Protein AF-V5BPA4-F1 (afdb_monomer)

Organism: NCBI:txid1416333

Secondary structure (DSSP, 8-state):
---TTTTTS----PPPPPPP--------------S-----S---TTS-PPPHHHHHHHHTTSSS--HHHHHHHHHHHHHHTT-HHHHHHHHHHHHHHHHHHHTTT--GGGG-GGGS-GGGGGGS-HHHHHHHHHHH-HHHHHHHHHHHHHHHHHHHH---PPPPS---HHHHHHHHHHHHHHHHTT-HHHHHHHHHHTT-HHHHHHHHHTSBPEE--GGGGTSPPPPPPGGGGGGGS--SEESBTTHHHHHHHHHHHHHHHHTSTTTTSHHHHHHHHHHHHHHT-HHHHHHHHHTT--HHHHHHHHHHHHHHHHHHHHHHHTT----HHHHHHHHHHH-SSTTHHHHHHHHHHHHHHHHIIIIITTTS-HHHHHHHHHHHHHHS-SS--TT---HHHHHSSTTHHHHHHHHHHHHHHHHHTT--TTT-----TTHHHHHHHHHHHHHHS--------------

pLDDT: mean 79.29, std 21.14, range [23.59, 98.0]

Foldseek 3Di:
DDDPVCVPDDDPDDPDDPDDDDDDDDPDPDPDDPPDPPDDPDDPPDDDDPDPLVVLVVQVVDPDHALLVSLVVQLVVCVVVVVLLSNLLSVLSNLLLVCLLQLVQADLVLLVLVVDDLLCLLVPFLQNLLQSLCNVDVLLLLLQSLLQSLLCSLVVVDDDDDQDLDDDPVSLLVLLVVLVSCQSNLNLVVNLVSCVVNVVVVSNVLSQLLAGKEAPGPSCVVGPGRQGGRSSNVNVDPDRIGGHSCNQVSLLVLVVLLVVLCPDPNCVDSNSVSSSCVSCLSNLPLVSQVVVQCVVVDLSSNSNSLSSSLSSLVSVVSSVSSVDDHDPVSVVVSCVQQPDDPPSSVVSLQVSLVVSLVCCVPRPLVPDQLSVLSSSLVSNQQNHQDDDNSLADDPVSCPSDLCSLSSNLSVLVSLVSSVVVCSPVRSRPDPHPCNVVSVVVSVVSVVPDPDDPPPPPPPPPDD

Radius of gyration: 26.51 Å; Cα contacts (8 Å, |Δi|>4): 517; chains: 1; bounding box: 82×72×73 Å

InterPro domains:
  IPR007252 Nuclear pore protein 84/107 [PF04121] (85-156)
  IPR007252 Nuclear pore protein 84/107 [PF04121] (179-363)
  IPR007252 Nuclear pore protein 84/107 [PTHR13003] (170-454)

Sequence (463 aa):
MGNKYEEEYGKVQLPPRRSEAGGLREGMLIIRADEDCVGAAGDRENGFAPHPAQAFAEIYLQPVVRSVLTAEQFMRWSKRELRLEEANLWSLVLELLLDAEQGSKYNPDAIGIADVQPHRRWYVSHLSHIQELLQRHTLLRRMNIVVRWLEQTYREGNTLLKLSASRSHEEAVLLRQIILSHLRGGELYRAIDLAVTAGDCTYSCLLNAAQMQTVYEPWFHLTPLVPLFGEYGNGEVDQVWAGNTHRLDNLSQLYEDSVALSNSDEGRSAIGGLDAIVAAVLCGNLEVMEPAFLAAGNWKDALWCHLRAALVLCFTKTLMNAHHTVQPLYAGFIEKFTGSHDSWQEETARDVVQRLSERIQKNYLPFASLEEQLQMRVILQFLSPGGVDWMCITDDLYTKRIDGARIISHLLLCLDTAYKETLHSYSVQVYSNTLAIALAQYGQQLAQMPLYPHRMRCKRSLL

Mean predicted aligned error: 11.37 Å

Nearest PDB structures (foldseek):
  3iko-assembly3_I  TM=6.221E-01  e=1.030E-05  Saccharomyces cerevisiae
  7r5j-assembly1_L0  TM=5.882E-01  e=7.457E-06  Homo sapiens
  3iko-assembly2_F  TM=5.911E-01  e=1.739E-05  Saccharomyces cerevisiae

Solvent-accessible surface area (backbone atoms only — not comparable to full-atom values): 26478 Å² total; per-residue (Å²): 137,80,66,78,71,64,78,77,56,71,80,80,77,71,80,79,79,80,74,92,85,80,90,78,81,92,80,84,81,77,75,80,76,76,91,79,77,91,70,75,99,68,85,78,90,84,62,83,78,68,56,74,74,54,57,62,55,55,56,70,71,42,98,72,76,50,37,52,61,50,26,48,52,51,19,55,49,26,52,75,69,70,34,60,59,56,17,51,34,25,48,50,52,26,56,55,42,50,49,25,62,42,56,82,57,47,44,43,74,55,66,43,66,84,80,42,59,68,96,54,36,52,77,52,48,58,50,57,5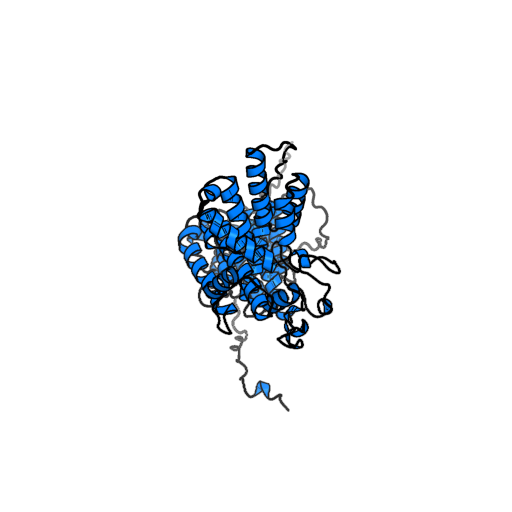8,47,46,32,50,36,52,70,36,61,63,58,32,48,48,39,47,51,40,33,49,51,12,49,58,42,45,78,67,58,75,91,78,83,82,69,96,69,91,47,73,68,54,53,40,50,49,51,53,52,34,49,51,25,51,54,21,32,32,45,70,58,32,28,54,49,24,53,74,71,65,38,63,66,58,23,51,54,53,52,36,58,23,45,29,26,59,68,59,90,37,63,88,69,24,72,79,76,77,53,38,36,48,58,32,70,57,80,52,102,47,72,63,47,62,26,93,58,23,47,57,46,34,28,50,26,41,53,47,19,57,53,25,69,76,37,78,56,19,74,36,76,54,36,34,46,51,17,37,50,26,10,68,72,39,24,38,46,87,60,36,47,67,66,41,46,71,76,72,41,63,67,44,46,50,41,49,53,48,46,15,52,48,45,38,52,48,50,50,53,40,45,76,29,63,40,76,58,46,68,72,46,46,52,53,40,38,73,68,44,51,90,60,96,64,28,70,61,53,41,46,50,55,53,47,51,58,49,48,56,47,42,61,74,74,37,48,86,77,47,55,68,44,54,36,49,40,54,27,50,52,48,40,69,61,52,86,80,88,71,71,51,69,66,72,58,76,70,59,40,69,73,36,97,64,25,29,49,57,53,26,52,51,46,50,37,45,41,44,32,34,72,69,56,32,41,84,92,53,45,82,50,88,53,88,42,45,68,57,29,46,51,52,28,49,52,52,59,71,68,47,80,71,76,84,83,73,73,75,76,76,81,82,80,130

Structure (mmCIF, N/CA/C/O backbone):
data_AF-V5BPA4-F1
#
_entry.id   AF-V5BPA4-F1
#
loop_
_atom_site.group_PDB
_atom_site.id
_atom_site.type_symbol
_atom_site.label_atom_id
_atom_site.label_alt_id
_atom_site.label_comp_id
_atom_site.label_asym_id
_atom_site.label_entity_id
_atom_site.label_seq_id
_atom_site.pdbx_PDB_ins_code
_atom_site.Cartn_x
_atom_site.Cartn_y
_atom_site.Cartn_z
_atom_site.occupancy
_atom_site.B_iso_or_equiv
_atom_site.auth_seq_id
_atom_site.auth_comp_id
_atom_site.auth_asym_id
_atom_site.auth_atom_id
_atom_site.pdbx_PDB_model_num
ATOM 1 N N . MET A 1 1 ? -5.344 -46.939 19.439 1.00 30.33 1 MET A N 1
ATOM 2 C CA . MET A 1 1 ? -4.291 -46.534 18.489 1.00 30.33 1 MET A CA 1
ATOM 3 C C . MET A 1 1 ? -4.367 -45.024 18.373 1.00 30.33 1 MET A C 1
ATOM 5 O O . MET A 1 1 ? -5.276 -44.532 17.720 1.00 30.33 1 MET A O 1
ATOM 9 N N . GLY A 1 2 ? -3.527 -44.313 19.126 1.00 32.91 2 GLY A N 1
ATOM 10 C CA . GLY A 1 2 ? -3.399 -42.858 19.028 1.00 32.91 2 GLY A C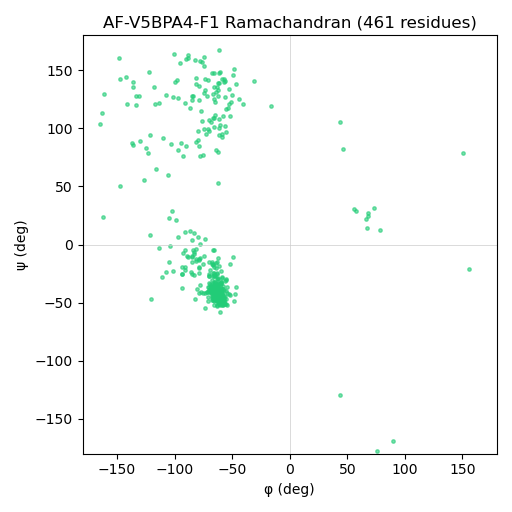A 1
ATOM 11 C C . GLY A 1 2 ? -2.486 -42.502 17.858 1.00 32.91 2 GLY A C 1
ATOM 12 O O . GLY A 1 2 ? -1.544 -43.240 17.566 1.00 32.91 2 GLY A O 1
ATOM 13 N N . ASN A 1 3 ? -2.792 -41.412 17.157 1.00 33.16 3 ASN A N 1
ATOM 14 C CA . ASN A 1 3 ? -1.911 -40.879 16.125 1.00 33.16 3 ASN A CA 1
ATOM 15 C C . ASN A 1 3 ? -0.631 -40.359 16.790 1.00 33.16 3 ASN A C 1
ATOM 17 O O . ASN A 1 3 ? -0.702 -39.548 17.710 1.00 33.16 3 ASN A O 1
ATOM 21 N N . LYS A 1 4 ? 0.525 -40.787 16.271 1.00 31.58 4 LYS A N 1
ATOM 22 C CA . LYS A 1 4 ? 1.896 -40.439 16.702 1.00 31.58 4 LYS A CA 1
ATOM 23 C C . LYS A 1 4 ? 2.190 -38.936 16.893 1.00 31.58 4 LYS A C 1
ATOM 25 O O . LYS A 1 4 ? 3.220 -38.603 17.454 1.00 31.58 4 LYS A O 1
ATOM 30 N N . TYR A 1 5 ? 1.299 -38.041 16.467 1.00 33.62 5 TYR A N 1
ATOM 31 C CA . TYR A 1 5 ? 1.404 -36.594 16.678 1.00 33.62 5 TYR A CA 1
ATOM 32 C C . TYR A 1 5 ? 0.997 -36.136 18.094 1.00 33.62 5 TYR A C 1
ATOM 34 O O . TYR A 1 5 ? 1.463 -35.098 18.550 1.00 33.62 5 TYR A O 1
ATOM 42 N N . GLU A 1 6 ? 0.152 -36.894 18.810 1.00 39.50 6 GLU A N 1
ATOM 43 C CA . GLU A 1 6 ? -0.254 -36.561 20.192 1.00 39.50 6 GLU A CA 1
ATOM 44 C C . GLU A 1 6 ? 0.781 -36.990 21.252 1.00 39.50 6 GLU A C 1
ATOM 46 O O . GLU A 1 6 ? 0.694 -36.549 22.398 1.00 39.50 6 GLU A O 1
ATOM 51 N N . GLU A 1 7 ? 1.753 -37.836 20.891 1.00 38.12 7 GLU A N 1
ATOM 52 C CA . GLU A 1 7 ? 2.769 -38.361 21.818 1.00 38.12 7 GLU A CA 1
ATOM 53 C C . GLU A 1 7 ? 4.042 -37.496 21.889 1.00 38.12 7 GLU A C 1
ATOM 55 O O . GLU A 1 7 ? 4.766 -37.580 22.878 1.00 38.12 7 GLU A O 1
ATOM 60 N N . GLU A 1 8 ? 4.302 -36.631 20.899 1.00 37.59 8 GLU A N 1
ATOM 61 C CA . GLU A 1 8 ? 5.561 -35.862 20.798 1.00 37.59 8 GLU A CA 1
ATOM 62 C C . GLU A 1 8 ? 5.445 -34.393 21.254 1.00 37.59 8 GLU A C 1
ATOM 64 O O . GLU A 1 8 ? 6.427 -33.798 21.695 1.00 37.59 8 GLU A O 1
ATOM 69 N N . TYR A 1 9 ? 4.237 -33.817 21.247 1.00 38.50 9 TYR A N 1
ATOM 70 C CA . TYR A 1 9 ? 3.982 -32.435 21.674 1.00 38.50 9 TYR A CA 1
ATOM 71 C C . TYR A 1 9 ? 2.816 -32.411 22.660 1.00 38.50 9 TYR A C 1
ATOM 73 O O . TYR A 1 9 ? 1.649 -32.319 22.281 1.00 38.50 9 TYR A O 1
ATOM 81 N N . GLY A 1 10 ? 3.149 -32.564 23.944 1.00 31.72 10 GLY A N 1
ATOM 82 C CA . GLY A 1 10 ? 2.190 -32.713 25.034 1.00 31.72 10 GLY A CA 1
ATOM 83 C C . GLY A 1 10 ? 1.044 -31.699 24.989 1.00 31.72 10 GLY A C 1
ATOM 84 O O . GLY A 1 10 ? 1.246 -30.509 24.748 1.00 31.72 10 GLY A O 1
ATOM 85 N N . LYS A 1 11 ? -0.174 -32.183 25.262 1.00 32.06 11 LYS A N 1
ATOM 86 C CA . LYS A 1 11 ? -1.369 -31.351 25.449 1.00 32.06 11 LYS A CA 1
ATOM 87 C C . LYS A 1 11 ? -1.051 -30.267 26.475 1.00 32.06 11 LYS A C 1
ATOM 89 O O . LYS A 1 11 ? -0.890 -30.570 27.657 1.00 32.06 11 LYS A O 1
ATOM 94 N N . VAL A 1 12 ? -0.979 -29.012 26.031 1.00 32.16 12 VAL A N 1
ATOM 95 C CA . VAL A 1 12 ? -0.954 -27.859 26.933 1.00 32.16 12 VAL A CA 1
ATOM 96 C C . VAL A 1 12 ? -2.259 -27.905 27.723 1.00 32.16 12 VAL A C 1
ATOM 98 O O . VAL A 1 12 ? -3.335 -27.617 27.200 1.00 32.16 12 VAL A O 1
ATOM 101 N N . GLN A 1 13 ? -2.177 -28.359 28.974 1.00 25.73 13 GLN A N 1
ATOM 102 C CA . GLN A 1 13 ? -3.300 -28.340 29.898 1.00 25.73 13 GLN A CA 1
ATOM 103 C C . GLN A 1 13 ? -3.632 -26.878 30.193 1.00 25.73 13 GLN A C 1
ATOM 105 O O . GLN A 1 13 ? -2.881 -26.181 30.875 1.00 25.73 13 GLN A O 1
ATOM 110 N N . LEU A 1 14 ? -4.762 -26.411 29.665 1.00 31.23 14 LEU A N 1
ATOM 111 C CA . LEU A 1 14 ? -5.389 -25.178 30.129 1.00 31.23 14 LEU A CA 1
ATOM 112 C C . LEU A 1 14 ? -5.657 -25.309 31.641 1.00 31.23 14 LEU A C 1
ATOM 114 O O . LEU A 1 14 ? -6.076 -26.384 32.085 1.00 31.23 14 LEU A O 1
ATOM 118 N N . PRO A 1 15 ? -5.438 -24.254 32.447 1.00 29.92 15 PRO A N 1
ATOM 119 C CA . PRO A 1 15 ? -5.708 -24.312 33.877 1.00 29.92 15 PRO A CA 1
ATOM 120 C C . PRO A 1 15 ? -7.189 -24.654 34.125 1.00 29.92 15 PRO A C 1
ATOM 122 O O . PRO A 1 15 ? -8.063 -24.188 33.385 1.00 29.92 15 PRO A O 1
ATOM 125 N N . PRO A 1 16 ? -7.501 -25.465 35.153 1.00 28.41 16 PRO A N 1
ATOM 126 C CA . PRO A 1 16 ? -8.865 -25.897 35.410 1.00 28.41 16 PRO A CA 1
ATOM 127 C C . PRO A 1 16 ? -9.750 -24.684 35.712 1.00 28.41 16 PRO A C 1
ATOM 129 O O . PRO A 1 16 ? -9.440 -23.872 36.588 1.00 28.41 16 PRO A O 1
ATOM 132 N N . ARG A 1 17 ? -10.878 -24.576 34.995 1.00 33.66 17 ARG A N 1
ATOM 133 C CA . ARG A 1 17 ? -11.972 -23.666 35.354 1.00 33.66 17 ARG A CA 1
ATOM 134 C C . ARG A 1 17 ? -12.350 -23.957 36.804 1.00 33.66 17 ARG A C 1
ATOM 136 O O . ARG A 1 17 ? -12.765 -25.072 37.115 1.00 33.66 17 ARG A O 1
ATOM 143 N N . ARG A 1 18 ? -12.189 -22.968 37.690 1.00 30.08 18 ARG A N 1
ATOM 144 C CA . ARG A 1 18 ? -12.718 -23.047 39.055 1.00 30.08 18 ARG A CA 1
ATOM 145 C C . ARG A 1 18 ? -14.217 -23.319 38.960 1.00 30.08 18 ARG A C 1
ATOM 147 O O . ARG A 1 18 ? -14.957 -22.513 38.403 1.00 30.08 18 ARG A O 1
ATOM 154 N N . SER A 1 19 ? -14.615 -24.477 39.472 1.00 31.11 19 SER A N 1
ATOM 155 C CA . SER A 1 19 ? -16.001 -24.857 39.686 1.00 31.11 19 SER A CA 1
ATOM 156 C C . SER A 1 19 ? -16.654 -23.901 40.677 1.00 31.11 19 SER A C 1
ATOM 158 O O . SER A 1 19 ? -16.053 -23.523 41.685 1.00 31.11 19 SER A O 1
ATOM 160 N N . GLU A 1 20 ? -17.893 -23.548 40.376 1.00 37.03 20 GLU A N 1
ATOM 161 C CA . GLU A 1 20 ? -18.801 -22.767 41.202 1.00 37.03 20 GLU A CA 1
ATOM 162 C C . GLU A 1 20 ? -18.912 -23.326 42.628 1.00 37.03 20 GLU A C 1
ATOM 164 O O . GLU A 1 20 ? -19.305 -24.473 42.829 1.00 37.03 20 GLU A O 1
ATOM 169 N N . ALA A 1 21 ? -18.600 -22.494 43.620 1.00 32.41 21 ALA A N 1
ATOM 170 C CA . ALA A 1 21 ? -19.160 -22.566 44.967 1.00 32.41 21 ALA A CA 1
ATOM 171 C C . ALA A 1 21 ? -18.863 -21.241 45.683 1.00 32.41 21 ALA A C 1
ATOM 173 O O . ALA A 1 21 ? -17.737 -20.988 46.105 1.00 32.41 21 ALA A O 1
ATOM 174 N N . GLY A 1 22 ? -19.875 -20.381 45.802 1.00 27.64 22 GLY A N 1
ATOM 175 C CA . GLY A 1 22 ? -19.787 -19.138 46.570 1.00 27.64 22 GLY A CA 1
ATOM 176 C C . GLY A 1 22 ? -20.695 -18.058 46.005 1.00 27.64 22 GLY A C 1
ATOM 177 O O . GLY A 1 22 ? -20.239 -17.190 45.270 1.00 27.64 22 GLY A O 1
ATOM 178 N N . GLY A 1 23 ? -21.989 -18.147 46.314 1.00 37.06 23 GLY A N 1
ATOM 179 C CA . GLY A 1 23 ? -22.991 -17.196 45.852 1.00 37.06 23 GLY A CA 1
ATOM 18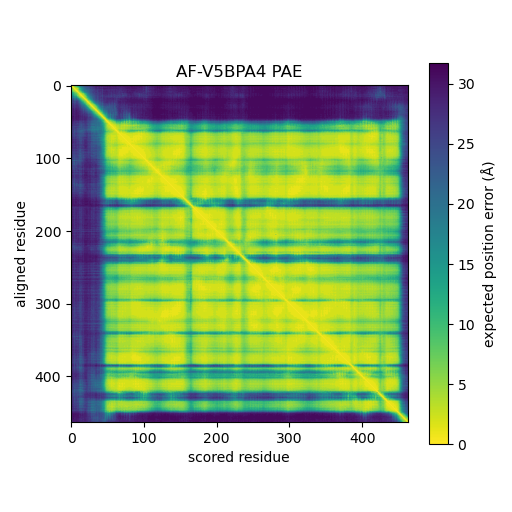0 C C . GLY A 1 23 ? -22.735 -15.771 46.339 1.00 37.06 23 GLY A C 1
ATOM 181 O O . GLY A 1 23 ? -22.431 -15.542 47.509 1.00 37.06 23 GLY A O 1
ATOM 182 N N . LEU A 1 24 ? -22.946 -14.811 45.442 1.00 28.53 24 LEU A N 1
ATOM 183 C CA . LEU A 1 24 ? -23.218 -13.421 45.776 1.00 28.53 24 LEU A CA 1
ATOM 184 C C . LEU A 1 24 ? -24.448 -12.968 44.983 1.00 28.53 24 LEU A C 1
ATOM 186 O O . LEU A 1 24 ? -24.569 -13.196 43.784 1.00 28.53 24 LEU A O 1
ATOM 190 N N . ARG A 1 25 ? -25.381 -12.424 45.762 1.00 28.50 25 ARG A N 1
ATOM 191 C CA . ARG A 1 25 ? -26.788 -12.110 45.503 1.00 28.50 25 ARG A CA 1
ATOM 192 C C . ARG A 1 25 ? -27.084 -11.341 44.214 1.00 28.50 25 ARG A C 1
ATOM 194 O O . ARG A 1 25 ? -26.376 -10.412 43.843 1.00 28.50 25 ARG A O 1
ATOM 201 N N . GLU A 1 26 ? -28.244 -11.690 43.663 1.00 33.91 26 GLU A N 1
ATOM 202 C CA . GLU A 1 26 ? -29.031 -10.978 42.660 1.00 33.91 26 GLU A CA 1
ATOM 203 C C . GLU A 1 26 ? -29.081 -9.458 42.885 1.00 33.91 26 GLU A C 1
ATOM 205 O O . GLU A 1 26 ? -29.599 -8.964 43.888 1.00 33.91 26 GLU A O 1
ATOM 210 N N . GLY A 1 27 ? -28.606 -8.721 41.884 1.00 26.55 27 GLY A N 1
ATOM 211 C CA . GLY A 1 27 ? -28.995 -7.347 41.586 1.00 26.55 27 GLY A CA 1
ATOM 212 C C . GLY A 1 27 ? -29.497 -7.319 40.147 1.00 26.55 27 GLY A C 1
ATOM 213 O O . GLY A 1 27 ? -28.751 -7.006 39.226 1.00 26.55 27 GLY A O 1
ATOM 214 N N . MET A 1 28 ? -30.736 -7.763 39.953 1.00 24.59 28 MET A N 1
ATOM 215 C CA . MET A 1 28 ? -31.372 -7.951 38.652 1.00 24.59 28 MET A CA 1
ATOM 216 C C . MET A 1 28 ? -31.670 -6.587 38.005 1.00 24.59 28 MET A C 1
ATOM 218 O O . MET A 1 28 ? -32.664 -5.940 38.329 1.00 24.59 28 MET A O 1
ATOM 222 N N . LEU A 1 29 ? -30.817 -6.135 37.082 1.00 25.08 29 LEU A N 1
ATOM 223 C CA . LEU A 1 29 ? -31.165 -5.084 36.121 1.00 25.08 29 LEU A CA 1
ATOM 224 C C . LEU A 1 29 ? -32.007 -5.731 35.015 1.00 25.08 29 LEU A C 1
ATOM 226 O O . LEU A 1 29 ? -31.497 -6.174 33.990 1.00 25.08 29 LEU A O 1
ATOM 230 N N . ILE A 1 30 ? -33.314 -5.832 35.263 1.00 23.59 30 ILE A N 1
ATOM 231 C CA . ILE A 1 30 ? -34.295 -6.190 34.236 1.00 23.59 30 ILE A CA 1
ATOM 232 C C . ILE A 1 30 ? -34.397 -5.001 33.277 1.00 23.59 30 ILE A C 1
ATOM 234 O O . ILE A 1 30 ? -35.119 -4.039 33.540 1.00 23.59 30 ILE A O 1
ATOM 238 N N . ILE A 1 31 ? -33.691 -5.062 32.152 1.00 29.12 31 ILE A N 1
ATOM 239 C CA . ILE A 1 31 ? -34.087 -4.295 30.972 1.00 29.12 31 ILE A CA 1
ATOM 240 C C . ILE A 1 31 ? -35.272 -5.065 30.394 1.00 29.12 31 ILE A C 1
ATOM 242 O O . ILE A 1 31 ? -35.105 -6.169 29.882 1.00 29.12 31 ILE A O 1
ATOM 246 N N . ARG A 1 32 ? -36.488 -4.534 30.567 1.00 24.55 32 ARG A N 1
ATOM 247 C CA . ARG A 1 32 ? -37.677 -5.080 29.907 1.00 24.55 32 ARG A CA 1
ATOM 248 C C . ARG A 1 32 ? -37.432 -5.043 28.401 1.00 24.55 32 ARG A C 1
ATOM 250 O O . ARG A 1 32 ? -37.364 -3.964 27.819 1.00 24.55 32 ARG A O 1
ATOM 257 N N . ALA A 1 33 ? -37.274 -6.217 27.804 1.00 27.45 33 ALA A N 1
ATOM 258 C CA . ALA A 1 33 ? -37.476 -6.398 26.383 1.00 27.45 33 ALA A CA 1
ATOM 259 C C . ALA A 1 33 ? -38.982 -6.262 26.141 1.00 27.45 33 ALA A C 1
ATOM 261 O O . ALA A 1 33 ? -39.751 -7.132 26.545 1.00 27.45 33 ALA A O 1
ATOM 262 N N . ASP A 1 34 ? -39.403 -5.148 25.547 1.00 25.20 34 ASP A N 1
ATOM 263 C CA . ASP A 1 34 ? -40.675 -5.141 24.834 1.00 25.20 34 ASP A CA 1
ATOM 264 C C . ASP A 1 34 ? -40.478 -6.040 23.606 1.00 25.20 34 ASP A C 1
ATOM 266 O O . ASP A 1 34 ? -39.755 -5.709 22.660 1.00 25.20 34 ASP A O 1
ATOM 270 N N . GLU A 1 35 ? -41.061 -7.234 23.684 1.00 28.88 35 GLU A N 1
ATOM 271 C CA . GLU A 1 35 ? -41.225 -8.172 22.580 1.00 28.88 35 GLU A CA 1
ATOM 272 C C . GLU A 1 35 ? -42.137 -7.539 21.520 1.00 28.88 35 GLU A C 1
ATOM 274 O O . GLU A 1 35 ? -43.331 -7.792 21.517 1.00 28.88 35 GLU A O 1
ATOM 279 N N . ASP A 1 36 ? -41.595 -6.669 20.662 1.00 27.41 36 ASP A N 1
ATOM 280 C CA . ASP A 1 36 ? -42.272 -6.226 19.426 1.00 27.41 36 ASP A CA 1
ATOM 281 C C . ASP A 1 36 ? -41.325 -5.581 18.386 1.00 27.41 36 ASP A C 1
ATOM 283 O O . ASP A 1 36 ? -41.734 -4.812 17.518 1.00 27.41 36 ASP A O 1
ATOM 287 N N . CYS A 1 37 ? -40.021 -5.882 18.418 1.00 28.83 37 CYS A N 1
ATOM 288 C CA . CYS A 1 37 ? -39.062 -5.361 17.430 1.00 28.83 37 CYS A CA 1
ATOM 289 C C . CYS A 1 37 ? -38.243 -6.470 16.761 1.00 28.83 37 CYS A C 1
ATOM 291 O O . CYS A 1 37 ? -37.016 -6.430 16.729 1.00 28.83 37 CYS A O 1
ATOM 293 N N . VAL A 1 38 ? -38.934 -7.441 16.164 1.00 34.94 38 VAL A N 1
ATOM 294 C CA . VAL A 1 38 ? -38.379 -8.220 15.049 1.00 34.94 38 VAL A CA 1
ATOM 295 C C . VAL A 1 38 ? -38.861 -7.549 13.765 1.00 34.94 38 VAL A C 1
ATOM 297 O O . VAL A 1 38 ? -39.925 -7.860 13.242 1.00 34.94 38 VAL A O 1
ATOM 300 N N . GLY A 1 39 ? -38.105 -6.559 13.293 1.00 26.39 39 GLY A N 1
ATOM 301 C CA . GLY A 1 39 ? -38.409 -5.818 12.072 1.00 26.39 39 GLY A CA 1
ATOM 302 C C . GLY A 1 39 ? -37.129 -5.529 11.306 1.00 26.39 39 GLY A C 1
ATOM 303 O O . GLY A 1 39 ? -36.208 -4.923 11.846 1.00 26.39 39 GLY A O 1
ATOM 304 N N . ALA A 1 40 ? -37.077 -6.017 10.069 1.00 29.58 40 ALA A N 1
ATOM 305 C CA . ALA A 1 40 ? -35.979 -5.861 9.129 1.00 29.58 40 ALA A CA 1
ATOM 306 C C . ALA A 1 40 ? -35.490 -4.408 9.016 1.00 29.58 40 ALA A C 1
ATOM 308 O O . ALA A 1 40 ? -36.259 -3.460 9.165 1.00 29.58 40 ALA A O 1
ATOM 309 N N . ALA A 1 41 ? -34.202 -4.258 8.702 1.00 38.78 41 ALA A N 1
ATOM 310 C CA . ALA A 1 41 ? -33.599 -2.997 8.301 1.00 38.78 41 ALA A CA 1
ATOM 311 C C . ALA A 1 41 ? -34.353 -2.415 7.091 1.00 38.78 41 ALA A C 1
ATOM 313 O O . ALA A 1 41 ? -34.129 -2.815 5.952 1.00 38.78 41 ALA A O 1
ATOM 314 N N . GLY A 1 42 ? -35.273 -1.498 7.366 1.00 32.53 42 GLY A N 1
ATOM 315 C CA . GLY A 1 42 ? -36.055 -0.761 6.386 1.00 32.53 42 GLY A CA 1
ATOM 316 C C . GLY A 1 42 ? -36.677 0.452 7.067 1.00 32.53 42 GLY A C 1
ATOM 317 O O . GLY A 1 42 ? -37.483 0.306 7.980 1.00 32.53 42 GLY A O 1
ATOM 318 N N . ASP A 1 43 ? -36.221 1.632 6.657 1.00 34.75 43 ASP A N 1
ATOM 319 C CA . ASP A 1 43 ? -36.852 2.945 6.815 1.00 34.75 43 ASP A CA 1
ATOM 320 C C . ASP A 1 43 ? -37.417 3.309 8.200 1.00 34.75 43 ASP A C 1
ATOM 322 O O . ASP A 1 43 ? -38.622 3.309 8.450 1.00 34.75 43 ASP A O 1
ATOM 326 N N . ARG A 1 44 ? -36.537 3.775 9.097 1.00 31.91 44 ARG A N 1
ATOM 327 C CA . ARG A 1 44 ? -36.935 4.709 10.167 1.00 31.91 44 ARG A CA 1
ATOM 328 C C . ARG A 1 44 ? -36.610 6.141 9.743 1.00 31.91 44 ARG A C 1
ATOM 330 O O . ARG A 1 44 ? -35.609 6.705 10.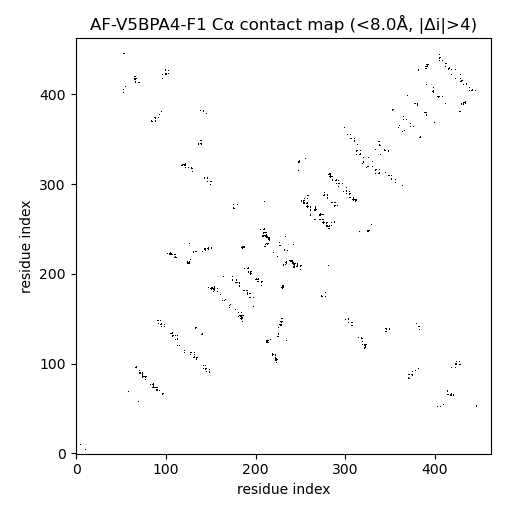167 1.00 31.91 44 ARG A O 1
ATOM 337 N N . GLU A 1 45 ? -37.486 6.741 8.942 1.00 35.38 45 GLU A N 1
ATOM 338 C CA . GLU A 1 45 ? -37.378 8.146 8.507 1.00 35.38 45 GLU A CA 1
ATOM 339 C C . GLU A 1 45 ? -37.856 9.187 9.545 1.00 35.38 45 GLU A C 1
ATOM 341 O O . GLU A 1 45 ? -37.881 10.370 9.239 1.00 35.38 45 GLU A O 1
ATOM 346 N N . ASN A 1 46 ? -38.200 8.824 10.790 1.00 36.25 46 ASN A N 1
ATOM 347 C CA . ASN A 1 46 ? -38.643 9.812 11.797 1.00 36.25 46 ASN A CA 1
ATOM 348 C C . ASN A 1 46 ? -38.266 9.465 13.253 1.00 36.25 46 ASN A C 1
ATOM 350 O O . ASN A 1 46 ? -39.099 9.503 14.159 1.00 36.25 46 ASN A O 1
ATOM 354 N N . GLY A 1 47 ? -36.995 9.148 13.510 1.00 36.62 47 GLY A N 1
ATOM 355 C CA . GLY A 1 47 ? -36.465 8.977 14.866 1.00 36.62 47 GLY A CA 1
ATOM 356 C C . GLY A 1 47 ? -35.113 9.661 15.011 1.00 36.62 47 GLY A C 1
ATOM 357 O O . GLY A 1 47 ? -34.276 9.545 14.122 1.00 36.62 47 GLY A O 1
ATOM 358 N N . PHE A 1 48 ? -34.903 10.383 16.115 1.00 46.84 48 PHE A N 1
ATOM 359 C CA . PHE A 1 48 ? -33.594 10.924 16.489 1.00 46.84 48 PHE A CA 1
ATOM 360 C C . PHE A 1 48 ? -32.508 9.861 16.280 1.00 46.84 48 PHE A C 1
ATOM 362 O O . PHE A 1 48 ? -32.624 8.758 16.818 1.00 46.84 48 PHE A O 1
ATOM 369 N N . ALA A 1 49 ? -31.472 10.185 15.501 1.00 55.19 49 ALA A N 1
ATOM 370 C CA . ALA A 1 49 ? -30.344 9.285 15.315 1.00 55.19 49 ALA A CA 1
ATOM 371 C C . ALA A 1 49 ? -29.752 8.944 16.698 1.00 55.19 49 ALA A C 1
ATOM 373 O O . ALA A 1 49 ? -29.496 9.867 17.482 1.00 55.19 49 ALA A O 1
ATOM 374 N N . PRO A 1 50 ? -29.584 7.651 17.040 1.00 61.69 50 PRO A N 1
ATOM 375 C CA . PRO A 1 50 ? -29.011 7.265 18.321 1.00 61.69 50 PRO A CA 1
ATOM 376 C C . PRO A 1 50 ? -27.629 7.898 18.468 1.00 61.69 50 PRO A C 1
ATOM 378 O O . PRO A 1 50 ? -26.882 8.020 17.492 1.00 61.69 50 PRO A O 1
ATOM 381 N N . HIS A 1 51 ? -27.292 8.328 19.688 1.00 68.50 51 HIS A N 1
ATOM 382 C CA . HIS A 1 51 ? -25.997 8.954 19.930 1.00 68.50 51 HIS A CA 1
ATOM 383 C C . HIS A 1 51 ? -24.874 7.999 19.477 1.00 68.50 51 HIS A C 1
ATOM 385 O O . HIS A 1 51 ? -24.978 6.800 19.743 1.00 68.50 51 HIS A O 1
ATOM 391 N N . PRO A 1 52 ? -23.784 8.491 18.856 1.00 66.31 52 PRO A N 1
ATOM 392 C CA . PRO A 1 52 ? -22.672 7.669 18.360 1.00 66.31 52 PRO A CA 1
ATOM 393 C C . PRO A 1 52 ? -22.161 6.619 19.349 1.00 66.31 52 PRO A C 1
ATOM 395 O O . PRO A 1 52 ? -21.797 5.510 18.973 1.00 66.31 52 PRO A O 1
ATOM 398 N N . ALA A 1 53 ? -22.157 6.978 20.633 1.00 68.69 53 ALA A N 1
ATOM 399 C CA . ALA A 1 53 ? -21.786 6.072 21.706 1.00 68.69 53 ALA A CA 1
ATOM 400 C C . ALA A 1 53 ? -22.762 4.888 21.841 1.00 68.69 53 ALA A C 1
ATOM 402 O O . ALA A 1 53 ? -22.306 3.778 22.030 1.00 68.69 53 ALA A O 1
ATOM 403 N N . GLN A 1 54 ? -24.074 5.064 21.697 1.00 73.25 54 GLN A N 1
ATOM 404 C CA . GLN A 1 54 ? -25.039 3.960 21.806 1.00 73.25 54 GLN A CA 1
ATOM 405 C C . GLN A 1 54 ? -25.068 3.087 20.546 1.00 73.25 54 GLN A C 1
ATOM 407 O O . GLN A 1 54 ? -25.057 1.865 20.655 1.00 73.25 54 GLN A O 1
ATOM 412 N N . ALA A 1 55 ? -25.004 3.703 19.361 1.00 74.62 55 ALA A N 1
ATOM 413 C CA . ALA A 1 55 ? -25.079 2.989 18.085 1.00 74.62 55 ALA A CA 1
ATOM 414 C C . ALA A 1 55 ? -23.980 1.920 17.923 1.00 74.62 55 ALA A C 1
ATOM 416 O O . ALA A 1 55 ? -24.222 0.862 17.350 1.00 74.62 55 ALA A O 1
ATOM 417 N N . PHE A 1 56 ? -22.771 2.178 18.438 1.00 81.38 56 PHE A N 1
ATOM 418 C CA . PHE A 1 56 ? -21.669 1.216 18.347 1.00 81.38 56 PHE A CA 1
ATOM 419 C C . PHE A 1 56 ? -21.801 0.080 19.367 1.00 81.38 56 PHE A C 1
ATOM 421 O O . PHE A 1 56 ? -21.437 -1.056 19.074 1.00 81.38 56 PHE A O 1
ATOM 428 N N . ALA A 1 57 ? -22.329 0.369 20.559 1.00 80.56 57 ALA A N 1
ATOM 429 C CA . ALA A 1 57 ? -22.553 -0.638 21.591 1.00 80.56 57 ALA A CA 1
ATOM 430 C C . ALA A 1 57 ? -23.639 -1.647 21.183 1.00 80.56 57 ALA A C 1
ATOM 432 O O . ALA A 1 57 ? -23.494 -2.838 21.451 1.00 80.56 57 ALA A O 1
ATOM 433 N N . GLU A 1 58 ? -24.686 -1.192 20.486 1.00 81.25 58 GLU A N 1
ATOM 434 C CA . GLU A 1 58 ? -25.789 -2.039 20.008 1.00 81.25 58 GLU A CA 1
ATOM 435 C C . GLU A 1 58 ? -25.329 -3.175 19.080 1.00 81.25 58 GLU A C 1
ATOM 437 O O . GLU A 1 58 ? -25.936 -4.246 19.079 1.00 81.25 58 GLU A O 1
ATOM 442 N N . ILE A 1 59 ? -24.225 -2.998 18.347 1.00 81.81 59 ILE A N 1
ATOM 443 C CA . ILE A 1 59 ? -23.664 -4.040 17.469 1.00 81.81 59 ILE A CA 1
ATOM 444 C C . ILE A 1 59 ? -23.240 -5.276 18.272 1.00 81.81 59 ILE A C 1
ATOM 446 O O . ILE A 1 59 ? -23.432 -6.405 17.825 1.00 81.81 59 ILE A O 1
ATOM 450 N N . TYR A 1 60 ? -22.754 -5.086 19.498 1.00 81.12 60 TYR A N 1
ATOM 451 C CA . TYR A 1 60 ? -22.335 -6.185 20.369 1.00 81.12 60 TYR A CA 1
ATOM 452 C C . TYR A 1 60 ? -23.495 -6.866 21.105 1.00 81.12 60 TYR A C 1
ATOM 454 O O . TYR A 1 60 ? -23.273 -7.858 21.794 1.00 81.12 60 TYR A O 1
ATOM 462 N N . LEU A 1 61 ? -24.728 -6.365 20.961 1.00 80.62 61 LEU A N 1
ATOM 463 C CA . LEU A 1 61 ? -25.935 -7.033 21.464 1.00 80.62 61 LEU A CA 1
ATOM 464 C C . LEU A 1 61 ? -26.449 -8.110 20.497 1.00 80.62 61 LEU A C 1
ATOM 466 O O . LEU A 1 61 ? -27.388 -8.837 20.823 1.00 80.62 61 LEU A O 1
ATOM 470 N N . GLN A 1 62 ? -25.856 -8.214 19.305 1.00 79.75 62 GLN A N 1
ATOM 471 C CA . GLN A 1 62 ? -26.207 -9.239 18.331 1.00 79.75 62 GLN A CA 1
ATOM 472 C C . GLN A 1 62 ? -25.804 -10.637 18.829 1.00 79.75 62 GLN A C 1
ATOM 474 O O . GLN A 1 62 ? -24.785 -10.789 19.503 1.00 79.75 62 GLN A O 1
ATOM 479 N N . PRO A 1 63 ? -26.566 -11.689 18.468 1.00 73.19 63 PRO A N 1
ATOM 480 C CA . PRO A 1 63 ? -26.305 -13.055 18.930 1.00 73.19 63 PRO A CA 1
ATOM 481 C C . PRO A 1 63 ? -24.950 -13.604 18.464 1.00 73.19 63 PRO A C 1
ATOM 483 O O . PRO A 1 63 ? -24.394 -14.496 19.100 1.00 73.19 63 PRO A O 1
ATOM 486 N N . VAL A 1 64 ? -24.422 -13.080 17.355 1.00 79.75 64 VAL A N 1
ATOM 487 C CA . VAL A 1 64 ? -23.094 -13.402 16.833 1.00 79.75 64 VAL A CA 1
ATOM 488 C C . VAL A 1 64 ? -22.408 -12.096 16.462 1.00 79.75 64 VAL A C 1
ATOM 490 O O . VAL A 1 64 ? -22.891 -11.366 15.602 1.00 79.75 64 VAL A O 1
ATOM 493 N N . VAL A 1 65 ? -21.267 -11.825 17.091 1.00 82.50 65 VAL A N 1
ATOM 494 C CA . VAL A 1 65 ? -20.415 -10.679 16.765 1.00 82.50 65 VAL A CA 1
ATOM 495 C C . VAL A 1 65 ? -19.256 -11.186 15.922 1.00 82.50 65 VAL A C 1
ATOM 497 O O . VAL A 1 65 ? -18.580 -12.133 16.323 1.00 82.50 65 VAL A O 1
ATOM 500 N N . ARG A 1 66 ? -19.051 -10.569 14.751 1.00 88.81 66 ARG A N 1
ATOM 501 C CA . ARG A 1 66 ? -17.912 -10.856 13.873 1.00 88.81 66 ARG A CA 1
ATOM 502 C C . ARG A 1 66 ? -17.027 -9.633 13.699 1.00 88.81 66 ARG A C 1
ATOM 504 O O . ARG A 1 66 ? -17.552 -8.549 13.449 1.00 88.81 66 ARG A O 1
ATOM 511 N N . SER A 1 67 ? -15.711 -9.797 13.780 1.00 89.81 67 SER A N 1
ATOM 512 C CA . SER A 1 67 ? -14.744 -8.695 13.700 1.00 89.81 67 SER A CA 1
ATOM 513 C C . SER A 1 67 ? -14.804 -7.945 12.359 1.00 89.81 67 SER A C 1
ATOM 515 O O . SER A 1 67 ? -14.994 -6.730 12.343 1.00 89.81 67 SER A O 1
ATOM 517 N N . VAL A 1 68 ? -14.763 -8.670 11.235 1.00 90.12 68 VAL A N 1
ATOM 518 C CA . VAL A 1 68 ? -14.887 -8.123 9.868 1.00 90.12 68 VAL A CA 1
ATOM 519 C C . VAL A 1 68 ? -16.197 -7.344 9.693 1.00 90.12 68 VAL A C 1
ATOM 521 O O . VAL A 1 68 ? -16.180 -6.187 9.277 1.00 90.12 68 VAL A O 1
ATOM 524 N N . LEU A 1 69 ? -17.335 -7.938 10.076 1.00 90.56 69 LEU A N 1
ATOM 525 C CA . LEU A 1 69 ? -18.646 -7.284 9.963 1.00 90.56 69 LEU A CA 1
ATOM 526 C C . LEU A 1 69 ? -18.743 -6.041 10.856 1.00 90.56 69 LEU A C 1
ATOM 528 O O . LEU A 1 69 ? -19.302 -5.027 10.446 1.00 90.56 69 LEU A O 1
ATOM 532 N N . THR A 1 70 ? -18.176 -6.102 12.062 1.00 91.25 70 THR A N 1
ATOM 533 C CA . THR A 1 70 ? -18.119 -4.966 12.990 1.00 91.25 70 THR A CA 1
ATOM 534 C C . THR A 1 70 ? -17.333 -3.800 12.384 1.00 91.25 70 THR A C 1
ATOM 536 O O . THR A 1 70 ? -17.830 -2.674 12.356 1.00 91.25 70 THR A O 1
ATOM 539 N N . ALA A 1 71 ? -16.135 -4.061 11.845 1.00 93.75 71 ALA A N 1
ATOM 540 C CA . ALA A 1 71 ? -15.312 -3.039 11.196 1.00 93.75 71 ALA A CA 1
ATOM 541 C C . ALA A 1 71 ? -16.025 -2.412 9.984 1.00 93.75 71 ALA A C 1
ATOM 543 O O . ALA A 1 71 ? -16.034 -1.190 9.833 1.00 93.75 71 ALA A O 1
ATOM 544 N N . GLU A 1 72 ? -16.694 -3.227 9.163 1.00 93.69 72 GLU A N 1
ATOM 545 C CA . GLU A 1 72 ? -17.478 -2.747 8.024 1.00 93.69 72 GLU A CA 1
ATOM 546 C C . GLU A 1 72 ? -18.652 -1.851 8.453 1.00 93.69 72 GLU A C 1
ATOM 548 O O . GLU A 1 72 ? -18.867 -0.778 7.879 1.00 93.69 72 GLU A O 1
ATOM 553 N N . GLN A 1 73 ? -19.414 -2.261 9.470 1.00 91.56 73 GLN A N 1
ATOM 554 C CA . GLN A 1 73 ? -20.542 -1.480 9.979 1.00 91.56 73 GLN A CA 1
ATOM 555 C C . GLN A 1 73 ? -20.084 -0.134 10.547 1.00 91.56 73 GLN A C 1
ATOM 557 O O . GLN A 1 73 ? -20.688 0.897 10.236 1.00 91.56 73 GLN A O 1
ATOM 562 N N . PHE A 1 74 ? -18.994 -0.121 11.317 1.00 93.38 74 PHE A N 1
ATOM 563 C CA . PHE A 1 74 ? -18.420 1.116 11.840 1.00 93.38 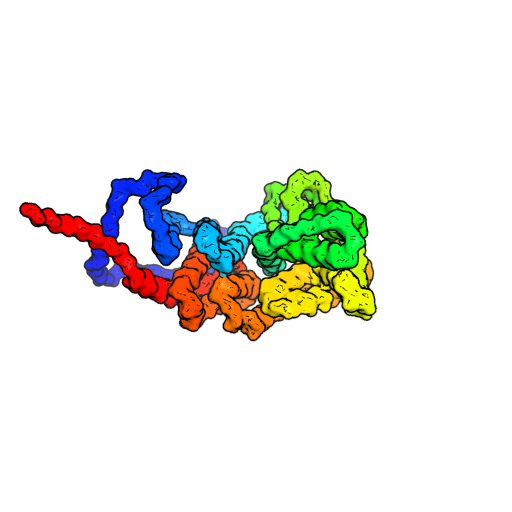74 PHE A CA 1
ATOM 564 C C . PHE A 1 74 ? -17.896 2.022 10.730 1.00 93.38 74 PHE A C 1
ATOM 566 O O . PHE A 1 74 ? -18.201 3.211 10.744 1.00 93.38 74 PHE A O 1
ATOM 573 N N . MET A 1 75 ? -17.213 1.478 9.719 1.00 94.12 75 MET A N 1
ATOM 574 C CA . MET A 1 75 ? -16.795 2.246 8.544 1.00 94.12 75 MET A CA 1
ATOM 575 C C . MET A 1 75 ? -17.995 2.913 7.856 1.00 94.12 75 MET A C 1
ATOM 577 O O . MET A 1 75 ? -17.976 4.122 7.616 1.00 94.12 75 MET A O 1
ATOM 581 N N . ARG A 1 76 ? -19.055 2.149 7.550 1.00 91.00 76 ARG A N 1
ATOM 582 C CA . ARG A 1 76 ? -20.264 2.667 6.882 1.00 91.00 76 ARG A CA 1
ATOM 583 C C . ARG A 1 76 ? -20.945 3.754 7.709 1.00 91.00 76 ARG A C 1
ATOM 585 O O . ARG A 1 76 ? -21.350 4.780 7.162 1.00 91.00 76 ARG A O 1
ATOM 592 N N . TRP A 1 77 ? -21.041 3.551 9.020 1.00 91.00 77 TRP A N 1
ATOM 593 C CA . TRP A 1 77 ? -21.598 4.544 9.929 1.00 91.00 77 TRP A CA 1
ATOM 594 C C . TRP A 1 77 ? -20.739 5.815 9.959 1.00 91.00 77 TRP A C 1
ATOM 596 O O . TRP A 1 77 ? -21.265 6.910 9.781 1.00 91.00 77 TRP A O 1
ATOM 606 N N . SER A 1 78 ? -19.415 5.694 10.094 1.00 91.62 78 SER A N 1
ATOM 607 C CA . SER A 1 78 ? -18.507 6.848 10.128 1.00 91.62 78 SER A CA 1
ATOM 608 C C . SER A 1 78 ? -18.543 7.644 8.824 1.00 91.62 78 SER A C 1
ATOM 610 O O . SER A 1 78 ? -18.526 8.873 8.876 1.00 91.62 78 SER A O 1
ATOM 612 N N . LYS A 1 79 ? -18.674 6.974 7.668 1.00 90.38 79 LYS A N 1
ATOM 613 C CA . LYS A 1 79 ? -18.898 7.637 6.371 1.00 90.38 79 LYS A CA 1
ATOM 614 C C . LYS A 1 79 ? -20.219 8.412 6.355 1.00 90.38 79 LYS A C 1
ATOM 616 O O . LYS A 1 79 ? -20.230 9.568 5.939 1.00 90.38 79 LYS A O 1
ATOM 621 N N . ARG A 1 80 ? -21.312 7.817 6.849 1.00 89.69 80 ARG A N 1
ATOM 622 C CA . ARG A 1 80 ? -22.630 8.476 6.929 1.00 89.69 80 ARG A CA 1
ATOM 623 C C . ARG A 1 80 ? -22.597 9.742 7.786 1.00 89.69 80 ARG A C 1
ATOM 625 O O . ARG A 1 80 ? -23.210 10.737 7.422 1.00 89.69 80 ARG A O 1
ATOM 632 N N . GLU A 1 81 ? -21.855 9.716 8.887 1.00 87.75 81 GLU A N 1
ATOM 633 C CA . GLU A 1 81 ? -21.700 10.859 9.796 1.00 87.75 81 GLU A CA 1
ATOM 634 C C . GLU A 1 81 ? -20.563 11.817 9.392 1.00 87.75 81 GLU A C 1
ATOM 636 O O . GLU A 1 81 ? -20.164 12.668 10.186 1.00 87.75 81 GLU A O 1
ATOM 641 N N . LEU A 1 82 ? -20.014 11.674 8.177 1.00 89.19 82 LEU A N 1
ATOM 642 C CA . LEU A 1 82 ? -18.952 12.524 7.623 1.00 89.19 82 LEU A CA 1
ATOM 643 C C . LEU A 1 82 ? -17.670 12.569 8.480 1.00 89.19 82 LEU A C 1
ATOM 645 O O . LEU A 1 82 ? -16.921 13.546 8.467 1.00 89.19 82 LEU A O 1
ATOM 649 N N . ARG A 1 83 ? -17.381 11.490 9.216 1.00 89.56 83 ARG A N 1
ATOM 650 C CA . ARG A 1 83 ? -16.167 11.334 10.030 1.00 89.56 83 ARG A CA 1
ATOM 651 C C . ARG A 1 83 ? -15.080 10.629 9.224 1.00 89.56 83 ARG A C 1
ATOM 653 O O . ARG A 1 83 ? -14.832 9.441 9.419 1.00 89.56 83 ARG A O 1
ATOM 660 N N . LEU A 1 84 ? -14.448 11.366 8.312 1.00 91.38 84 LEU A N 1
ATOM 661 C CA . LEU A 1 84 ? -13.527 10.806 7.312 1.00 91.38 84 LEU A CA 1
ATOM 662 C C . LEU A 1 84 ? -12.348 10.031 7.923 1.00 91.38 84 LEU A C 1
ATOM 664 O O . LEU A 1 84 ? -12.149 8.876 7.573 1.00 91.38 84 LEU A O 1
ATOM 668 N N . GLU A 1 85 ? -11.606 10.598 8.881 1.00 92.81 85 GLU A N 1
ATOM 669 C CA . GLU A 1 85 ? -10.445 9.893 9.461 1.00 92.81 85 GLU A CA 1
ATOM 670 C C . GLU A 1 85 ? -10.833 8.690 10.338 1.00 92.81 85 GLU A C 1
ATOM 672 O O . GLU A 1 85 ? -10.093 7.710 10.428 1.00 92.81 85 GLU A O 1
ATOM 677 N N . GLU A 1 86 ? -12.027 8.713 10.933 1.00 94.81 86 GLU A N 1
ATOM 678 C CA . GLU A 1 86 ? -12.573 7.553 11.638 1.00 94.81 86 GLU A CA 1
ATOM 679 C C . GLU A 1 86 ? -12.998 6.459 10.644 1.00 94.81 86 GLU A C 1
ATOM 681 O O . GLU A 1 86 ? -12.710 5.284 10.858 1.00 94.81 86 GLU A O 1
ATOM 686 N N . ALA A 1 87 ? -13.618 6.833 9.521 1.00 94.81 87 ALA A N 1
ATOM 687 C CA . ALA A 1 87 ? -13.929 5.901 8.442 1.00 94.81 87 ALA A CA 1
ATOM 688 C C . ALA A 1 87 ? -12.659 5.287 7.832 1.00 94.81 87 ALA A C 1
ATOM 690 O O . ALA A 1 87 ? -12.641 4.085 7.574 1.00 94.81 87 ALA A O 1
ATOM 691 N N . ASN A 1 88 ? -11.594 6.077 7.664 1.00 95.81 88 ASN A N 1
ATOM 692 C CA . ASN A 1 88 ? -10.290 5.607 7.192 1.00 95.81 88 ASN A CA 1
ATOM 693 C C . ASN A 1 88 ? -9.689 4.567 8.147 1.00 95.81 88 ASN A C 1
ATOM 695 O O . ASN A 1 88 ? -9.205 3.535 7.688 1.00 95.81 88 ASN A O 1
ATOM 699 N N . LEU A 1 89 ? -9.776 4.795 9.466 1.00 96.81 89 LEU A N 1
ATOM 700 C CA . LEU A 1 89 ? -9.359 3.819 10.478 1.00 96.81 89 LEU A CA 1
ATOM 701 C C . LEU A 1 89 ? -10.135 2.505 10.349 1.00 96.81 89 LEU A C 1
ATOM 703 O O . LEU A 1 89 ? -9.530 1.438 10.307 1.00 96.81 89 LEU A O 1
ATOM 707 N N . TRP A 1 90 ? -11.465 2.564 10.278 1.00 96.81 90 TRP A N 1
ATOM 708 C CA . TRP A 1 90 ? -12.276 1.350 10.174 1.00 96.81 90 TRP A CA 1
ATOM 709 C C . TRP A 1 90 ? -12.088 0.627 8.840 1.00 96.81 90 TRP A C 1
ATOM 711 O O . TRP A 1 90 ? -12.074 -0.600 8.822 1.00 96.81 90 TRP A O 1
ATOM 721 N N . SER A 1 91 ? -11.868 1.363 7.748 1.00 97.12 91 SER A N 1
ATOM 722 C CA . SER A 1 91 ? -11.512 0.789 6.449 1.00 97.12 91 SER A CA 1
ATOM 723 C C . SER A 1 91 ? -10.158 0.077 6.496 1.00 97.12 91 SER A C 1
ATOM 725 O O . SER A 1 91 ? -10.043 -1.017 5.960 1.00 97.12 91 SER A O 1
ATOM 727 N N . LEU A 1 92 ? -9.149 0.650 7.163 1.00 97.25 92 LEU A N 1
ATOM 728 C CA . LEU A 1 92 ? -7.846 0.004 7.361 1.00 97.25 92 LEU A CA 1
ATOM 729 C C . LEU A 1 92 ? -7.991 -1.305 8.143 1.00 97.25 92 LEU A C 1
ATOM 731 O O . LEU A 1 92 ? -7.453 -2.337 7.747 1.00 97.25 92 LEU A O 1
ATOM 735 N N . VAL A 1 93 ? -8.716 -1.254 9.264 1.00 95.25 93 VAL A N 1
ATOM 736 C CA . VAL A 1 93 ? -8.968 -2.428 10.107 1.00 95.25 93 VAL A CA 1
ATOM 737 C C . VAL A 1 93 ? -9.705 -3.499 9.307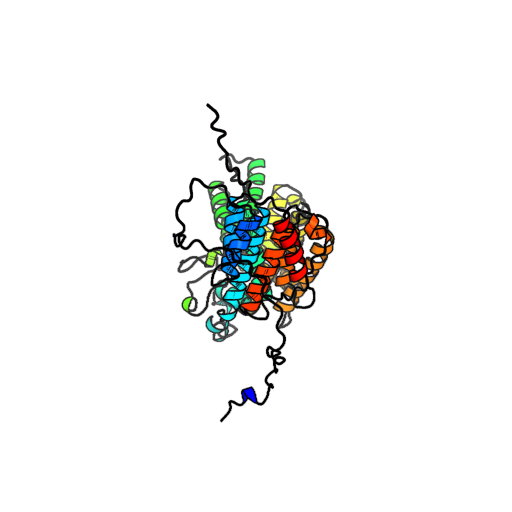 1.00 95.25 93 VAL A C 1
ATOM 739 O O . VAL A 1 93 ? -9.324 -4.661 9.371 1.00 95.25 93 VAL A O 1
ATOM 742 N N . LEU A 1 94 ? -10.710 -3.117 8.517 1.00 95.62 94 LEU A N 1
ATOM 743 C CA . LEU A 1 94 ? -11.449 -4.035 7.658 1.00 95.62 94 LEU A CA 1
ATOM 744 C C . LEU A 1 94 ? -10.528 -4.758 6.662 1.00 95.62 94 LEU A C 1
ATOM 746 O O . LEU A 1 94 ? -10.543 -5.985 6.630 1.00 95.62 94 LEU A O 1
ATOM 750 N N . GLU A 1 95 ? -9.701 -4.032 5.906 1.00 94.44 95 GLU A N 1
ATOM 751 C CA . GLU A 1 95 ? -8.774 -4.620 4.923 1.00 94.44 95 GLU A CA 1
ATOM 752 C C . GLU A 1 95 ? -7.786 -5.607 5.573 1.00 94.44 95 GLU A C 1
ATOM 754 O O . GLU A 1 95 ? -7.554 -6.706 5.066 1.00 94.44 95 GLU A O 1
ATOM 759 N N . LEU A 1 96 ? -7.244 -5.257 6.743 1.00 93.44 96 LEU A N 1
ATOM 760 C CA . LEU A 1 96 ? -6.320 -6.122 7.483 1.00 93.44 96 LEU A CA 1
ATOM 761 C C . LEU A 1 96 ? -7.009 -7.362 8.074 1.00 93.44 96 LEU A C 1
ATOM 763 O O . LEU A 1 96 ? -6.417 -8.443 8.097 1.00 93.44 96 LEU A O 1
ATOM 767 N N . LEU A 1 97 ? -8.252 -7.230 8.544 1.00 92.06 97 LEU A N 1
ATOM 768 C CA . LEU A 1 97 ? -9.035 -8.361 9.045 1.00 92.06 97 LEU A CA 1
ATOM 769 C C . LEU A 1 97 ? -9.477 -9.297 7.914 1.00 92.06 97 LEU A C 1
ATOM 771 O O . LEU A 1 97 ? -9.465 -10.512 8.107 1.00 92.06 97 LEU A O 1
ATOM 775 N N . LEU A 1 98 ? -9.805 -8.760 6.735 1.00 91.69 98 LEU A N 1
ATOM 776 C CA . LEU A 1 98 ? -10.086 -9.556 5.538 1.00 91.69 98 LEU A CA 1
ATOM 777 C C . LEU A 1 98 ? -8.851 -10.359 5.103 1.00 91.69 98 LEU A C 1
ATOM 779 O O . LEU A 1 98 ? -8.973 -11.557 4.851 1.00 91.69 98 LEU A O 1
ATOM 783 N N . ASP A 1 99 ? -7.653 -9.757 5.096 1.00 91.50 99 ASP A N 1
ATOM 784 C CA . ASP A 1 99 ? -6.404 -10.505 4.863 1.00 91.50 99 ASP A CA 1
ATOM 785 C C . ASP A 1 99 ? -6.186 -11.597 5.921 1.00 91.50 99 ASP A C 1
ATOM 787 O O . ASP A 1 99 ? -5.843 -12.733 5.586 1.00 91.50 99 ASP A O 1
ATOM 791 N N . ALA A 1 100 ? -6.423 -11.290 7.200 1.00 88.31 100 ALA A N 1
ATOM 792 C CA . ALA A 1 100 ? -6.269 -12.256 8.284 1.00 88.31 100 ALA A CA 1
ATOM 793 C C . ALA A 1 100 ? -7.247 -13.442 8.168 1.00 88.31 100 ALA A C 1
ATOM 795 O O . ALA A 1 100 ? -6.848 -14.582 8.419 1.00 88.31 100 ALA A O 1
ATOM 796 N N . GLU A 1 101 ? -8.496 -13.194 7.760 1.00 87.44 101 GLU A N 1
ATOM 797 C CA . GLU A 1 101 ? -9.505 -14.228 7.495 1.00 87.44 101 GLU A CA 1
ATOM 798 C C . GLU A 1 101 ? -9.156 -15.071 6.263 1.00 87.44 101 GLU A C 1
ATOM 800 O O . GLU A 1 101 ? -9.387 -16.284 6.242 1.00 87.44 101 GLU A O 1
ATOM 805 N N . GLN A 1 102 ? -8.556 -14.449 5.249 1.00 87.44 102 GLN A N 1
ATOM 806 C CA . GLN A 1 102 ? -8.122 -15.133 4.037 1.00 87.44 102 GLN A CA 1
ATOM 807 C C . GLN A 1 102 ? -6.802 -15.891 4.206 1.00 87.44 102 GLN A C 1
ATOM 809 O O . GLN A 1 102 ? -6.533 -16.825 3.452 1.00 87.44 102 GLN A O 1
ATOM 814 N N . GLY A 1 103 ? -6.010 -15.542 5.223 1.00 84.94 103 GLY A N 1
ATOM 815 C CA . GLY A 1 103 ? -4.667 -16.060 5.476 1.00 84.94 103 GLY A CA 1
ATOM 816 C C . GLY A 1 103 ? -4.538 -17.583 5.402 1.00 84.94 103 GLY A C 1
ATOM 817 O O . GLY A 1 103 ? -3.585 -18.081 4.813 1.00 84.94 103 GLY A O 1
ATOM 818 N N . SER A 1 104 ? -5.503 -18.322 5.958 1.00 83.19 104 SER A N 1
ATOM 819 C CA . SER A 1 104 ? -5.509 -19.794 5.969 1.00 83.19 104 SER A CA 1
ATOM 820 C C . SER A 1 104 ? -5.965 -20.437 4.655 1.00 83.19 104 SER A C 1
ATOM 822 O O . SER A 1 104 ? -5.799 -21.641 4.480 1.00 83.19 104 SER A O 1
ATOM 824 N N . LYS A 1 105 ? -6.564 -19.658 3.749 1.00 87.94 105 LYS A N 1
ATOM 825 C CA . LYS A 1 105 ? -7.062 -20.125 2.448 1.00 87.94 105 LYS A CA 1
ATOM 826 C C . LYS A 1 105 ? -6.041 -19.939 1.327 1.00 87.94 105 LYS A C 1
ATOM 828 O O . LYS A 1 105 ? -6.187 -20.566 0.279 1.00 87.94 105 LYS A O 1
ATOM 833 N N . TYR A 1 106 ? -5.043 -19.074 1.515 1.00 90.56 106 TYR A N 1
ATOM 834 C CA . TYR A 1 106 ? -3.946 -18.939 0.560 1.00 90.56 106 TYR A CA 1
ATOM 835 C C . TYR A 1 106 ? -3.174 -20.255 0.464 1.00 90.56 106 TYR A C 1
ATOM 837 O O . TYR A 1 106 ? -2.839 -20.874 1.472 1.00 90.56 106 TYR A O 1
ATOM 845 N N . ASN A 1 107 ? -2.905 -20.678 -0.766 1.00 91.25 107 ASN A N 1
ATOM 846 C CA . ASN A 1 107 ? -2.196 -21.908 -1.069 1.00 91.25 107 ASN A CA 1
ATOM 847 C C . ASN A 1 107 ? -1.186 -21.609 -2.185 1.00 91.25 107 ASN A C 1
ATOM 849 O O . ASN A 1 107 ? -1.501 -21.813 -3.359 1.00 91.25 107 ASN A O 1
ATOM 853 N N . PRO A 1 108 ? 0.019 -21.124 -1.834 1.00 91.94 108 PRO A N 1
ATOM 854 C CA . PRO A 1 108 ? 1.012 -20.736 -2.829 1.00 91.94 108 PRO A CA 1
ATOM 855 C C . PRO A 1 108 ? 1.459 -21.913 -3.702 1.00 91.94 108 PRO A C 1
ATOM 857 O O . PRO A 1 108 ? 1.794 -21.720 -4.867 1.00 91.94 108 PRO A O 1
ATOM 860 N N . ASP A 1 109 ? 1.425 -23.140 -3.175 1.00 92.06 109 ASP A N 1
ATOM 861 C CA . ASP A 1 109 ? 1.804 -24.337 -3.930 1.00 92.06 109 ASP A CA 1
ATOM 862 C C . ASP A 1 109 ? 0.779 -24.673 -5.027 1.00 92.06 109 ASP A C 1
ATOM 864 O O . ASP A 1 109 ? 1.147 -25.241 -6.053 1.00 92.06 109 ASP A O 1
ATOM 868 N N . ALA A 1 110 ? -0.487 -24.258 -4.876 1.00 89.94 110 ALA A N 1
ATOM 869 C CA . ALA A 1 110 ? -1.516 -24.455 -5.902 1.00 89.94 110 ALA A CA 1
ATOM 870 C C . ALA A 1 110 ? -1.266 -23.654 -7.191 1.00 89.94 110 ALA A C 1
ATOM 872 O O . ALA A 1 110 ? -1.846 -23.980 -8.224 1.00 89.94 110 ALA A O 1
ATOM 873 N N . ILE A 1 111 ? -0.409 -22.628 -7.144 1.00 89.06 111 ILE A N 1
ATOM 874 C CA . ILE A 1 111 ? -0.018 -21.828 -8.314 1.00 89.06 111 ILE A CA 1
ATOM 875 C C . ILE A 1 111 ? 0.859 -22.662 -9.271 1.00 89.06 111 ILE A C 1
ATOM 877 O O . ILE A 1 111 ? 0.854 -22.432 -10.479 1.00 89.06 111 ILE A O 1
ATOM 881 N N . GLY A 1 112 ? 1.583 -23.668 -8.760 1.00 85.00 112 GLY A N 1
ATOM 882 C CA . GLY A 1 112 ? 2.312 -24.641 -9.586 1.00 85.00 112 GLY A CA 1
ATOM 883 C C . GLY A 1 112 ? 3.642 -24.148 -10.174 1.00 85.00 112 GLY A C 1
ATOM 884 O O . GLY A 1 112 ? 4.222 -24.814 -11.030 1.00 85.00 112 GLY A O 1
ATOM 885 N N . ILE A 1 113 ? 4.185 -23.010 -9.719 1.00 89.56 113 ILE A N 1
ATOM 886 C CA . ILE A 1 113 ? 5.492 -22.495 -10.191 1.00 89.56 113 ILE A CA 1
ATOM 887 C C . ILE A 1 113 ? 6.631 -23.468 -9.855 1.00 89.56 113 ILE A C 1
ATOM 889 O O . ILE A 1 113 ? 7.589 -23.614 -10.623 1.00 89.56 113 ILE A O 1
ATOM 893 N N . ALA A 1 114 ? 6.512 -24.178 -8.730 1.00 87.38 114 ALA A N 1
ATOM 894 C CA . ALA A 1 114 ? 7.461 -25.202 -8.311 1.00 87.38 114 ALA A CA 1
ATOM 895 C C . ALA A 1 114 ? 7.586 -26.355 -9.327 1.00 87.38 114 ALA A C 1
ATOM 897 O O . ALA A 1 114 ? 8.693 -26.866 -9.509 1.00 87.38 114 ALA A O 1
ATOM 898 N 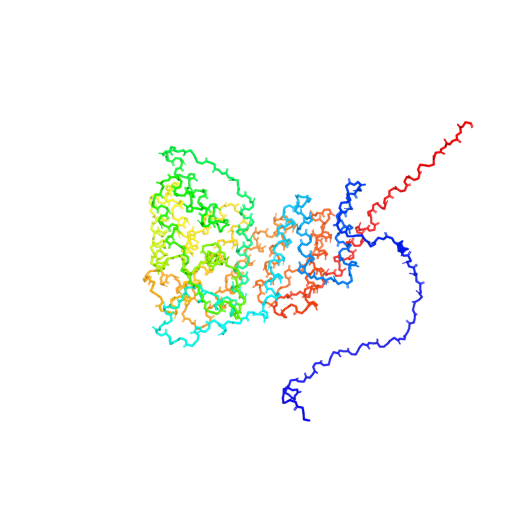N . ASP A 1 115 ? 6.501 -26.693 -10.034 1.00 87.69 115 ASP A N 1
ATOM 899 C CA . ASP A 1 115 ? 6.459 -27.768 -11.036 1.00 87.69 115 ASP A CA 1
ATOM 900 C C . ASP A 1 115 ? 7.142 -27.372 -12.357 1.00 87.69 115 ASP A C 1
ATOM 902 O O . ASP A 1 115 ? 7.508 -28.222 -13.176 1.00 87.69 115 ASP A O 1
ATOM 906 N N . VAL A 1 116 ? 7.367 -26.072 -12.569 1.00 87.81 116 VAL A N 1
ATOM 907 C CA . VAL A 1 116 ? 8.088 -25.549 -13.729 1.00 87.81 116 VAL A CA 1
ATOM 908 C C . VAL A 1 116 ? 9.591 -25.592 -13.466 1.00 87.81 116 VAL A C 1
ATOM 910 O O . VAL A 1 116 ? 10.100 -25.057 -12.474 1.00 87.81 116 VAL A O 1
ATOM 913 N N . GLN A 1 117 ? 10.330 -26.193 -14.405 1.00 87.31 117 GLN A N 1
ATOM 914 C CA . GLN A 1 117 ? 11.793 -26.248 -14.359 1.00 87.31 117 GLN A CA 1
ATOM 915 C C . GLN A 1 117 ? 12.385 -24.836 -14.190 1.00 87.31 117 GLN A C 1
ATOM 917 O O . GLN A 1 117 ? 11.991 -23.947 -14.947 1.00 87.31 117 GLN A O 1
ATOM 922 N N . PRO A 1 118 ? 13.364 -24.619 -13.283 1.00 86.75 118 PRO A N 1
ATOM 923 C CA . PRO A 1 118 ? 13.866 -23.283 -12.951 1.00 86.75 118 PRO A CA 1
ATOM 924 C C . PRO A 1 118 ? 14.213 -22.416 -14.168 1.00 86.75 118 PRO A C 1
ATOM 926 O O . PRO A 1 118 ? 13.682 -21.323 -14.310 1.00 86.75 118 PRO A O 1
ATOM 929 N N . HIS A 1 119 ? 14.971 -22.953 -15.130 1.00 86.31 119 HIS A N 1
ATOM 930 C CA . HIS A 1 119 ? 15.385 -22.249 -16.354 1.00 86.31 119 HIS A CA 1
ATOM 931 C C . HIS A 1 119 ? 14.240 -21.897 -17.331 1.00 86.31 119 HIS A C 1
ATOM 933 O O . HIS A 1 119 ? 14.484 -21.267 -18.358 1.00 86.31 119 HIS A O 1
ATOM 939 N N . ARG A 1 120 ? 13.001 -22.325 -17.054 1.00 86.38 120 ARG A N 1
ATOM 940 C CA . ARG A 1 120 ? 11.793 -22.042 -17.853 1.00 86.38 120 ARG A CA 1
ATOM 941 C C . ARG A 1 120 ? 10.778 -21.167 -17.123 1.00 86.38 120 ARG A C 1
ATOM 943 O O . ARG A 1 120 ? 9.758 -20.816 -17.708 1.00 86.38 120 ARG A O 1
ATOM 950 N N . ARG A 1 121 ? 11.040 -20.810 -15.862 1.00 88.50 121 ARG A N 1
ATOM 951 C CA . ARG A 1 121 ? 10.112 -20.022 -15.037 1.00 88.50 121 ARG A CA 1
ATOM 952 C C . ARG A 1 121 ? 9.860 -18.615 -15.580 1.00 88.50 121 ARG A C 1
ATOM 954 O O . ARG A 1 121 ? 8.807 -18.060 -15.293 1.00 88.50 121 ARG A O 1
ATOM 961 N N . TRP A 1 122 ? 10.744 -18.098 -16.434 1.00 85.00 122 TRP A N 1
ATOM 962 C CA . TRP A 1 122 ? 10.560 -16.830 -17.148 1.00 85.00 122 TRP A CA 1
ATOM 963 C C . TRP A 1 122 ? 9.343 -16.816 -18.093 1.00 85.00 122 TRP A C 1
ATOM 965 O O . TRP A 1 122 ? 8.903 -15.744 -18.495 1.00 85.00 122 TRP A O 1
ATOM 975 N N . TYR A 1 123 ? 8.804 -17.982 -18.480 1.00 83.88 123 TYR A N 1
ATOM 976 C CA . TYR A 1 123 ? 7.595 -18.071 -19.311 1.00 83.88 123 TYR A CA 1
ATOM 977 C C . TYR A 1 123 ? 6.298 -17.989 -18.487 1.00 83.88 123 TYR A C 1
ATOM 979 O O . TYR A 1 123 ? 5.222 -17.776 -19.040 1.00 83.88 123 TYR A O 1
ATOM 987 N N . VAL A 1 124 ? 6.388 -18.163 -17.167 1.00 87.56 124 VAL A N 1
ATOM 988 C CA . VAL A 1 124 ? 5.251 -18.000 -16.254 1.00 87.56 124 VAL A CA 1
ATOM 989 C C . VAL A 1 124 ? 4.951 -16.506 -16.099 1.00 87.56 124 VAL A C 1
ATOM 991 O O . VAL A 1 124 ? 5.868 -15.683 -16.076 1.00 87.56 124 VAL A O 1
ATOM 994 N N . SER A 1 125 ? 3.670 -16.138 -16.011 1.00 87.25 125 SER A N 1
ATOM 995 C CA . SER A 1 125 ? 3.268 -14.732 -15.912 1.00 87.25 125 SER A CA 1
ATOM 996 C C . SER A 1 125 ? 3.842 -14.035 -14.674 1.00 87.25 125 SER A C 1
ATOM 998 O O . SER A 1 125 ? 3.997 -14.635 -13.606 1.00 87.25 125 SER A O 1
ATOM 1000 N N . HIS A 1 126 ? 4.100 -12.726 -14.794 1.00 90.31 126 HIS A N 1
ATOM 1001 C CA . HIS A 1 126 ? 4.559 -11.905 -13.663 1.00 90.31 126 HIS A CA 1
ATOM 1002 C C . HIS A 1 126 ? 3.576 -11.956 -12.491 1.00 90.31 126 HIS A C 1
ATOM 1004 O O . HIS A 1 126 ? 3.999 -12.049 -11.340 1.00 90.31 126 HIS A O 1
ATOM 1010 N N . LEU A 1 127 ? 2.273 -11.950 -12.796 1.00 89.00 127 LEU A N 1
ATOM 1011 C CA . LEU A 1 127 ? 1.205 -12.073 -11.806 1.00 89.00 127 LEU A CA 1
ATOM 1012 C C . LEU A 1 127 ? 1.363 -13.334 -10.949 1.00 89.00 127 LEU A C 1
ATOM 1014 O O . LEU A 1 127 ? 1.274 -13.236 -9.730 1.00 89.00 127 LEU A O 1
ATOM 1018 N N . SER A 1 128 ? 1.631 -14.496 -11.554 1.00 89.88 128 SER A N 1
ATOM 1019 C CA . SER A 1 128 ? 1.762 -15.755 -10.808 1.00 89.88 128 SER A CA 1
ATOM 1020 C C . SER A 1 128 ? 2.922 -15.713 -9.815 1.00 89.88 128 SER A C 1
ATOM 1022 O O . SER A 1 128 ? 2.746 -16.080 -8.656 1.00 89.88 128 SER A O 1
ATOM 1024 N N . HIS A 1 129 ? 4.089 -15.211 -10.238 1.00 93.06 129 HIS A N 1
ATOM 1025 C CA . HIS A 1 129 ? 5.264 -15.073 -9.364 1.00 93.06 129 HIS A CA 1
ATOM 1026 C C . HIS A 1 129 ? 4.996 -14.142 -8.179 1.00 93.06 129 HIS A C 1
ATOM 1028 O O . HIS A 1 129 ? 5.366 -14.441 -7.044 1.00 93.06 129 HIS A O 1
ATOM 1034 N N . ILE A 1 130 ? 4.326 -13.014 -8.427 1.00 94.25 130 ILE A N 1
ATOM 1035 C CA . ILE A 1 130 ? 3.986 -12.042 -7.382 1.00 94.25 130 ILE A CA 1
ATOM 1036 C C . ILE A 1 130 ? 2.928 -12.612 -6.427 1.00 94.25 130 ILE A C 1
ATOM 1038 O O . ILE A 1 130 ? 3.044 -12.447 -5.213 1.00 94.25 130 ILE A O 1
ATOM 1042 N N . GLN A 1 131 ? 1.924 -13.321 -6.945 1.00 93.06 131 GLN A N 1
ATOM 1043 C CA . GLN A 1 131 ? 0.906 -13.983 -6.128 1.00 93.06 131 GLN A CA 1
ATOM 1044 C C . GLN A 1 131 ? 1.527 -15.068 -5.245 1.00 93.06 131 GLN A C 1
ATOM 1046 O O . GLN A 1 131 ? 1.262 -15.092 -4.045 1.00 93.06 131 GLN A O 1
ATOM 1051 N N . GLU A 1 132 ? 2.426 -15.895 -5.784 1.00 94.00 132 GLU A N 1
ATOM 1052 C CA . GLU A 1 132 ? 3.163 -16.884 -4.993 1.00 94.00 132 GLU A CA 1
ATOM 1053 C C . GLU A 1 132 ? 3.974 -16.217 -3.874 1.00 94.00 132 GLU A C 1
ATOM 1055 O O . GLU A 1 132 ? 3.857 -16.614 -2.711 1.00 94.00 132 GLU A O 1
ATOM 1060 N N . LEU A 1 133 ? 4.735 -15.164 -4.193 1.00 95.62 133 LEU A N 1
ATOM 1061 C CA . LEU A 1 133 ? 5.520 -14.406 -3.217 1.00 95.62 133 LEU A CA 1
ATOM 1062 C C . LEU A 1 133 ? 4.649 -13.900 -2.060 1.00 95.62 133 LEU A C 1
ATOM 1064 O O . LEU A 1 133 ? 4.973 -14.123 -0.893 1.00 95.62 133 LEU A O 1
ATOM 1068 N N . LEU A 1 134 ? 3.546 -13.214 -2.366 1.00 95.31 134 LEU A N 1
ATOM 1069 C CA . LEU A 1 134 ? 2.681 -12.616 -1.347 1.00 95.31 134 LEU A CA 1
ATOM 1070 C C . LEU A 1 134 ? 1.913 -13.675 -0.545 1.00 95.31 134 LEU A C 1
ATOM 1072 O O . LEU A 1 134 ? 1.674 -13.503 0.651 1.00 95.31 134 LEU A O 1
ATOM 1076 N N . GLN A 1 135 ? 1.540 -14.797 -1.154 1.00 93.38 135 GLN A N 1
ATOM 1077 C CA . GLN A 1 135 ? 0.905 -15.891 -0.423 1.00 93.38 135 GLN A CA 1
ATOM 1078 C C . GLN A 1 135 ? 1.882 -16.577 0.544 1.00 93.38 135 GLN A C 1
ATOM 1080 O O . GLN A 1 135 ? 1.493 -16.870 1.677 1.00 93.38 135 GLN A O 1
ATOM 1085 N N . ARG A 1 136 ? 3.154 -16.753 0.152 1.00 92.62 136 ARG A N 1
ATOM 1086 C CA . ARG A 1 136 ? 4.210 -17.318 1.015 1.00 92.62 136 ARG A CA 1
ATOM 1087 C C . ARG A 1 136 ? 4.652 -16.359 2.124 1.00 92.62 136 ARG A C 1
ATOM 1089 O O . ARG A 1 136 ? 4.838 -16.787 3.261 1.00 92.62 136 ARG A O 1
ATOM 1096 N N . HIS A 1 137 ? 4.797 -15.066 1.828 1.00 93.31 137 HIS A N 1
ATOM 1097 C CA . HIS A 1 137 ? 5.377 -14.088 2.753 1.00 93.31 137 HIS A CA 1
ATOM 1098 C C . HIS A 1 137 ? 4.333 -13.101 3.287 1.00 93.31 137 HIS A C 1
ATOM 1100 O O . HIS A 1 137 ? 4.108 -12.019 2.741 1.00 93.31 137 HIS A O 1
ATOM 1106 N N . THR A 1 138 ? 3.745 -13.452 4.433 1.00 90.88 138 THR A N 1
ATOM 1107 C CA . THR A 1 138 ? 2.672 -12.680 5.085 1.00 90.88 138 THR A CA 1
ATOM 1108 C C . THR A 1 138 ? 3.031 -11.211 5.344 1.00 90.88 138 THR A C 1
ATOM 1110 O O . THR A 1 138 ? 2.170 -10.347 5.200 1.00 90.88 138 THR A O 1
ATOM 1113 N N . LEU A 1 139 ? 4.282 -10.892 5.700 1.00 92.25 139 LEU A N 1
ATOM 1114 C CA . LEU A 1 139 ? 4.669 -9.503 5.971 1.00 92.25 139 LEU A CA 1
ATOM 1115 C C . LEU A 1 139 ? 4.632 -8.635 4.702 1.00 92.25 139 LEU A C 1
ATOM 1117 O O . LEU A 1 139 ? 4.032 -7.563 4.719 1.00 92.25 139 LEU A O 1
ATOM 1121 N N . LEU A 1 140 ? 5.189 -9.128 3.589 1.00 95.69 140 LEU A N 1
ATOM 1122 C CA . LEU A 1 140 ? 5.105 -8.454 2.288 1.00 95.69 140 LEU A CA 1
ATOM 1123 C C . LEU A 1 140 ? 3.650 -8.310 1.831 1.00 95.69 140 LEU A C 1
ATOM 1125 O O . LEU A 1 140 ? 3.260 -7.254 1.336 1.00 95.69 140 LEU A O 1
ATOM 1129 N N . ARG A 1 141 ? 2.818 -9.335 2.064 1.00 95.19 141 ARG A N 1
ATOM 1130 C CA . ARG A 1 141 ? 1.378 -9.261 1.788 1.00 95.19 141 ARG A CA 1
ATOM 1131 C C . ARG A 1 141 ? 0.705 -8.135 2.554 1.00 95.19 141 ARG A C 1
ATOM 1133 O O . ARG A 1 141 ? 0.027 -7.323 1.936 1.00 95.19 141 ARG A O 1
ATOM 1140 N N . ARG A 1 142 ? 0.942 -8.015 3.861 1.00 93.81 142 ARG A N 1
ATOM 1141 C CA . ARG A 1 142 ? 0.371 -6.923 4.665 1.00 93.81 142 ARG A CA 1
ATOM 1142 C C . ARG A 1 142 ? 0.893 -5.553 4.257 1.00 93.81 142 ARG A C 1
ATOM 1144 O O . ARG A 1 142 ? 0.105 -4.616 4.211 1.00 93.81 142 ARG A O 1
ATOM 1151 N N . MET A 1 143 ? 2.178 -5.427 3.913 1.00 96.88 143 MET A N 1
ATOM 1152 C CA . MET A 1 143 ? 2.710 -4.185 3.335 1.00 96.88 143 MET A CA 1
ATOM 1153 C C . MET A 1 143 ? 1.926 -3.802 2.073 1.00 96.88 143 MET A C 1
ATOM 1155 O O . MET A 1 143 ? 1.518 -2.652 1.935 1.00 96.88 143 MET A O 1
ATOM 1159 N N . ASN A 1 144 ? 1.653 -4.770 1.192 1.00 96.88 144 ASN A N 1
ATOM 1160 C CA . ASN A 1 144 ? 0.843 -4.575 -0.011 1.00 96.88 144 ASN A CA 1
ATOM 1161 C C . ASN A 1 144 ? -0.605 -4.152 0.311 1.00 96.88 144 ASN A C 1
ATOM 1163 O O . ASN A 1 144 ? -1.091 -3.194 -0.287 1.00 96.88 144 ASN A O 1
ATOM 1167 N N . ILE A 1 145 ? -1.263 -4.780 1.294 1.00 95.88 145 ILE A N 1
ATOM 1168 C CA . ILE A 1 145 ? -2.609 -4.378 1.748 1.00 95.88 145 ILE A CA 1
ATOM 1169 C C . ILE A 1 145 ? -2.614 -2.934 2.269 1.00 95.88 145 ILE A C 1
ATOM 1171 O O . ILE A 1 145 ? -3.483 -2.144 1.905 1.00 95.88 145 ILE A O 1
ATOM 1175 N N . VAL A 1 146 ? -1.614 -2.553 3.071 1.00 97.44 146 VAL A N 1
ATOM 1176 C CA . VAL A 1 146 ? -1.486 -1.184 3.598 1.00 97.44 146 VAL A CA 1
ATOM 1177 C C . VAL A 1 146 ? -1.269 -0.169 2.472 1.00 97.44 146 VAL A C 1
ATOM 1179 O O . VAL A 1 146 ? -1.891 0.891 2.491 1.00 97.44 146 VAL A O 1
ATOM 1182 N N . VAL A 1 147 ? -0.436 -0.478 1.470 1.00 97.56 147 VAL A N 1
ATOM 1183 C CA . VAL A 1 147 ? -0.251 0.400 0.300 1.00 97.56 147 VAL A CA 1
ATOM 1184 C C . VAL A 1 147 ? -1.553 0.556 -0.478 1.00 97.56 147 VAL A C 1
ATOM 1186 O O . VAL A 1 147 ? -1.927 1.684 -0.790 1.00 97.56 147 VAL A O 1
ATOM 1189 N N . ARG A 1 148 ? -2.284 -0.534 -0.730 1.00 95.25 148 ARG A N 1
ATOM 1190 C CA . ARG A 1 148 ? -3.589 -0.486 -1.409 1.00 95.25 148 ARG A CA 1
ATOM 1191 C C . ARG A 1 148 ? -4.596 0.384 -0.649 1.00 95.25 148 ARG A C 1
ATOM 1193 O O . ARG A 1 148 ? -5.288 1.196 -1.261 1.00 95.25 148 ARG A O 1
ATOM 1200 N N . TRP A 1 149 ? -4.648 0.268 0.678 1.00 96.50 149 TRP A N 1
ATOM 1201 C CA . TRP A 1 149 ? -5.493 1.120 1.519 1.00 96.50 149 TRP A CA 1
ATOM 1202 C C . TRP A 1 149 ? -5.081 2.606 1.462 1.00 96.50 149 TRP A C 1
ATOM 1204 O O . TRP A 1 149 ? -5.940 3.488 1.353 1.00 96.50 149 TRP A O 1
ATOM 1214 N N . LEU A 1 150 ? -3.776 2.905 1.478 1.00 96.56 150 LEU A N 1
ATOM 1215 C CA . LEU A 1 150 ? -3.271 4.275 1.307 1.00 96.56 150 LEU A CA 1
ATOM 1216 C C . LEU A 1 150 ? -3.698 4.847 -0.052 1.00 96.56 150 LEU A C 1
ATOM 1218 O O . LEU A 1 150 ? -4.228 5.955 -0.114 1.00 96.56 150 LEU A O 1
ATOM 1222 N N . GLU A 1 151 ? -3.543 4.074 -1.127 1.00 94.69 151 GLU A N 1
ATOM 1223 C CA . GLU A 1 151 ? -3.966 4.458 -2.478 1.00 94.69 151 GLU A CA 1
ATOM 1224 C C . GLU A 1 151 ? -5.474 4.738 -2.558 1.00 94.69 151 GLU A C 1
ATOM 1226 O O . GLU A 1 151 ? -5.888 5.745 -3.136 1.00 94.69 151 GLU A O 1
ATOM 1231 N N . GLN A 1 152 ? -6.307 3.918 -1.913 1.00 92.25 152 GLN A N 1
ATOM 1232 C CA . GLN A 1 152 ? -7.743 4.184 -1.812 1.00 92.25 152 GLN A CA 1
ATOM 1233 C C . GLN A 1 152 ? -8.037 5.498 -1.074 1.00 92.25 152 GLN A C 1
ATOM 1235 O O . GLN A 1 152 ? -8.868 6.286 -1.529 1.00 92.25 152 GLN A O 1
ATOM 1240 N N . THR A 1 153 ? -7.332 5.762 0.026 1.00 91.38 153 THR A N 1
ATOM 1241 C CA . THR A 1 153 ? -7.495 6.998 0.808 1.00 91.38 153 THR A CA 1
ATOM 1242 C C . THR A 1 153 ? -7.160 8.234 -0.033 1.00 91.38 153 THR A C 1
ATOM 1244 O O . THR A 1 153 ? -7.859 9.245 0.031 1.00 91.38 153 THR A O 1
ATOM 1247 N N . TYR A 1 154 ? -6.124 8.160 -0.874 1.00 89.69 154 TYR A N 1
ATOM 1248 C CA . TYR A 1 154 ? -5.786 9.246 -1.796 1.00 89.69 154 TYR A CA 1
ATOM 1249 C C . TYR A 1 154 ? -6.802 9.413 -2.920 1.00 89.69 154 TYR A C 1
ATOM 1251 O O . TYR A 1 154 ? -7.153 10.541 -3.261 1.00 89.69 154 TYR A O 1
ATOM 1259 N N . ARG A 1 155 ? -7.315 8.308 -3.463 1.00 85.88 155 ARG A N 1
ATOM 1260 C CA . ARG A 1 155 ? -8.340 8.322 -4.510 1.00 85.88 155 ARG A CA 1
ATOM 1261 C C . ARG A 1 155 ? -9.612 9.037 -4.066 1.00 85.88 155 ARG A C 1
ATOM 1263 O O . ARG A 1 155 ? -10.146 9.835 -4.830 1.00 85.88 155 ARG A O 1
ATOM 1270 N N . GLU A 1 156 ? -10.083 8.772 -2.848 1.00 76.62 156 GLU A N 1
ATOM 1271 C CA . GLU A 1 156 ? -11.272 9.433 -2.288 1.00 76.62 156 GLU A CA 1
ATOM 1272 C C . GLU A 1 156 ? -11.053 10.949 -2.081 1.00 76.62 156 GLU A C 1
ATOM 1274 O O . GLU A 1 156 ? -12.010 11.720 -2.135 1.00 76.62 156 GLU A O 1
ATOM 1279 N N . GLY A 1 157 ? -9.801 11.389 -1.898 1.00 64.56 157 GLY A N 1
ATOM 1280 C CA . GLY A 1 157 ? -9.430 12.799 -1.730 1.00 64.56 157 GLY A CA 1
ATOM 1281 C C . GLY A 1 157 ? -9.120 13.567 -3.022 1.00 64.56 157 GLY A C 1
ATOM 1282 O O . GLY A 1 157 ? -8.977 14.789 -2.974 1.00 64.56 157 GLY A O 1
ATOM 1283 N N . ASN A 1 158 ? -9.005 12.895 -4.171 1.00 65.50 158 ASN A N 1
ATOM 1284 C CA . ASN A 1 158 ? -8.635 13.539 -5.430 1.00 65.50 158 ASN A CA 1
ATOM 1285 C C . ASN A 1 158 ? -9.823 14.307 -6.037 1.00 65.50 158 ASN A C 1
ATOM 1287 O O . ASN A 1 158 ? -10.812 13.721 -6.482 1.00 65.50 158 ASN A O 1
ATOM 1291 N N . THR A 1 159 ? -9.711 15.632 -6.129 1.00 56.44 159 THR A N 1
ATOM 1292 C CA . THR A 1 159 ? -10.645 16.467 -6.895 1.00 56.44 159 THR A CA 1
ATOM 1293 C C . THR A 1 159 ? -10.386 16.309 -8.394 1.00 56.44 159 THR A C 1
ATOM 1295 O O . THR A 1 159 ? -9.256 16.457 -8.853 1.00 56.44 159 THR A O 1
ATOM 1298 N N . LEU A 1 160 ? -11.435 16.052 -9.182 1.00 56.91 160 LEU A N 1
ATOM 1299 C CA . LEU A 1 160 ? -11.340 15.974 -10.645 1.00 56.91 160 LEU A CA 1
ATOM 1300 C C . LEU A 1 160 ? -10.974 17.345 -11.234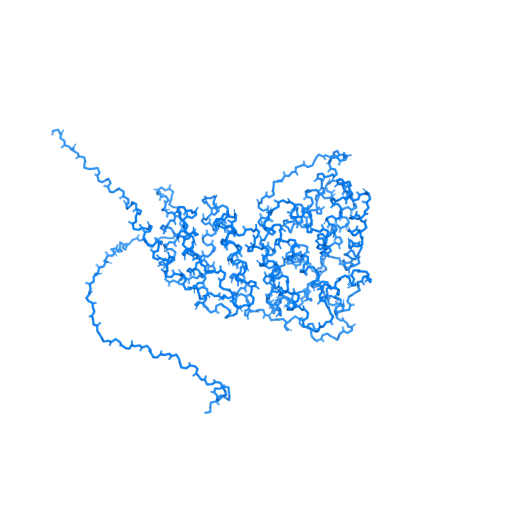 1.00 56.91 160 LEU A C 1
ATOM 1302 O O . LEU A 1 160 ? -11.829 18.222 -11.378 1.00 56.91 160 LEU A O 1
ATOM 1306 N N . LEU A 1 161 ? -9.705 17.525 -11.593 1.00 56.22 161 LEU A N 1
ATOM 1307 C CA . LEU A 1 161 ? -9.230 18.699 -12.320 1.00 56.22 161 LEU A CA 1
ATOM 1308 C C . LEU A 1 161 ? -9.436 18.482 -13.826 1.00 56.22 161 LEU A C 1
ATOM 1310 O O . LEU A 1 161 ? -9.033 17.461 -14.380 1.00 56.22 161 LEU A O 1
ATOM 1314 N N . LYS A 1 162 ? -10.091 19.438 -14.494 1.00 57.91 162 LYS A N 1
ATOM 1315 C CA . LYS A 1 162 ? -10.293 19.418 -15.950 1.00 57.91 162 LYS A CA 1
ATOM 1316 C C . LYS A 1 162 ? -9.145 20.155 -16.629 1.00 57.91 162 LYS A C 1
ATOM 1318 O O . LYS A 1 162 ? -8.957 21.341 -16.375 1.00 57.91 162 LYS A O 1
ATOM 1323 N N . LEU A 1 163 ? -8.425 19.467 -17.508 1.00 59.03 163 LEU A N 1
ATOM 1324 C CA . LEU A 1 163 ? -7.464 20.098 -18.410 1.00 59.03 163 LEU A CA 1
ATOM 1325 C C . LEU A 1 163 ? -8.208 20.747 -19.585 1.00 59.03 163 LEU A C 1
ATOM 1327 O O . LEU A 1 163 ? -9.137 20.159 -20.145 1.00 59.03 163 LEU A O 1
ATOM 1331 N N . SER A 1 164 ? -7.813 21.964 -19.953 1.00 54.00 164 SER A N 1
ATOM 1332 C CA . SER A 1 164 ? -8.192 22.591 -21.222 1.00 54.00 164 SER A CA 1
ATOM 1333 C C . SER A 1 164 ? -7.407 21.967 -22.380 1.00 54.00 164 SER A C 1
ATOM 1335 O O . SER A 1 164 ? -6.313 21.450 -22.196 1.00 54.00 164 SER A O 1
ATOM 1337 N N . ALA A 1 165 ? -7.963 22.006 -23.594 1.00 52.75 165 ALA A N 1
ATOM 1338 C CA . ALA A 1 165 ? -7.339 21.428 -24.792 1.00 52.75 165 ALA A CA 1
ATOM 1339 C C . ALA A 1 165 ? -6.136 22.237 -25.338 1.00 52.75 165 ALA A C 1
ATOM 1341 O O . ALA A 1 165 ? -5.622 21.930 -26.416 1.00 52.75 165 ALA A O 1
ATOM 1342 N N . SER A 1 166 ? -5.711 23.295 -24.643 1.00 53.50 166 SER A N 1
ATOM 1343 C CA . SER A 1 166 ? -4.506 24.056 -24.980 1.00 53.50 166 SER A CA 1
ATOM 1344 C C . SER A 1 166 ? -3.235 23.301 -24.560 1.00 53.50 166 SER A C 1
ATOM 1346 O O . SER A 1 166 ? -3.267 22.393 -23.736 1.00 53.50 166 SER A O 1
ATOM 1348 N N . ARG A 1 167 ? -2.103 23.630 -25.200 1.00 65.94 167 ARG A N 1
ATOM 1349 C CA . ARG A 1 167 ? -0.778 23.035 -24.944 1.00 65.94 167 ARG A CA 1
ATOM 1350 C C . ARG A 1 167 ? 0.192 24.093 -24.422 1.00 65.94 167 ARG A C 1
ATOM 1352 O O . ARG A 1 167 ? 1.139 24.470 -25.110 1.00 65.94 167 ARG A O 1
ATOM 1359 N N . SER A 1 168 ? -0.076 24.627 -23.238 1.00 80.00 168 SER A N 1
ATOM 1360 C CA . SER A 1 168 ? 0.844 25.518 -22.526 1.00 80.00 168 SER A CA 1
ATOM 1361 C C . SER A 1 168 ? 1.823 24.737 -21.640 1.00 80.00 168 SER A C 1
ATOM 1363 O O . SER A 1 168 ? 1.593 23.582 -21.280 1.00 80.00 168 SER A O 1
ATOM 1365 N N . HIS A 1 169 ? 2.931 25.381 -21.264 1.00 83.12 169 HIS A N 1
ATOM 1366 C CA . HIS A 1 169 ? 3.889 24.826 -20.301 1.00 83.12 169 HIS A CA 1
ATOM 1367 C C . HIS A 1 169 ? 3.233 24.545 -18.936 1.00 83.12 169 HIS A C 1
ATOM 1369 O O . HIS A 1 169 ? 3.501 23.519 -18.317 1.00 83.12 169 HIS A O 1
ATOM 1375 N N . GLU A 1 170 ? 2.332 25.423 -18.495 1.00 84.75 170 GLU A N 1
ATOM 1376 C CA . GLU A 1 170 ? 1.587 25.275 -17.240 1.00 84.75 170 GLU A CA 1
ATOM 1377 C C . GLU A 1 170 ? 0.646 24.064 -17.274 1.00 84.75 170 GLU A C 1
ATOM 1379 O O . GLU A 1 170 ? 0.582 23.305 -16.309 1.00 84.75 170 GLU A O 1
ATOM 1384 N N . GLU A 1 171 ? -0.022 23.819 -18.405 1.00 84.00 171 GLU A N 1
ATOM 1385 C CA . GLU A 1 171 ? -0.853 22.624 -18.597 1.00 84.00 171 GLU A CA 1
ATOM 1386 C C . GLU A 1 171 ? -0.026 21.337 -18.603 1.00 84.00 171 GLU A C 1
ATOM 1388 O O . GLU A 1 171 ? -0.488 20.322 -18.086 1.00 84.00 171 GLU A O 1
ATOM 1393 N N . ALA A 1 172 ? 1.206 21.366 -19.123 1.00 85.31 172 ALA A N 1
ATOM 1394 C CA . ALA A 1 172 ? 2.104 20.216 -19.055 1.00 85.31 172 ALA A CA 1
ATOM 1395 C C . ALA A 1 172 ? 2.494 19.900 -17.603 1.00 85.31 172 ALA A C 1
ATOM 1397 O O . ALA A 1 172 ? 2.396 18.746 -17.190 1.00 85.31 172 ALA A O 1
ATOM 1398 N N . VAL A 1 173 ? 2.857 20.911 -16.804 1.00 89.12 173 VAL A N 1
ATOM 1399 C CA . VAL A 1 173 ? 3.126 20.742 -15.363 1.00 89.12 173 VAL A CA 1
ATOM 1400 C C . VAL A 1 173 ? 1.892 20.190 -14.644 1.00 89.12 173 VAL A C 1
ATOM 1402 O O . VAL A 1 173 ? 1.994 19.199 -13.918 1.00 89.12 173 VAL A O 1
ATOM 1405 N N . LEU A 1 174 ? 0.720 20.782 -14.885 1.00 89.06 174 LEU A N 1
ATOM 1406 C CA . LEU A 1 174 ? -0.538 20.353 -14.276 1.00 89.06 174 LEU A CA 1
ATOM 1407 C C . LEU A 1 174 ? -0.892 18.908 -14.655 1.00 89.06 174 LEU A C 1
ATOM 1409 O O . LEU A 1 174 ? -1.285 18.128 -13.791 1.00 89.06 174 LEU A O 1
ATOM 1413 N N . LEU A 1 175 ? -0.694 18.516 -15.916 1.00 89.31 175 LEU A N 1
ATOM 1414 C CA . LEU A 1 175 ? -0.892 17.141 -16.371 1.00 89.31 175 LEU A CA 1
ATOM 1415 C C . LEU A 1 175 ? -0.020 16.160 -15.575 1.00 89.31 175 LEU A C 1
ATOM 1417 O O . LEU A 1 175 ? -0.549 15.171 -15.074 1.00 89.31 175 LEU A O 1
ATOM 1421 N N . ARG A 1 176 ? 1.281 16.439 -15.392 1.00 91.25 176 ARG A N 1
ATOM 1422 C CA . ARG A 1 176 ? 2.166 15.563 -14.596 1.00 91.25 176 ARG A CA 1
ATOM 1423 C C . ARG A 1 176 ? 1.735 15.489 -13.131 1.00 91.25 176 ARG A C 1
ATOM 1425 O O . ARG A 1 176 ? 1.764 14.411 -12.546 1.00 91.25 176 ARG A O 1
ATOM 1432 N N . GLN A 1 177 ? 1.295 16.602 -12.543 1.00 91.31 177 GLN A N 1
ATOM 1433 C CA . GLN A 1 177 ? 0.780 16.621 -11.169 1.00 91.31 177 GLN A CA 1
ATOM 1434 C C . GLN A 1 177 ? -0.477 15.755 -11.015 1.00 91.31 177 GLN A C 1
ATOM 1436 O O . GLN A 1 177 ? -0.578 14.985 -10.059 1.00 91.31 177 GLN A O 1
ATOM 1441 N N . ILE A 1 178 ? -1.417 15.837 -11.964 1.00 90.38 178 ILE A N 1
ATOM 1442 C CA . ILE A 1 178 ? -2.636 15.017 -11.947 1.00 90.38 178 ILE A CA 1
ATOM 1443 C C . ILE A 1 178 ? -2.294 13.541 -12.200 1.00 90.38 178 ILE A C 1
ATOM 1445 O O . ILE A 1 178 ? -2.814 12.670 -11.507 1.00 90.38 178 ILE A O 1
ATOM 1449 N N . ILE A 1 179 ? -1.378 13.241 -13.127 1.00 91.94 179 ILE A N 1
ATOM 1450 C CA . ILE A 1 179 ? -0.877 11.875 -13.351 1.00 91.94 179 ILE A CA 1
ATOM 1451 C C . ILE A 1 179 ? -0.280 11.311 -12.062 1.00 91.94 179 ILE A C 1
ATOM 1453 O O . ILE A 1 179 ? -0.655 10.218 -11.644 1.00 91.94 179 ILE A O 1
ATOM 1457 N N . LEU A 1 180 ? 0.590 12.065 -11.388 1.00 92.25 180 LEU A N 1
ATOM 1458 C CA . LEU A 1 180 ? 1.188 11.646 -10.125 1.00 92.25 180 LEU A CA 1
ATOM 1459 C C . LEU A 1 180 ? 0.127 11.426 -9.036 1.00 92.25 180 LEU A C 1
ATOM 1461 O O . LEU A 1 180 ? 0.216 10.462 -8.281 1.00 92.25 180 LEU A O 1
ATOM 1465 N N . SER A 1 181 ? -0.902 12.273 -8.982 1.00 91.44 181 SER A N 1
ATOM 1466 C CA . SER A 1 181 ? -2.051 12.119 -8.081 1.00 91.44 181 SER A CA 1
ATOM 1467 C C . SER A 1 181 ? -2.861 10.845 -8.373 1.00 91.44 181 SER A C 1
ATOM 1469 O O . SER A 1 181 ? -3.237 10.139 -7.433 1.00 91.44 181 SER A O 1
ATOM 1471 N N . HIS A 1 182 ? -3.071 10.488 -9.644 1.00 91.81 182 HIS A N 1
ATOM 1472 C CA . HIS A 1 182 ? -3.702 9.220 -10.025 1.00 91.81 182 HIS A CA 1
ATOM 1473 C C . HIS A 1 182 ? -2.827 8.012 -9.687 1.00 91.81 182 HIS A C 1
ATOM 1475 O O . HIS A 1 182 ? -3.340 7.040 -9.137 1.00 91.81 182 HIS A O 1
ATOM 1481 N N . LEU A 1 183 ? -1.515 8.075 -9.936 1.00 93.06 183 LEU A N 1
ATOM 1482 C CA . LEU A 1 183 ? -0.579 7.019 -9.534 1.00 93.06 183 LEU A CA 1
ATOM 1483 C C . LEU A 1 183 ? -0.570 6.835 -8.012 1.00 93.06 183 LEU A C 1
ATOM 1485 O O . LEU A 1 183 ? -0.628 5.706 -7.532 1.00 93.06 183 LEU A O 1
ATOM 1489 N N . ARG A 1 184 ? -0.596 7.935 -7.248 1.00 91.81 184 ARG A N 1
ATOM 1490 C CA . ARG A 1 184 ? -0.725 7.901 -5.784 1.00 91.81 184 ARG A CA 1
ATOM 1491 C C . ARG A 1 184 ? -2.066 7.329 -5.325 1.00 91.81 184 ARG A C 1
ATOM 1493 O O . ARG A 1 184 ? -2.137 6.761 -4.247 1.00 91.81 184 ARG A O 1
ATOM 1500 N N . GLY A 1 185 ? -3.116 7.453 -6.135 1.00 91.62 185 GLY A N 1
ATOM 1501 C CA . GLY A 1 185 ? -4.425 6.827 -5.920 1.00 91.62 185 GLY A CA 1
ATOM 1502 C C . GLY A 1 185 ? -4.542 5.382 -6.427 1.00 91.62 185 GLY A C 1
ATOM 1503 O O . GLY A 1 185 ? -5.640 4.812 -6.405 1.00 91.62 185 GLY A O 1
ATOM 1504 N N . GLY A 1 186 ? -3.455 4.796 -6.940 1.00 91.06 186 GLY A N 1
ATOM 1505 C CA . GLY A 1 186 ? -3.459 3.465 -7.549 1.00 91.06 186 GLY A CA 1
ATOM 1506 C C . GLY A 1 186 ? -4.275 3.372 -8.844 1.00 91.06 186 GLY A C 1
ATOM 1507 O O . GLY A 1 186 ? -4.738 2.298 -9.211 1.00 91.06 186 GLY A O 1
ATOM 1508 N N . GLU A 1 187 ? -4.517 4.492 -9.527 1.00 89.31 187 GLU A N 1
ATOM 1509 C CA . GLU A 1 187 ? -5.392 4.590 -10.701 1.00 89.31 187 GLU A CA 1
ATOM 1510 C C . GLU A 1 187 ? -4.591 4.730 -12.002 1.00 89.31 187 GLU A C 1
ATOM 1512 O O . GLU A 1 187 ? -4.750 5.706 -12.739 1.00 89.31 187 GLU A O 1
ATOM 1517 N N . LEU A 1 188 ? -3.733 3.749 -12.315 1.00 90.56 188 LEU A N 1
ATOM 1518 C CA . LEU A 1 188 ? -2.917 3.791 -13.539 1.00 90.56 188 LEU A CA 1
ATOM 1519 C C . LEU A 1 188 ? -3.782 3.958 -14.801 1.00 90.56 188 LEU A C 1
ATOM 1521 O O . LEU A 1 188 ? -3.429 4.735 -15.682 1.00 90.56 188 LEU A O 1
ATOM 1525 N N . TYR A 1 189 ? -4.932 3.283 -14.870 1.00 88.44 189 TYR A N 1
ATOM 1526 C CA . TYR A 1 189 ? -5.852 3.396 -16.007 1.00 88.44 189 TYR A CA 1
ATOM 1527 C C . TYR A 1 189 ? -6.327 4.842 -16.231 1.00 88.44 189 TYR A C 1
ATOM 1529 O O . TYR A 1 189 ? -6.293 5.325 -17.358 1.00 88.44 189 TYR A O 1
ATOM 1537 N N . ARG A 1 190 ? -6.658 5.584 -15.161 1.00 88.56 190 ARG A N 1
ATOM 1538 C CA . ARG A 1 190 ? -7.048 7.000 -15.278 1.00 88.56 190 ARG A CA 1
ATOM 1539 C C . ARG A 1 190 ? -5.885 7.882 -15.694 1.00 88.56 190 ARG A C 1
ATOM 1541 O O . ARG A 1 190 ? -6.084 8.812 -16.466 1.00 88.56 190 ARG A O 1
ATOM 1548 N N . ALA A 1 191 ? -4.679 7.595 -15.204 1.00 90.50 191 ALA A N 1
ATOM 1549 C CA . ALA A 1 191 ? -3.480 8.310 -15.629 1.00 90.50 191 ALA A CA 1
ATOM 1550 C C . ALA A 1 191 ? -3.212 8.112 -17.134 1.00 90.50 191 ALA A C 1
ATOM 1552 O O . ALA A 1 191 ? -2.886 9.074 -17.829 1.00 90.50 191 ALA A O 1
ATOM 1553 N N . ILE A 1 192 ? -3.405 6.889 -17.645 1.00 90.38 192 ILE A N 1
ATOM 1554 C CA . ILE A 1 192 ? -3.305 6.571 -19.076 1.00 90.38 192 ILE A CA 1
ATOM 1555 C C . ILE A 1 192 ? -4.375 7.328 -19.870 1.00 90.38 192 ILE A C 1
ATOM 1557 O O . ILE A 1 192 ? -4.031 8.043 -20.811 1.00 90.38 192 ILE A O 1
ATOM 1561 N N . ASP A 1 193 ? -5.648 7.217 -19.480 1.00 88.69 193 ASP A N 1
ATOM 1562 C CA . ASP A 1 193 ? -6.768 7.880 -20.163 1.00 88.69 193 ASP A CA 1
ATOM 1563 C C . ASP A 1 193 ? -6.584 9.400 -20.207 1.00 88.69 193 ASP A C 1
ATOM 1565 O O . ASP A 1 193 ? -6.865 10.049 -21.220 1.00 88.69 193 ASP A O 1
ATOM 1569 N N . LEU A 1 194 ? -6.060 9.977 -19.125 1.00 88.88 194 LEU A N 1
ATOM 1570 C CA . LEU A 1 194 ? -5.741 11.394 -19.047 1.00 88.88 194 LEU A CA 1
ATOM 1571 C C . LEU A 1 194 ? -4.625 11.779 -20.025 1.00 88.88 194 LEU A C 1
ATOM 1573 O O . LEU A 1 194 ? -4.776 12.761 -20.751 1.00 88.88 194 LEU A O 1
ATOM 1577 N N . ALA A 1 195 ? -3.537 11.006 -20.086 1.00 89.94 195 ALA A N 1
ATOM 1578 C CA . ALA A 1 195 ? -2.443 11.247 -21.027 1.00 89.94 195 ALA A CA 1
ATOM 1579 C C . ALA A 1 195 ? -2.911 11.138 -22.491 1.00 89.94 195 ALA A C 1
ATOM 1581 O O . ALA A 1 195 ? -2.551 11.977 -23.320 1.00 89.94 195 ALA A O 1
ATOM 1582 N N . VAL A 1 196 ? -3.774 10.160 -22.795 1.00 88.88 196 VAL A N 1
ATOM 1583 C CA . VAL A 1 196 ? -4.413 10.009 -24.115 1.00 88.88 196 VAL A CA 1
ATOM 1584 C C . VAL A 1 196 ? -5.283 11.222 -24.436 1.00 88.88 196 VAL A C 1
ATOM 1586 O O . VAL A 1 196 ? -5.148 11.810 -25.508 1.00 88.88 196 VAL A O 1
ATOM 1589 N N . THR A 1 197 ? -6.140 11.635 -23.501 1.00 87.38 197 THR A N 1
ATOM 1590 C CA . THR A 1 197 ? -7.055 12.774 -23.680 1.00 87.38 197 THR A CA 1
ATOM 1591 C C . THR A 1 197 ? -6.296 14.088 -23.874 1.00 87.38 197 THR A C 1
ATOM 1593 O O . THR A 1 197 ? -6.695 14.918 -24.688 1.00 87.38 197 THR A O 1
ATOM 1596 N N . ALA A 1 198 ? -5.174 14.266 -23.175 1.00 85.19 198 ALA A N 1
ATOM 1597 C CA . ALA A 1 198 ? -4.290 15.418 -23.338 1.00 85.19 198 ALA A CA 1
ATOM 1598 C C . ALA A 1 198 ? -3.441 15.364 -24.629 1.00 85.19 198 ALA A C 1
ATOM 1600 O O . ALA A 1 198 ? -2.795 16.348 -24.998 1.00 85.19 198 ALA A O 1
ATOM 1601 N N . GLY A 1 199 ? -3.432 14.230 -25.338 1.00 86.12 199 GLY A N 1
ATOM 1602 C CA . GLY A 1 199 ? -2.620 14.016 -26.534 1.00 86.12 199 GLY A CA 1
ATOM 1603 C C . GLY A 1 199 ? -1.116 13.960 -26.254 1.00 86.12 199 GLY A C 1
ATOM 1604 O O . GLY A 1 199 ? -0.329 14.311 -27.137 1.00 86.12 199 GLY A O 1
ATOM 1605 N N . ASP A 1 200 ? -0.719 13.556 -25.042 1.00 87.94 200 ASP A N 1
ATOM 1606 C CA . ASP A 1 200 ? 0.673 13.306 -24.661 1.00 87.94 200 ASP A CA 1
ATOM 1607 C C . ASP A 1 200 ? 1.015 11.836 -24.943 1.00 87.94 200 ASP A C 1
ATOM 1609 O O . ASP A 1 200 ? 0.903 10.954 -24.086 1.00 87.94 200 ASP A O 1
ATOM 1613 N N . CYS A 1 201 ? 1.391 11.562 -26.196 1.00 88.25 201 CYS A N 1
ATOM 1614 C CA . CYS A 1 201 ? 1.704 10.208 -26.651 1.00 88.25 201 CYS A CA 1
ATOM 1615 C C . CYS A 1 201 ? 2.863 9.585 -25.863 1.00 88.25 201 CYS A C 1
ATOM 1617 O O . CYS A 1 201 ? 2.850 8.382 -25.621 1.00 88.25 201 CYS A O 1
ATOM 1619 N N . THR A 1 202 ? 3.846 10.387 -25.447 1.00 88.06 202 THR A N 1
ATOM 1620 C CA . THR A 1 202 ? 5.013 9.901 -24.704 1.00 88.06 202 THR A CA 1
ATOM 1621 C C . THR A 1 202 ? 4.589 9.367 -23.343 1.00 88.06 202 THR A C 1
ATOM 1623 O O . THR A 1 202 ? 4.879 8.216 -23.021 1.00 88.06 202 THR A O 1
ATOM 1626 N N . TYR A 1 203 ? 3.836 10.160 -22.576 1.00 88.69 203 TYR A N 1
ATOM 1627 C CA . TYR A 1 203 ? 3.334 9.722 -21.274 1.00 88.69 203 TYR A CA 1
ATOM 1628 C C . TYR A 1 203 ? 2.329 8.580 -21.387 1.00 88.69 203 TYR A C 1
ATOM 1630 O O . TYR A 1 203 ? 2.350 7.663 -20.570 1.00 88.69 203 TYR A O 1
ATOM 1638 N N . SER A 1 204 ? 1.477 8.594 -22.414 1.00 89.94 204 SER A N 1
ATOM 1639 C CA . SER A 1 204 ? 0.561 7.482 -22.667 1.00 89.94 204 SER A CA 1
ATOM 1640 C C . SER A 1 204 ? 1.327 6.174 -22.890 1.00 89.94 204 SER A C 1
ATOM 1642 O O . SER A 1 204 ? 1.029 5.177 -22.233 1.00 89.94 204 SER A O 1
ATOM 1644 N N . CYS A 1 205 ? 2.353 6.171 -23.748 1.00 90.38 205 CYS A N 1
ATOM 1645 C CA . CYS A 1 205 ? 3.187 4.992 -23.986 1.00 90.38 205 CYS A CA 1
ATOM 1646 C C . CYS A 1 205 ? 3.933 4.550 -22.721 1.00 90.38 205 CYS A C 1
ATOM 1648 O O . CYS A 1 205 ? 3.918 3.364 -22.398 1.00 90.38 205 CYS A O 1
ATOM 1650 N N . LEU A 1 206 ? 4.533 5.492 -21.988 1.00 92.06 206 LEU A N 1
ATOM 1651 C CA . LEU A 1 206 ? 5.273 5.230 -20.751 1.00 92.06 206 LEU A CA 1
ATOM 1652 C C . LEU A 1 206 ? 4.393 4.546 -19.696 1.00 92.06 206 LEU A C 1
ATOM 1654 O O . LEU A 1 206 ? 4.773 3.520 -19.129 1.00 92.06 206 LEU A O 1
ATOM 1658 N N . LEU A 1 207 ? 3.197 5.091 -19.457 1.00 91.81 207 LEU A N 1
ATOM 1659 C CA . LEU A 1 207 ? 2.259 4.577 -18.459 1.00 91.81 207 LEU A CA 1
ATOM 1660 C C . LEU A 1 207 ? 1.660 3.225 -18.873 1.00 91.81 207 LEU A C 1
ATOM 1662 O O . LEU A 1 207 ? 1.573 2.321 -18.043 1.00 91.81 207 LEU A O 1
ATOM 1666 N N . ASN A 1 208 ? 1.304 3.048 -20.151 1.00 89.00 208 ASN A N 1
ATOM 1667 C CA . ASN A 1 208 ? 0.874 1.744 -20.670 1.00 89.00 208 ASN A CA 1
ATOM 1668 C C . ASN A 1 208 ? 1.981 0.692 -20.511 1.00 89.00 208 ASN A C 1
ATOM 1670 O O . ASN A 1 208 ? 1.724 -0.434 -20.089 1.00 89.00 208 ASN A O 1
ATOM 1674 N N . ALA A 1 209 ? 3.235 1.065 -20.778 1.00 90.12 209 ALA A N 1
ATOM 1675 C CA . ALA A 1 209 ? 4.363 0.150 -20.674 1.00 90.12 209 ALA A CA 1
ATOM 1676 C C . ALA A 1 209 ? 4.663 -0.302 -19.230 1.00 90.12 209 ALA A C 1
ATOM 1678 O O . ALA A 1 209 ? 5.341 -1.316 -19.050 1.00 90.12 209 ALA A O 1
ATOM 1679 N N . ALA A 1 210 ? 4.152 0.400 -18.211 1.00 89.06 210 ALA A N 1
ATOM 1680 C CA . ALA A 1 210 ? 4.295 0.034 -16.801 1.00 89.06 210 ALA A CA 1
ATOM 1681 C C . ALA A 1 210 ? 3.286 -1.032 -16.324 1.00 89.06 210 ALA A C 1
ATOM 1683 O O . ALA A 1 210 ? 3.462 -1.596 -15.237 1.00 89.06 210 ALA A O 1
ATOM 1684 N N . GLN A 1 211 ? 2.250 -1.334 -17.117 1.00 87.25 211 GLN A N 1
ATOM 1685 C CA . GLN A 1 211 ? 1.229 -2.324 -16.769 1.00 87.25 211 GLN A CA 1
ATOM 1686 C C . GLN A 1 211 ? 1.824 -3.732 -16.652 1.00 87.25 211 GLN A C 1
ATOM 1688 O O . GLN A 1 211 ? 2.533 -4.207 -17.543 1.00 87.25 211 GLN A O 1
ATOM 1693 N N . MET A 1 212 ? 1.504 -4.421 -15.555 1.00 86.50 212 MET A N 1
ATOM 1694 C CA . MET A 1 212 ? 1.933 -5.798 -15.315 1.00 86.50 212 MET A CA 1
ATOM 1695 C C . MET A 1 212 ? 1.353 -6.761 -16.352 1.00 86.50 212 MET A C 1
ATOM 1697 O O . MET A 1 212 ? 0.162 -6.715 -16.643 1.00 86.50 212 MET A O 1
ATOM 1701 N N . GLN A 1 213 ? 2.190 -7.665 -16.865 1.00 80.69 213 GLN A N 1
ATOM 1702 C CA . GLN A 1 213 ? 1.734 -8.768 -17.703 1.00 80.69 213 GLN A CA 1
ATOM 1703 C C . GLN A 1 213 ? 0.866 -9.735 -16.889 1.00 80.69 213 GLN A C 1
ATOM 1705 O O . GLN A 1 213 ? 1.295 -10.282 -15.871 1.00 80.69 213 GLN A O 1
ATOM 1710 N N . THR A 1 214 ? -0.340 -9.983 -17.380 1.00 74.00 214 THR A N 1
ATOM 1711 C CA . THR A 1 214 ? -1.360 -10.817 -16.741 1.00 74.00 214 THR A CA 1
ATOM 1712 C C . THR A 1 214 ? -1.927 -11.759 -17.786 1.00 74.00 214 THR A C 1
ATOM 1714 O O . THR A 1 214 ? -2.288 -11.327 -18.874 1.00 74.00 214 THR A O 1
ATOM 1717 N N . VAL A 1 215 ? -1.950 -13.054 -17.500 1.00 74.69 215 VAL A N 1
ATOM 1718 C CA . VAL A 1 215 ? -2.521 -14.082 -18.379 1.00 74.69 215 VAL A CA 1
ATOM 1719 C C . VAL A 1 215 ? -3.604 -14.788 -17.574 1.00 74.69 215 VAL A C 1
ATOM 1721 O O . VAL A 1 215 ? -3.489 -14.866 -16.352 1.00 74.69 215 VAL A O 1
ATOM 1724 N N . TYR A 1 216 ? -4.661 -15.276 -18.221 1.00 69.31 216 TYR A N 1
ATOM 1725 C CA . TYR A 1 216 ? -5.615 -16.142 -17.537 1.00 69.31 216 TYR A CA 1
ATOM 1726 C C . TYR A 1 216 ? -4.928 -17.448 -17.133 1.00 69.31 216 TYR A C 1
ATOM 1728 O O . TYR A 1 216 ? -4.557 -18.253 -17.991 1.00 69.31 216 TYR A O 1
ATOM 1736 N N . GLU A 1 217 ? -4.751 -17.648 -15.830 1.00 72.44 217 GLU A N 1
ATOM 1737 C CA . GLU A 1 217 ? -4.031 -18.801 -15.310 1.00 72.44 217 GLU A CA 1
ATOM 1738 C C . GLU A 1 217 ? -4.989 -19.897 -14.826 1.00 72.44 217 GLU A C 1
ATOM 1740 O O . GLU A 1 217 ? -5.990 -19.618 -14.156 1.00 72.44 217 GLU A O 1
ATOM 1745 N N . PRO A 1 218 ? -4.674 -21.179 -15.082 1.00 74.88 218 PRO A N 1
ATOM 1746 C CA . PRO A 1 218 ? -5.537 -22.288 -14.698 1.00 74.88 218 PRO A CA 1
ATOM 1747 C C . PRO A 1 218 ? -5.653 -22.448 -13.179 1.00 74.88 218 PRO A C 1
ATOM 1749 O O . PRO A 1 218 ? -6.609 -23.058 -12.722 1.00 74.88 218 PRO A O 1
ATOM 1752 N N . TRP A 1 219 ? -4.732 -21.904 -12.381 1.00 80.44 219 TRP A N 1
ATOM 1753 C CA . TRP A 1 219 ? -4.726 -22.056 -10.925 1.00 80.44 219 TRP A CA 1
ATOM 1754 C C . TRP A 1 219 ? -5.639 -21.067 -10.181 1.00 80.44 219 TRP A C 1
ATOM 1756 O O . TRP A 1 219 ? -5.861 -21.246 -8.985 1.00 80.44 219 TRP A O 1
ATOM 1766 N N . PHE A 1 220 ? -6.225 -20.066 -10.853 1.00 79.44 220 PHE A N 1
ATOM 1767 C CA . PHE A 1 220 ? -7.064 -19.037 -10.207 1.00 79.44 220 PHE A CA 1
ATOM 1768 C C . PHE A 1 220 ? -8.236 -19.603 -9.386 1.00 79.44 220 PHE A C 1
ATOM 1770 O O . PHE A 1 220 ? -8.659 -18.999 -8.407 1.00 79.44 220 PHE A O 1
ATOM 1777 N N . HIS A 1 221 ? -8.767 -20.770 -9.759 1.00 81.06 221 HIS A N 1
ATOM 1778 C CA . HIS A 1 221 ? -9.862 -21.422 -9.033 1.00 81.06 221 HIS A CA 1
ATOM 1779 C C . HIS A 1 221 ? -9.393 -22.284 -7.846 1.00 81.06 221 HIS A C 1
ATOM 1781 O O . HIS A 1 221 ? -10.221 -22.760 -7.070 1.00 81.06 221 HIS A O 1
ATOM 1787 N N . LEU A 1 222 ? -8.083 -22.514 -7.717 1.00 85.94 222 LEU A N 1
ATOM 1788 C CA . LEU A 1 222 ? -7.486 -23.380 -6.697 1.00 85.94 222 LEU A CA 1
ATOM 1789 C C . LEU A 1 222 ? -7.062 -22.609 -5.447 1.00 85.94 222 LEU A C 1
ATOM 1791 O O . LEU A 1 222 ? -6.985 -23.187 -4.363 1.00 85.94 222 LEU A O 1
ATOM 1795 N N . THR A 1 223 ? -6.779 -21.315 -5.586 1.00 88.56 223 THR A N 1
ATOM 1796 C CA . THR A 1 223 ? -6.402 -20.453 -4.470 1.00 88.56 223 THR A CA 1
ATOM 1797 C C . THR A 1 223 ? -6.903 -19.026 -4.691 1.00 88.56 223 THR A C 1
ATOM 1799 O O . THR A 1 223 ? -6.896 -18.544 -5.823 1.00 88.56 223 THR A O 1
ATOM 1802 N N . PRO A 1 224 ? -7.360 -18.331 -3.638 1.00 88.38 224 PRO A N 1
ATOM 1803 C CA . PRO A 1 224 ? -7.721 -16.922 -3.735 1.00 88.38 224 PRO A CA 1
ATOM 1804 C C . PRO A 1 224 ? -6.542 -16.029 -4.131 1.00 88.38 224 PRO A C 1
ATOM 1806 O O . PRO A 1 224 ? -5.406 -16.256 -3.717 1.00 88.38 224 PRO A O 1
ATOM 1809 N N . LEU A 1 225 ? -6.840 -14.954 -4.860 1.00 88.56 225 LEU A N 1
ATOM 1810 C CA . LEU A 1 225 ? -5.861 -13.930 -5.214 1.00 88.56 225 LEU A CA 1
ATOM 1811 C C . LEU A 1 225 ? -5.659 -12.943 -4.066 1.00 88.56 225 LEU A C 1
ATOM 1813 O O . LEU A 1 225 ? -6.615 -12.497 -3.431 1.00 88.56 225 LEU A O 1
ATOM 1817 N N . VAL A 1 226 ? -4.403 -12.576 -3.833 1.00 91.06 226 VAL A N 1
ATOM 1818 C CA . VAL A 1 226 ? -4.058 -11.428 -3.002 1.00 91.06 226 VAL A CA 1
ATOM 1819 C C . VAL A 1 226 ? -4.421 -10.160 -3.778 1.00 91.06 226 VAL A C 1
ATOM 1821 O O . VAL A 1 226 ? -3.954 -10.013 -4.911 1.00 91.06 226 VAL A O 1
ATOM 1824 N N . PRO A 1 227 ? -5.197 -9.235 -3.192 1.00 90.25 227 PRO A N 1
ATOM 1825 C CA . PRO A 1 227 ? -5.488 -7.953 -3.816 1.00 90.25 227 PRO A CA 1
ATOM 1826 C C . PRO A 1 227 ? -4.211 -7.111 -3.964 1.00 90.25 227 PRO A C 1
ATOM 1828 O O . PRO A 1 227 ? -3.554 -6.817 -2.968 1.00 90.25 227 PRO A O 1
ATOM 1831 N N . LEU A 1 228 ? -3.853 -6.700 -5.177 1.00 91.88 228 LEU A N 1
ATOM 1832 C CA . LEU A 1 228 ? -2.641 -5.940 -5.495 1.00 91.88 228 LEU A CA 1
ATOM 1833 C C . LEU A 1 228 ? -2.915 -4.429 -5.543 1.00 91.88 228 LEU A C 1
ATOM 1835 O O . LEU A 1 228 ? -4.051 -3.989 -5.738 1.00 91.88 228 LEU A O 1
ATOM 1839 N N . PHE A 1 229 ? -1.869 -3.626 -5.334 1.00 91.25 229 PHE A N 1
ATOM 1840 C CA . PHE A 1 229 ? -1.931 -2.163 -5.428 1.00 91.25 229 PHE A CA 1
ATOM 1841 C C . PHE A 1 229 ? -1.619 -1.660 -6.850 1.00 91.25 229 PHE A C 1
ATOM 1843 O O . PHE A 1 229 ? -0.977 -2.350 -7.648 1.00 91.25 229 PHE A O 1
ATOM 1850 N N . GLY A 1 230 ? -2.053 -0.436 -7.153 1.00 87.69 230 GLY A N 1
ATOM 1851 C CA . GLY A 1 230 ? -1.708 0.318 -8.356 1.00 87.69 230 GLY A CA 1
ATOM 1852 C C . GLY A 1 230 ? -1.720 -0.467 -9.668 1.00 87.69 230 GLY A C 1
ATOM 1853 O O . GLY A 1 230 ? -2.673 -1.161 -10.016 1.00 87.69 230 GLY A O 1
ATOM 1854 N N . GLU A 1 231 ? -0.627 -0.344 -10.416 1.00 86.75 231 GLU A N 1
ATOM 1855 C CA . GLU A 1 231 ? -0.399 -0.961 -11.722 1.00 86.75 231 GLU A CA 1
ATOM 1856 C C . GLU A 1 231 ? -0.361 -2.495 -11.711 1.00 86.75 231 GLU A C 1
ATOM 1858 O O . GLU A 1 231 ? -0.484 -3.117 -12.771 1.00 86.75 231 GLU A O 1
ATOM 1863 N N . TYR A 1 232 ? -0.210 -3.098 -10.529 1.00 87.12 232 TYR A N 1
ATOM 1864 C CA . TYR A 1 232 ? -0.231 -4.543 -10.323 1.00 87.12 232 TYR A CA 1
ATOM 1865 C C . TYR A 1 232 ? -1.666 -5.068 -10.142 1.00 87.12 232 TYR A C 1
ATOM 1867 O O . TYR A 1 232 ? -1.939 -6.222 -10.460 1.00 87.12 232 TYR A O 1
ATOM 1875 N N . GLY A 1 233 ? -2.609 -4.220 -9.713 1.00 75.50 233 GLY A N 1
ATOM 1876 C CA . GLY A 1 233 ? -4.032 -4.562 -9.571 1.00 75.50 233 GLY A CA 1
ATOM 1877 C C . GLY A 1 233 ? -4.778 -4.763 -10.896 1.00 75.50 233 GLY A C 1
ATOM 1878 O O . GLY A 1 233 ? -5.847 -5.364 -10.914 1.00 75.50 233 GLY A O 1
ATOM 1879 N N . ASN A 1 234 ? -4.206 -4.336 -12.029 1.00 62.56 234 ASN A N 1
ATOM 1880 C CA . ASN A 1 234 ? -4.822 -4.489 -13.358 1.00 62.56 234 ASN A CA 1
ATOM 1881 C C . ASN A 1 234 ? -5.026 -5.959 -13.784 1.00 62.56 234 ASN A C 1
ATOM 1883 O O . ASN A 1 234 ? -5.773 -6.219 -14.723 1.00 62.56 234 ASN A O 1
ATOM 1887 N N . GLY A 1 235 ? -4.373 -6.910 -13.108 1.00 52.03 235 GLY A N 1
ATOM 1888 C CA . GLY A 1 235 ? -4.538 -8.350 -13.329 1.00 52.03 235 GLY A CA 1
ATOM 1889 C C . GLY A 1 235 ? -5.712 -9.001 -12.611 1.00 52.03 235 GLY A C 1
ATOM 1890 O O . GLY A 1 235 ? -5.950 -10.183 -12.819 1.00 52.03 235 GLY A O 1
ATOM 1891 N N . GLU A 1 236 ? -6.438 -8.256 -11.774 1.00 55.72 236 GLU A N 1
ATOM 1892 C CA . GLU A 1 236 ? -7.643 -8.738 -11.079 1.00 55.72 236 GLU A CA 1
ATOM 1893 C C . GLU A 1 236 ? -8.884 -8.766 -11.991 1.00 55.72 236 GLU A C 1
ATOM 1895 O O . GLU A 1 236 ? -9.978 -9.103 -11.546 1.00 55.72 236 GLU A O 1
ATOM 1900 N N . VAL A 1 237 ? -8.735 -8.371 -13.258 1.00 50.88 237 VAL A N 1
ATOM 1901 C CA . VAL A 1 237 ? -9.829 -8.210 -14.220 1.00 50.88 237 VAL A CA 1
ATOM 1902 C C . VAL A 1 237 ? -9.925 -9.460 -15.097 1.00 50.88 237 VAL A C 1
ATOM 1904 O O . VAL A 1 237 ? -8.894 -9.992 -15.499 1.00 50.88 237 VAL A O 1
ATOM 1907 N N . ASP A 1 238 ? -11.150 -9.892 -15.424 1.00 50.66 238 ASP A N 1
ATOM 1908 C CA . ASP A 1 238 ? -11.508 -11.030 -16.301 1.00 50.66 238 ASP A CA 1
ATOM 1909 C C . ASP A 1 238 ? -11.016 -10.866 -17.762 1.00 50.66 238 ASP A C 1
ATOM 1911 O O . ASP A 1 238 ? -11.784 -10.931 -18.725 1.00 50.66 238 ASP A O 1
ATOM 1915 N N . GLN A 1 239 ? -9.729 -10.599 -17.966 1.00 55.53 239 GLN A N 1
ATOM 1916 C CA . GLN A 1 239 ? -9.106 -10.461 -19.273 1.00 55.53 239 GLN A CA 1
ATOM 1917 C C . GLN A 1 239 ? -8.225 -11.680 -19.538 1.00 55.53 239 GLN A C 1
ATOM 1919 O O . GLN A 1 239 ? -7.382 -12.059 -18.731 1.00 55.53 239 GLN A O 1
ATOM 1924 N N . VAL A 1 240 ? -8.428 -12.303 -20.703 1.00 58.53 240 VAL A N 1
ATOM 1925 C CA . VAL A 1 240 ? -7.713 -13.522 -21.125 1.00 58.53 240 VAL A CA 1
ATOM 1926 C C . VAL A 1 240 ? -6.195 -13.289 -21.186 1.00 58.53 240 VAL A C 1
ATOM 1928 O O . VAL A 1 240 ? -5.412 -14.195 -20.901 1.00 58.53 240 VAL A O 1
ATOM 1931 N N . TRP A 1 241 ? -5.787 -12.067 -21.537 1.00 65.44 241 TRP A N 1
ATOM 1932 C CA . TRP A 1 241 ? -4.405 -11.600 -21.543 1.00 65.44 241 TRP A CA 1
ATOM 1933 C C . TRP A 1 241 ? -4.385 -10.064 -21.542 1.00 65.44 241 TRP A C 1
ATOM 1935 O O . TRP A 1 241 ? -5.065 -9.452 -22.367 1.00 65.44 241 TRP A O 1
ATOM 1945 N N . ALA A 1 242 ? -3.618 -9.444 -20.643 1.00 67.06 242 ALA A N 1
ATOM 1946 C CA . ALA A 1 242 ? -3.444 -7.992 -20.582 1.00 67.06 242 ALA A CA 1
ATOM 1947 C C . ALA A 1 242 ? -2.048 -7.586 -20.071 1.00 67.06 242 ALA A C 1
ATOM 1949 O O . ALA A 1 242 ? -1.352 -8.371 -19.424 1.00 67.06 242 ALA A O 1
ATOM 1950 N N . GLY A 1 243 ? -1.643 -6.342 -20.341 1.00 72.12 243 GLY A N 1
ATOM 1951 C CA . GLY A 1 243 ? -0.382 -5.754 -19.869 1.00 72.12 243 GLY A CA 1
ATOM 1952 C C . GLY A 1 243 ? 0.823 -5.955 -20.793 1.00 72.12 243 GLY A C 1
ATOM 1953 O O . GLY A 1 243 ? 0.679 -6.364 -21.944 1.00 72.12 243 GLY A O 1
ATOM 1954 N N . ASN A 1 244 ? 2.026 -5.630 -20.301 1.00 78.25 244 ASN A N 1
ATOM 1955 C CA . ASN A 1 244 ? 3.235 -5.525 -21.124 1.00 78.25 244 ASN A CA 1
ATOM 1956 C C . ASN A 1 244 ? 4.287 -6.602 -20.796 1.00 78.25 244 ASN A C 1
ATOM 1958 O O . ASN A 1 244 ? 4.821 -6.648 -19.687 1.00 78.25 244 ASN A O 1
ATOM 1962 N N . THR A 1 245 ? 4.666 -7.412 -21.791 1.00 78.00 245 THR A N 1
ATOM 1963 C CA . THR A 1 245 ? 5.744 -8.417 -21.682 1.00 78.00 245 THR A CA 1
ATOM 1964 C C . THR A 1 245 ? 7.127 -7.793 -21.474 1.00 78.00 245 THR A C 1
ATOM 1966 O O . THR A 1 245 ? 8.002 -8.422 -20.886 1.00 78.00 245 THR A O 1
ATOM 1969 N N . HIS A 1 246 ? 7.315 -6.542 -21.904 1.00 84.75 246 HIS A N 1
ATOM 1970 C CA . HIS A 1 246 ? 8.549 -5.759 -21.768 1.00 84.75 246 HIS A CA 1
ATOM 1971 C C . HIS A 1 246 ? 8.507 -4.779 -20.591 1.00 84.75 246 HIS A C 1
ATOM 1973 O O . HIS A 1 246 ? 9.248 -3.797 -20.557 1.00 84.75 246 HIS A O 1
ATOM 1979 N N . ARG A 1 247 ? 7.638 -5.020 -19.602 1.00 90.62 247 ARG A N 1
ATOM 1980 C CA . ARG A 1 247 ? 7.530 -4.156 -18.420 1.00 90.62 247 ARG A CA 1
ATOM 1981 C C . ARG A 1 247 ? 8.877 -3.942 -17.731 1.00 90.62 247 ARG A C 1
ATOM 1983 O O . ARG A 1 247 ? 9.173 -2.825 -17.331 1.00 90.62 247 ARG A O 1
ATOM 1990 N N . LEU A 1 248 ? 9.683 -4.993 -17.586 1.00 93.06 248 LEU A N 1
ATOM 1991 C CA . LEU A 1 248 ? 10.971 -4.904 -16.893 1.00 93.06 248 LEU A CA 1
ATOM 1992 C C . LEU A 1 248 ? 11.986 -4.039 -17.643 1.00 93.06 248 LEU A C 1
ATOM 1994 O O . LEU A 1 248 ? 12.682 -3.260 -16.999 1.00 93.06 248 LEU A O 1
ATOM 1998 N N . ASP A 1 249 ? 12.002 -4.100 -18.978 1.00 93.00 249 ASP A N 1
ATOM 1999 C CA . ASP A 1 249 ? 12.822 -3.208 -19.806 1.00 93.00 249 ASP A CA 1
ATOM 2000 C C . ASP A 1 249 ? 12.413 -1.744 -19.583 1.00 93.00 249 ASP A C 1
ATOM 2002 O O . ASP A 1 249 ? 13.262 -0.873 -19.399 1.00 93.00 249 ASP A O 1
ATOM 2006 N N . ASN A 1 250 ? 11.102 -1.484 -19.519 1.00 94.50 250 ASN A N 1
ATOM 2007 C CA . ASN A 1 250 ? 10.566 -0.156 -19.229 1.00 94.50 250 ASN A CA 1
ATOM 2008 C C . ASN A 1 250 ? 10.936 0.321 -17.815 1.00 94.50 250 ASN A C 1
ATOM 2010 O O . ASN A 1 250 ? 11.395 1.444 -17.657 1.00 94.50 250 ASN A O 1
ATOM 2014 N N . LEU A 1 251 ? 10.789 -0.516 -16.780 1.00 96.00 251 LEU A N 1
ATOM 2015 C CA . LEU A 1 251 ? 11.178 -0.133 -15.415 1.00 96.00 251 LEU A CA 1
ATOM 2016 C C . LEU A 1 251 ? 12.679 0.134 -15.290 1.00 96.00 251 LEU A C 1
ATOM 2018 O O . LEU A 1 251 ? 13.067 1.054 -14.574 1.00 96.00 251 LEU A O 1
ATOM 2022 N N . SER A 1 252 ? 13.509 -0.648 -15.986 1.00 96.94 252 SER A N 1
ATOM 2023 C CA . SER A 1 252 ? 14.948 -0.406 -16.067 1.00 96.94 252 SER A CA 1
ATOM 2024 C C . SER A 1 252 ? 15.254 0.964 -16.664 1.00 96.94 252 SER A C 1
ATOM 2026 O O . SER A 1 252 ? 16.012 1.720 -16.059 1.00 96.94 252 SER A O 1
ATOM 2028 N N . GLN A 1 253 ? 14.617 1.313 -17.785 1.00 96.00 253 GLN A N 1
ATOM 2029 C CA . GLN A 1 253 ? 14.791 2.629 -18.396 1.00 96.00 253 GLN A CA 1
ATOM 2030 C C . GLN A 1 253 ? 14.310 3.750 -17.465 1.00 96.00 253 GLN A C 1
ATOM 2032 O O . GLN A 1 253 ? 15.028 4.718 -17.249 1.00 96.00 253 GLN A O 1
ATOM 2037 N N . LEU A 1 254 ? 13.141 3.590 -16.835 1.00 96.81 254 LEU A N 1
ATOM 2038 C CA . LEU A 1 254 ? 12.603 4.572 -15.888 1.00 96.81 254 LEU A CA 1
ATOM 2039 C C . LEU A 1 254 ? 13.501 4.763 -14.664 1.00 96.81 254 LEU A C 1
ATOM 2041 O O . LEU A 1 254 ? 13.588 5.865 -14.126 1.00 96.81 254 LEU A O 1
ATOM 2045 N N . TYR A 1 255 ? 14.180 3.713 -14.203 1.00 98.00 255 TYR A N 1
ATOM 2046 C CA . TYR A 1 255 ? 15.189 3.853 -13.161 1.00 98.00 255 TYR A CA 1
ATOM 2047 C C . TYR A 1 255 ? 16.346 4.742 -13.626 1.00 98.00 255 TYR A C 1
ATOM 2049 O O . TYR A 1 255 ? 16.666 5.713 -12.937 1.00 98.00 255 TYR A O 1
ATOM 2057 N N . GLU A 1 256 ? 16.923 4.472 -14.797 1.00 96.81 256 GLU A N 1
ATOM 2058 C CA . GLU A 1 256 ? 18.007 5.292 -15.351 1.00 96.81 256 GLU A CA 1
ATOM 2059 C C . GLU A 1 256 ? 17.571 6.745 -15.571 1.00 96.81 256 GLU A C 1
ATOM 2061 O O . GLU A 1 256 ? 18.269 7.662 -15.135 1.00 96.81 256 GLU A O 1
ATOM 2066 N N . ASP A 1 257 ? 16.382 6.958 -16.137 1.00 95.31 257 ASP A N 1
ATOM 2067 C CA . ASP A 1 257 ? 15.806 8.284 -16.359 1.00 95.31 257 ASP A CA 1
ATOM 2068 C C . ASP A 1 257 ? 15.594 9.026 -15.034 1.00 95.31 257 ASP A C 1
ATOM 2070 O O . ASP A 1 257 ? 15.945 10.200 -14.920 1.00 95.31 257 ASP A O 1
ATOM 2074 N N . SER A 1 258 ? 15.085 8.343 -14.000 1.00 96.69 258 SER A N 1
ATOM 2075 C CA . SER A 1 258 ? 14.870 8.952 -12.681 1.00 96.69 258 SER A CA 1
ATOM 2076 C C . SER A 1 258 ? 16.174 9.452 -12.058 1.00 96.69 258 SER A C 1
ATOM 2078 O O . SER A 1 258 ? 16.204 10.554 -11.512 1.00 96.69 258 SER A O 1
ATOM 2080 N N . VAL A 1 259 ? 17.261 8.681 -12.189 1.00 95.81 259 VAL A N 1
ATOM 2081 C CA . VAL A 1 259 ? 18.592 9.030 -11.670 1.00 95.81 259 VAL A CA 1
ATOM 2082 C C . VAL A 1 259 ? 19.243 10.125 -12.516 1.00 95.81 259 VAL A C 1
ATOM 2084 O O . VAL A 1 259 ? 19.874 11.038 -11.978 1.00 95.81 259 VAL A O 1
ATOM 2087 N N . ALA A 1 260 ? 19.118 10.047 -13.841 1.00 95.00 260 ALA A N 1
ATOM 2088 C CA . ALA A 1 260 ? 19.689 11.030 -14.750 1.00 95.00 260 ALA A CA 1
ATOM 2089 C C . ALA A 1 260 ? 19.020 12.397 -14.568 1.00 95.00 260 ALA A C 1
ATOM 2091 O O . ALA A 1 260 ? 19.711 13.402 -14.390 1.00 95.00 260 ALA A O 1
ATOM 2092 N N . LEU A 1 261 ? 17.685 12.430 -14.543 1.00 92.75 261 LEU A N 1
ATOM 2093 C CA . LEU A 1 261 ? 16.918 13.654 -14.348 1.00 92.75 261 LEU A CA 1
ATOM 2094 C C . LEU A 1 261 ? 17.150 14.236 -12.954 1.00 92.75 261 LEU A C 1
ATOM 2096 O O . LEU A 1 261 ? 17.429 15.426 -12.855 1.00 92.75 261 LEU A O 1
ATOM 2100 N N . SER A 1 262 ? 17.140 13.434 -11.881 1.00 90.81 262 SER A N 1
ATOM 2101 C CA . SER A 1 262 ? 17.334 13.962 -10.519 1.00 90.81 262 SER A CA 1
ATOM 2102 C C . SER A 1 262 ? 18.676 14.677 -10.315 1.00 90.81 262 SER A C 1
ATOM 2104 O O . SER A 1 262 ? 18.804 15.499 -9.410 1.00 90.81 262 SER A O 1
ATOM 2106 N N . ASN A 1 263 ? 19.676 14.369 -11.146 1.00 91.25 263 ASN A N 1
ATOM 2107 C CA . ASN A 1 263 ? 21.019 14.945 -11.083 1.00 91.25 263 ASN A CA 1
ATOM 2108 C C . ASN A 1 263 ? 21.299 15.998 -12.170 1.00 91.25 263 ASN A C 1
ATOM 2110 O O . ASN A 1 263 ? 22.399 16.557 -12.198 1.00 91.25 263 ASN A O 1
ATOM 2114 N N . SER A 1 264 ? 20.346 16.280 -13.062 1.00 92.56 264 SER A N 1
ATOM 2115 C CA . SER A 1 264 ? 20.525 17.212 -14.179 1.00 92.56 264 SER A CA 1
ATOM 2116 C C . SER A 1 264 ? 19.918 18.592 -13.905 1.00 92.56 264 SER A C 1
ATOM 2118 O O . SER A 1 264 ? 19.089 18.778 -13.012 1.00 92.56 264 SER A O 1
ATOM 2120 N N . ASP A 1 265 ? 20.307 19.587 -14.708 1.00 90.38 265 ASP A N 1
ATOM 2121 C CA . ASP A 1 265 ? 19.651 20.901 -14.690 1.00 90.38 265 ASP A CA 1
ATOM 2122 C C . ASP A 1 265 ? 18.194 20.826 -15.178 1.00 90.38 265 ASP A C 1
ATOM 2124 O O . ASP A 1 265 ? 17.357 21.619 -14.751 1.00 90.38 265 ASP A O 1
ATOM 2128 N N . GLU A 1 266 ? 17.863 19.841 -16.017 1.00 85.94 266 GLU A N 1
ATOM 2129 C CA . GLU A 1 266 ? 16.494 19.596 -16.474 1.00 85.94 266 GLU A CA 1
ATOM 2130 C C . GLU A 1 266 ? 15.595 19.107 -15.332 1.00 85.94 266 GLU A C 1
ATOM 2132 O O . GLU A 1 266 ? 14.471 19.593 -15.197 1.00 85.94 266 GLU A O 1
ATOM 2137 N N . GLY A 1 267 ? 16.092 18.245 -14.439 1.00 83.69 267 GLY A N 1
ATOM 2138 C CA . GLY A 1 267 ? 15.342 17.824 -13.248 1.00 83.69 267 GLY A CA 1
ATOM 2139 C C . GLY A 1 267 ? 15.115 18.927 -12.218 1.00 83.69 267 GLY A C 1
ATOM 2140 O O . GLY A 1 267 ? 14.244 18.797 -11.361 1.00 83.69 267 GLY A O 1
ATOM 2141 N N . ARG A 1 268 ? 15.847 20.046 -12.310 1.00 87.62 268 ARG A N 1
ATOM 2142 C CA . ARG A 1 268 ? 15.577 21.253 -11.508 1.00 87.62 268 ARG A CA 1
ATOM 2143 C C . ARG A 1 268 ? 14.409 22.075 -12.055 1.00 87.62 268 ARG A C 1
ATOM 2145 O O . ARG A 1 268 ? 13.936 22.982 -11.372 1.00 87.62 268 ARG A O 1
ATOM 2152 N N . SER A 1 269 ? 13.943 21.784 -13.271 1.00 90.94 269 SER A N 1
ATOM 2153 C CA . SER A 1 269 ? 12.718 22.369 -13.816 1.00 90.94 269 SER A CA 1
ATOM 2154 C C . SER A 1 269 ? 11.472 21.696 -13.229 1.00 90.94 269 SER A C 1
ATOM 2156 O O . SER A 1 269 ? 11.520 20.554 -12.777 1.00 90.94 269 SER A O 1
ATOM 2158 N N . ALA A 1 270 ? 10.325 22.383 -13.270 1.00 88.31 270 ALA A N 1
ATOM 2159 C CA . ALA A 1 270 ? 9.066 21.825 -12.770 1.00 88.31 270 ALA A CA 1
ATOM 2160 C C . ALA A 1 270 ? 8.637 20.555 -13.526 1.00 88.31 270 ALA A C 1
ATOM 2162 O O . ALA A 1 270 ? 8.162 19.609 -12.907 1.00 88.31 270 ALA A O 1
ATOM 2163 N N . ILE A 1 271 ? 8.817 20.523 -14.852 1.00 88.38 271 ILE A N 1
ATOM 2164 C CA . ILE A 1 271 ? 8.452 19.364 -15.679 1.00 88.38 271 ILE A CA 1
ATOM 2165 C C . ILE A 1 271 ? 9.446 18.224 -15.462 1.00 88.38 271 ILE A C 1
ATOM 2167 O O . ILE A 1 271 ? 9.028 17.141 -15.071 1.00 88.38 271 ILE A O 1
ATOM 2171 N N . GLY A 1 272 ? 10.748 18.477 -15.634 1.00 89.00 272 GLY A N 1
ATOM 2172 C CA . GLY A 1 272 ? 11.767 17.433 -15.498 1.00 89.00 272 GLY A CA 1
ATOM 2173 C C . GLY A 1 272 ? 11.818 16.834 -14.091 1.00 89.00 272 GLY A C 1
ATOM 2174 O O . GLY A 1 272 ? 11.995 15.628 -13.942 1.00 89.00 272 GLY A O 1
ATOM 2175 N N . GLY A 1 273 ? 11.585 17.645 -13.053 1.00 92.38 273 GLY A N 1
ATOM 2176 C CA . GLY A 1 273 ? 11.466 17.155 -11.681 1.00 92.38 273 GLY A CA 1
ATOM 2177 C C . GLY A 1 273 ? 10.256 16.238 -11.482 1.00 92.38 273 GLY A C 1
ATOM 2178 O O . GLY A 1 273 ? 10.373 15.196 -10.842 1.00 92.38 273 GLY A O 1
ATOM 2179 N N . LEU A 1 274 ? 9.099 16.577 -12.062 1.00 93.69 274 LEU A N 1
ATOM 2180 C CA . LEU A 1 274 ? 7.914 15.715 -12.009 1.00 93.69 274 LEU A CA 1
ATOM 2181 C C . LEU A 1 274 ? 8.093 14.433 -12.830 1.00 93.69 274 LEU A C 1
ATOM 2183 O O . LEU A 1 274 ? 7.678 13.373 -12.368 1.00 93.69 274 LEU A O 1
ATOM 2187 N N . ASP A 1 275 ? 8.739 14.508 -13.993 1.00 95.00 275 ASP A N 1
ATOM 2188 C CA . ASP A 1 275 ? 9.056 13.342 -14.820 1.00 95.00 275 ASP A CA 1
ATOM 2189 C C . ASP A 1 275 ? 9.988 12.374 -14.068 1.00 95.00 275 ASP A C 1
ATOM 2191 O O . ASP A 1 275 ? 9.716 11.172 -14.019 1.00 95.00 275 ASP A O 1
ATOM 2195 N N . ALA A 1 276 ? 11.008 12.895 -13.373 1.00 95.69 276 ALA A N 1
ATOM 2196 C CA . ALA A 1 276 ? 11.878 12.098 -12.507 1.00 95.69 276 ALA A CA 1
ATOM 2197 C C . ALA A 1 276 ? 11.094 11.398 -11.385 1.00 95.69 276 ALA A C 1
ATOM 2199 O O . ALA A 1 276 ? 11.321 10.219 -11.108 1.00 95.69 276 ALA A O 1
ATOM 2200 N N . ILE A 1 277 ? 10.149 12.106 -10.754 1.00 95.75 277 ILE A N 1
ATOM 2201 C CA . ILE A 1 277 ? 9.314 11.557 -9.679 1.00 95.75 277 ILE A CA 1
ATOM 2202 C C . ILE A 1 277 ? 8.365 10.480 -10.214 1.00 95.75 277 ILE A C 1
ATOM 2204 O O . ILE A 1 277 ? 8.237 9.429 -9.589 1.00 95.75 277 ILE A O 1
ATOM 2208 N N . VAL A 1 278 ? 7.706 10.699 -11.357 1.00 96.06 278 VAL A N 1
ATOM 2209 C CA . VAL A 1 278 ? 6.824 9.692 -11.969 1.00 96.06 278 VAL A CA 1
ATOM 2210 C C . VAL A 1 278 ? 7.616 8.434 -12.320 1.00 96.06 278 VAL A C 1
ATOM 2212 O O . VAL A 1 278 ? 7.190 7.332 -11.969 1.00 96.06 278 VAL A O 1
ATOM 2215 N N . ALA A 1 279 ? 8.786 8.589 -12.944 1.00 96.94 279 ALA A N 1
ATOM 2216 C CA . ALA A 1 279 ? 9.667 7.471 -13.258 1.00 96.94 279 ALA A CA 1
ATOM 2217 C C . ALA A 1 279 ? 10.072 6.707 -11.985 1.00 96.94 279 ALA A C 1
ATOM 2219 O O . ALA A 1 279 ? 9.911 5.487 -11.918 1.00 96.94 279 ALA A O 1
ATOM 2220 N N . ALA A 1 280 ? 10.474 7.433 -10.936 1.00 97.56 280 ALA A N 1
ATOM 2221 C CA . ALA A 1 280 ? 10.835 6.864 -9.642 1.00 97.56 280 ALA A CA 1
ATOM 2222 C C . ALA A 1 280 ? 9.680 6.104 -8.965 1.00 97.56 280 ALA A C 1
ATOM 2224 O O . ALA A 1 280 ? 9.896 5.029 -8.409 1.00 97.56 280 ALA A O 1
ATOM 2225 N N . VAL A 1 281 ? 8.447 6.616 -9.044 1.00 96.69 281 VAL A N 1
ATOM 2226 C CA . VAL A 1 281 ? 7.239 5.974 -8.489 1.00 96.69 281 VAL A CA 1
ATOM 2227 C C . VAL A 1 281 ? 6.921 4.639 -9.166 1.00 96.69 281 VAL A C 1
ATOM 2229 O O . VAL A 1 281 ? 6.418 3.725 -8.503 1.00 96.69 281 VAL A O 1
ATOM 2232 N N . LEU A 1 282 ? 7.186 4.525 -10.469 1.00 96.12 282 LEU A N 1
ATOM 2233 C CA . LEU A 1 282 ? 6.931 3.313 -11.250 1.00 96.12 282 LEU A CA 1
ATOM 2234 C C . LEU A 1 282 ? 8.040 2.266 -11.073 1.00 96.12 282 LEU A C 1
ATOM 2236 O O . LEU A 1 282 ? 7.740 1.078 -10.976 1.00 96.12 282 LEU A O 1
ATOM 2240 N N . CYS A 1 283 ? 9.309 2.683 -10.996 1.00 96.81 283 CYS A N 1
ATOM 2241 C CA . CYS A 1 283 ? 10.448 1.772 -10.813 1.00 96.81 283 CYS A CA 1
ATOM 2242 C C . CYS A 1 283 ? 10.825 1.526 -9.337 1.00 96.81 283 CYS A C 1
ATOM 2244 O O . CYS A 1 283 ? 11.696 0.706 -9.047 1.00 96.81 283 CYS A O 1
ATOM 2246 N N . GLY A 1 284 ? 10.174 2.201 -8.387 1.00 97.06 284 GLY A N 1
ATOM 2247 C CA . GLY A 1 284 ? 10.440 2.040 -6.956 1.00 97.06 284 GLY A CA 1
ATOM 2248 C C . GLY A 1 284 ? 11.758 2.671 -6.496 1.00 97.06 284 GLY A C 1
ATOM 2249 O O . GLY A 1 284 ? 12.388 2.165 -5.568 1.00 97.06 284 GLY A O 1
ATOM 2250 N N . ASN A 1 285 ? 12.197 3.761 -7.130 1.00 97.69 285 ASN A N 1
ATOM 2251 C CA . ASN A 1 285 ? 13.409 4.473 -6.732 1.00 97.69 285 ASN A CA 1
ATOM 2252 C C . ASN A 1 285 ? 13.147 5.384 -5.518 1.00 97.69 285 ASN A C 1
ATOM 2254 O O . ASN A 1 285 ? 12.804 6.563 -5.652 1.00 97.69 285 ASN A O 1
ATOM 2258 N N . LEU A 1 286 ? 13.341 4.831 -4.317 1.00 96.31 286 LEU A N 1
ATOM 2259 C CA . LEU A 1 286 ? 13.135 5.561 -3.064 1.00 96.31 286 LEU A CA 1
ATOM 2260 C C . LEU A 1 286 ? 14.036 6.800 -2.938 1.00 96.31 286 LEU A C 1
ATOM 2262 O O . LEU A 1 286 ? 13.593 7.791 -2.366 1.00 96.31 286 LEU A O 1
ATOM 2266 N N . GLU A 1 287 ? 15.254 6.777 -3.493 1.00 95.50 287 GLU A N 1
ATOM 2267 C CA . GLU A 1 287 ? 16.220 7.883 -3.374 1.00 95.50 287 GLU A CA 1
ATOM 2268 C C . GLU A 1 287 ? 15.688 9.181 -4.016 1.00 95.50 287 GLU A C 1
ATOM 2270 O O . GLU A 1 287 ? 15.977 10.276 -3.536 1.00 95.50 287 GLU A O 1
ATOM 2275 N N . VAL A 1 288 ? 14.847 9.063 -5.052 1.00 95.50 288 VAL A N 1
ATOM 2276 C CA . VAL A 1 288 ? 14.184 10.197 -5.723 1.00 95.50 288 VAL A CA 1
ATOM 2277 C C . VAL A 1 288 ? 12.796 10.477 -5.134 1.00 95.50 288 VAL A C 1
ATOM 2279 O O . VAL A 1 288 ? 12.401 11.635 -4.996 1.00 95.50 288 VAL A O 1
ATOM 2282 N N . MET A 1 289 ? 12.047 9.436 -4.753 1.00 94.81 289 MET A N 1
ATOM 2283 C CA . MET A 1 289 ? 10.708 9.595 -4.170 1.00 94.81 289 MET A CA 1
ATOM 2284 C C . MET A 1 289 ? 10.751 10.268 -2.795 1.00 94.81 289 MET A C 1
ATOM 2286 O O . MET A 1 289 ? 9.931 11.136 -2.497 1.00 94.81 289 MET A O 1
ATOM 2290 N N . GLU A 1 290 ? 11.676 9.853 -1.932 1.00 93.25 290 GLU A N 1
ATOM 2291 C CA . GLU A 1 290 ? 11.685 10.243 -0.526 1.00 93.25 290 GLU A CA 1
ATOM 2292 C C . GLU A 1 290 ? 11.746 11.773 -0.335 1.00 93.25 290 GLU A C 1
ATOM 2294 O O . GLU A 1 290 ? 10.856 12.304 0.336 1.00 93.25 290 GLU A O 1
ATOM 2299 N N . PRO A 1 291 ? 12.672 12.527 -0.961 1.00 91.94 291 PRO A N 1
ATOM 2300 C CA . PRO A 1 291 ? 12.70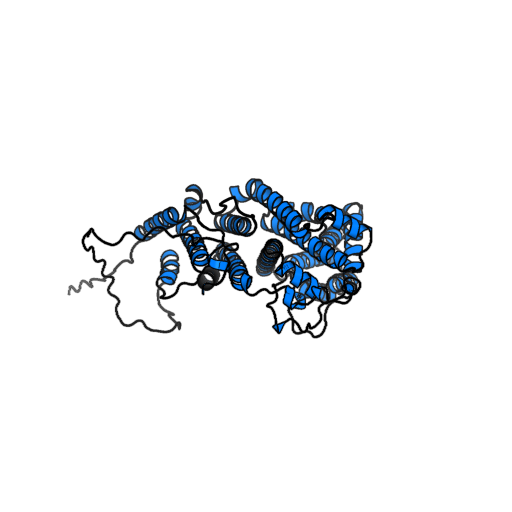7 13.984 -0.814 1.00 91.94 291 PRO A CA 1
ATOM 2301 C C . PRO A 1 291 ? 11.416 14.675 -1.272 1.00 91.94 291 PRO A C 1
ATOM 2303 O O . PRO A 1 291 ? 10.977 15.637 -0.641 1.00 91.94 291 PRO A O 1
ATOM 2306 N N . ALA A 1 292 ? 10.787 14.178 -2.342 1.00 89.56 292 ALA A N 1
ATOM 2307 C CA . ALA A 1 292 ? 9.578 14.768 -2.908 1.00 89.56 292 ALA A CA 1
ATOM 2308 C C . ALA A 1 292 ? 8.348 14.558 -2.011 1.00 89.56 292 ALA A C 1
ATOM 2310 O O . ALA A 1 292 ? 7.583 15.491 -1.767 1.00 89.56 292 ALA A O 1
ATOM 2311 N N . PHE A 1 293 ? 8.167 13.343 -1.492 1.00 89.69 293 PHE A N 1
ATOM 2312 C CA . PHE A 1 293 ? 6.984 12.983 -0.705 1.00 89.69 293 PHE A CA 1
ATOM 2313 C C . PHE A 1 293 ? 7.103 13.355 0.777 1.00 89.69 293 PHE A C 1
ATOM 2315 O O . PHE A 1 293 ? 6.089 13.607 1.427 1.00 89.69 293 PHE A O 1
ATOM 2322 N N . LEU A 1 294 ? 8.319 13.456 1.321 1.00 88.38 294 LEU A N 1
ATOM 2323 C CA . LEU A 1 294 ? 8.510 13.903 2.702 1.00 88.38 294 LEU A CA 1
ATOM 2324 C C . LEU A 1 294 ? 8.410 15.419 2.879 1.00 88.38 294 LEU A C 1
ATOM 2326 O O . LEU A 1 294 ? 8.166 15.868 4.000 1.00 88.38 294 LEU A O 1
ATOM 2330 N N . ALA A 1 295 ? 8.561 16.208 1.811 1.00 82.56 295 ALA A N 1
ATOM 2331 C CA . ALA A 1 295 ? 8.529 17.670 1.880 1.00 82.56 295 ALA A CA 1
ATOM 2332 C C . ALA A 1 295 ? 7.233 18.221 2.506 1.00 82.56 295 ALA A C 1
ATOM 2334 O O . ALA A 1 295 ? 7.261 19.243 3.189 1.00 82.56 295 ALA A O 1
ATOM 2335 N N . ALA A 1 296 ? 6.107 17.525 2.319 1.00 76.06 296 ALA A N 1
ATOM 2336 C CA . ALA A 1 296 ? 4.810 17.912 2.872 1.00 76.06 296 ALA A CA 1
ATOM 2337 C C . ALA A 1 296 ? 4.641 17.582 4.370 1.00 76.06 296 ALA A C 1
ATOM 2339 O O . ALA A 1 296 ? 3.666 18.013 4.980 1.00 76.06 296 ALA A O 1
ATOM 2340 N N . GLY A 1 297 ? 5.541 16.791 4.969 1.00 81.44 297 GLY A N 1
ATOM 2341 C CA . GLY A 1 297 ? 5.429 16.363 6.368 1.00 81.44 297 GLY A CA 1
ATOM 2342 C C . GLY A 1 297 ? 4.252 15.419 6.655 1.00 81.44 297 GLY A C 1
ATOM 2343 O O . GLY A 1 297 ? 3.909 15.207 7.815 1.00 81.44 297 GLY A O 1
ATOM 2344 N N . ASN A 1 298 ? 3.633 14.844 5.622 1.00 89.06 298 ASN A N 1
ATOM 2345 C CA . ASN A 1 298 ? 2.499 13.934 5.751 1.00 89.06 298 ASN A CA 1
ATOM 2346 C C . ASN A 1 298 ? 2.974 12.493 5.999 1.00 89.06 298 ASN A C 1
ATOM 2348 O O . ASN A 1 298 ? 3.715 11.919 5.199 1.00 89.06 298 ASN A O 1
ATOM 2352 N N . TRP A 1 299 ? 2.510 11.881 7.089 1.00 94.25 299 TRP A N 1
ATOM 2353 C CA . TRP A 1 299 ? 2.879 10.512 7.450 1.00 94.25 299 TRP A CA 1
ATOM 2354 C C . TRP A 1 299 ? 2.378 9.477 6.435 1.00 94.25 299 TRP A C 1
ATOM 2356 O O . TRP A 1 299 ? 3.074 8.489 6.198 1.00 94.25 299 TRP A O 1
ATOM 2366 N N . LYS A 1 300 ? 1.211 9.708 5.808 1.00 94.69 300 LYS A N 1
ATOM 2367 C CA . LYS A 1 300 ? 0.652 8.817 4.778 1.00 94.69 300 LYS A CA 1
ATOM 2368 C C . LYS A 1 300 ? 1.594 8.761 3.574 1.00 94.69 300 LYS A C 1
ATOM 2370 O O . LYS A 1 300 ? 1.891 7.674 3.090 1.00 94.69 300 LYS A O 1
ATOM 2375 N N . ASP A 1 301 ? 2.138 9.913 3.168 1.00 93.19 301 ASP A N 1
ATOM 2376 C CA . ASP A 1 301 ? 3.061 10.022 2.029 1.00 93.19 301 ASP A CA 1
ATOM 2377 C C . ASP A 1 301 ? 4.398 9.334 2.333 1.00 93.19 301 ASP A C 1
ATOM 2379 O O . ASP A 1 301 ? 4.926 8.612 1.487 1.00 93.19 301 ASP A O 1
ATOM 2383 N N . ALA A 1 302 ? 4.900 9.479 3.566 1.00 93.06 302 ALA A N 1
ATOM 2384 C CA . ALA A 1 302 ? 6.093 8.779 4.035 1.00 93.06 302 ALA A CA 1
ATOM 2385 C C . ALA A 1 302 ? 5.918 7.251 4.019 1.00 93.06 302 ALA A C 1
ATOM 2387 O O . ALA A 1 302 ? 6.789 6.533 3.527 1.00 93.06 302 ALA A O 1
ATOM 2388 N N . LEU A 1 303 ? 4.794 6.752 4.541 1.00 95.81 303 LEU A N 1
ATOM 2389 C CA . LEU A 1 303 ? 4.477 5.323 4.552 1.00 95.81 303 LEU A CA 1
ATOM 2390 C C . LEU A 1 303 ? 4.291 4.780 3.134 1.00 95.81 303 LEU A C 1
ATOM 2392 O O . LEU A 1 303 ? 4.893 3.765 2.786 1.00 95.81 303 LEU A O 1
ATOM 2396 N N . TRP A 1 304 ? 3.503 5.476 2.312 1.00 96.44 304 TRP A N 1
ATOM 2397 C CA . TRP A 1 304 ? 3.220 5.074 0.939 1.00 96.44 304 TRP A CA 1
ATOM 2398 C C . TRP A 1 304 ? 4.507 4.958 0.126 1.00 96.44 304 TRP A C 1
ATOM 2400 O O . TRP A 1 304 ? 4.738 3.909 -0.469 1.00 96.44 304 TRP A O 1
ATOM 2410 N N . CYS A 1 305 ? 5.383 5.972 0.140 1.00 95.06 305 CYS A N 1
ATOM 2411 C CA . CYS A 1 305 ? 6.567 5.950 -0.717 1.00 95.06 305 CYS A CA 1
ATOM 2412 C C . CYS A 1 305 ? 7.561 4.841 -0.335 1.00 95.06 305 CYS A C 1
ATOM 2414 O O . CYS A 1 305 ? 8.082 4.166 -1.220 1.00 95.06 305 CYS A O 1
ATOM 2416 N N . HIS A 1 306 ? 7.770 4.590 0.962 1.00 96.06 306 HIS A N 1
ATOM 2417 C CA . HIS A 1 306 ? 8.692 3.551 1.433 1.00 96.06 306 HIS A CA 1
ATOM 2418 C C . HIS A 1 306 ? 8.157 2.147 1.173 1.00 96.06 306 HIS A C 1
ATOM 2420 O O . HIS A 1 306 ? 8.881 1.302 0.648 1.00 96.06 306 HIS A O 1
ATOM 2426 N N . LEU A 1 307 ? 6.894 1.890 1.534 1.00 97.56 307 LEU A N 1
ATOM 2427 C CA . LEU A 1 307 ? 6.286 0.578 1.330 1.00 97.56 307 LEU A CA 1
ATOM 2428 C C . LEU A 1 307 ? 6.152 0.266 -0.161 1.00 97.56 307 LEU A C 1
ATOM 2430 O O . LEU A 1 307 ? 6.496 -0.836 -0.582 1.00 97.56 307 LEU A O 1
ATOM 2434 N N . ARG A 1 308 ? 5.714 1.241 -0.968 1.00 96.81 308 ARG A N 1
ATOM 2435 C CA . ARG A 1 308 ? 5.596 1.083 -2.419 1.00 96.81 308 ARG A CA 1
ATOM 2436 C C . ARG A 1 308 ? 6.949 0.806 -3.062 1.00 96.81 308 ARG A C 1
ATOM 2438 O O . ARG A 1 308 ? 7.059 -0.172 -3.793 1.00 96.81 308 ARG A O 1
ATOM 2445 N N . ALA A 1 309 ? 7.969 1.619 -2.776 1.00 97.38 309 ALA A N 1
ATOM 2446 C CA . ALA A 1 309 ? 9.306 1.405 -3.322 1.00 97.38 309 ALA A CA 1
ATOM 2447 C C . ALA A 1 309 ? 9.832 0.010 -2.957 1.00 97.38 309 ALA A C 1
ATOM 2449 O O . ALA A 1 309 ? 10.232 -0.746 -3.838 1.00 97.38 309 ALA A O 1
ATOM 2450 N N . ALA A 1 310 ? 9.726 -0.382 -1.683 1.00 97.62 310 ALA A N 1
ATOM 2451 C CA . ALA A 1 310 ? 10.142 -1.704 -1.232 1.00 97.62 310 ALA A CA 1
ATOM 2452 C C . ALA A 1 310 ? 9.414 -2.836 -1.975 1.00 97.62 310 ALA A C 1
ATOM 2454 O O . ALA A 1 310 ? 10.062 -3.768 -2.447 1.00 97.62 310 ALA A O 1
ATOM 2455 N N . LEU A 1 311 ? 8.087 -2.755 -2.117 1.00 98.00 311 LEU A N 1
ATOM 2456 C CA . LEU A 1 311 ? 7.296 -3.779 -2.802 1.00 98.00 311 LEU A CA 1
ATOM 2457 C C . LEU A 1 311 ? 7.630 -3.876 -4.290 1.00 98.00 311 LEU A C 1
ATOM 2459 O O . LEU A 1 311 ? 7.803 -4.985 -4.785 1.00 98.00 311 LEU A O 1
ATOM 2463 N N . VAL A 1 312 ? 7.783 -2.746 -4.990 1.00 97.44 312 VAL A N 1
ATOM 2464 C CA . VAL A 1 312 ? 8.193 -2.732 -6.405 1.00 97.44 312 VAL A CA 1
ATOM 2465 C C . VAL A 1 312 ? 9.537 -3.446 -6.578 1.00 97.44 312 VAL A C 1
ATOM 2467 O O . VAL A 1 312 ? 9.668 -4.298 -7.456 1.00 97.44 312 VAL A O 1
ATOM 2470 N N . LEU A 1 313 ? 10.515 -3.170 -5.708 1.00 97.56 313 LEU A N 1
ATOM 2471 C CA . LEU A 1 313 ? 11.821 -3.833 -5.758 1.00 97.56 313 LEU A CA 1
ATOM 2472 C C . LEU A 1 313 ? 11.734 -5.321 -5.392 1.00 97.56 313 LEU A C 1
ATOM 2474 O O . LEU A 1 313 ? 12.362 -6.139 -6.060 1.00 97.56 313 LEU A O 1
ATOM 2478 N N . CYS A 1 314 ? 10.915 -5.701 -4.406 1.00 97.75 314 CYS A N 1
ATOM 2479 C CA . CYS A 1 314 ? 10.688 -7.107 -4.052 1.00 97.75 314 CYS A CA 1
ATOM 2480 C C . CYS A 1 314 ? 10.026 -7.887 -5.201 1.00 97.75 314 CYS A C 1
ATOM 2482 O O . CYS A 1 314 ? 10.421 -9.014 -5.514 1.00 97.75 314 CYS A O 1
ATOM 2484 N N . PHE A 1 315 ? 9.036 -7.295 -5.869 1.00 96.81 315 PHE A N 1
ATOM 2485 C CA . PHE A 1 315 ? 8.385 -7.905 -7.026 1.00 96.81 315 PHE A CA 1
ATOM 2486 C C . PHE A 1 315 ? 9.378 -8.080 -8.171 1.00 96.81 315 PHE A C 1
ATOM 2488 O O . PHE A 1 315 ? 9.502 -9.180 -8.708 1.00 96.81 315 PHE A O 1
ATOM 2495 N N . THR A 1 316 ? 10.169 -7.052 -8.483 1.00 96.56 316 THR A N 1
ATOM 2496 C CA . THR A 1 316 ? 11.192 -7.156 -9.528 1.00 96.56 316 THR A CA 1
ATOM 2497 C C . THR A 1 316 ? 12.281 -8.172 -9.171 1.00 96.56 316 THR A C 1
ATOM 2499 O O . THR A 1 316 ? 12.639 -8.982 -10.023 1.00 96.56 316 THR A O 1
ATOM 2502 N N . LYS A 1 317 ? 12.747 -8.232 -7.913 1.00 96.81 317 LYS A N 1
ATOM 2503 C CA . LYS A 1 317 ? 13.714 -9.247 -7.452 1.00 96.81 317 LYS A CA 1
ATOM 2504 C C . LYS A 1 317 ? 13.177 -10.669 -7.612 1.00 96.81 317 LYS A C 1
ATOM 2506 O O . LYS A 1 317 ? 13.911 -11.564 -8.027 1.00 96.81 317 LYS A O 1
ATOM 2511 N N . THR A 1 318 ? 11.892 -10.875 -7.338 1.00 95.44 318 THR A N 1
ATOM 2512 C CA . THR A 1 318 ? 11.228 -12.173 -7.540 1.00 95.44 318 THR A CA 1
ATOM 2513 C C . THR A 1 318 ? 11.264 -12.582 -9.012 1.00 95.44 318 THR A C 1
ATOM 2515 O O . THR A 1 318 ? 11.629 -13.713 -9.328 1.00 95.44 318 THR A O 1
ATOM 2518 N N . LEU A 1 319 ? 10.988 -11.645 -9.924 1.00 94.44 319 LEU A N 1
ATOM 2519 C CA . LEU A 1 319 ? 11.056 -11.890 -11.366 1.00 94.44 319 LEU A CA 1
ATOM 2520 C C . LEU A 1 319 ? 12.498 -12.118 -11.855 1.00 94.44 319 LEU A C 1
ATOM 2522 O O . LEU A 1 319 ? 12.732 -13.006 -12.674 1.00 94.44 319 LEU A O 1
ATOM 2526 N N . MET A 1 320 ? 13.480 -11.391 -11.315 1.00 93.94 320 MET A N 1
ATOM 2527 C CA . MET A 1 320 ? 14.904 -11.633 -11.594 1.00 93.94 320 MET A CA 1
ATOM 2528 C C . MET A 1 320 ? 15.319 -13.055 -11.200 1.00 93.94 320 MET A C 1
ATOM 2530 O O . MET A 1 320 ? 15.959 -13.755 -11.983 1.00 93.94 320 MET A O 1
ATOM 2534 N N . ASN A 1 321 ? 14.907 -13.514 -10.014 1.00 92.88 321 ASN A N 1
ATOM 2535 C CA . ASN A 1 321 ? 15.188 -14.871 -9.540 1.00 92.88 321 ASN A CA 1
ATOM 2536 C C . ASN A 1 321 ? 14.470 -15.946 -10.382 1.00 92.88 321 ASN A C 1
ATOM 2538 O O . ASN A 1 321 ? 14.942 -17.077 -10.466 1.00 92.88 321 ASN A O 1
ATOM 2542 N N . ALA A 1 322 ? 13.365 -15.593 -11.045 1.00 91.50 322 ALA A N 1
ATOM 2543 C CA . ALA A 1 322 ? 12.683 -16.428 -12.036 1.00 91.50 322 ALA A CA 1
ATOM 2544 C C . ALA A 1 322 ? 13.296 -16.344 -13.454 1.00 91.50 322 ALA A C 1
ATOM 2546 O O . ALA A 1 322 ? 12.733 -16.896 -14.400 1.00 91.50 322 ALA A O 1
ATOM 2547 N N . HIS A 1 323 ? 14.463 -15.704 -13.598 1.00 91.06 323 HIS A N 1
ATOM 2548 C CA . HIS A 1 323 ? 15.205 -15.504 -14.847 1.00 91.06 323 HIS A CA 1
ATOM 2549 C C . HIS A 1 323 ? 14.536 -14.577 -15.870 1.00 91.06 323 HIS A C 1
ATOM 2551 O O . HIS A 1 323 ? 14.836 -14.661 -17.063 1.00 91.06 323 HIS A O 1
ATOM 2557 N N . HIS A 1 324 ? 13.668 -13.663 -15.432 1.00 91.44 324 HIS A N 1
ATOM 2558 C CA . HIS A 1 324 ? 13.278 -12.550 -16.292 1.00 91.44 324 HIS A CA 1
ATOM 2559 C C . HIS A 1 324 ? 14.439 -11.560 -16.453 1.00 91.44 324 HIS A C 1
ATOM 2561 O O . HIS A 1 324 ? 15.190 -11.290 -15.514 1.00 91.44 324 HIS A O 1
ATOM 2567 N N . THR A 1 325 ? 14.593 -11.018 -17.660 1.00 90.62 325 THR A N 1
ATOM 2568 C CA . THR A 1 325 ? 15.672 -10.081 -17.981 1.00 90.62 325 THR A CA 1
ATOM 2569 C C . THR A 1 325 ? 15.405 -8.712 -17.358 1.00 90.62 325 THR A C 1
ATOM 2571 O O . THR A 1 325 ? 14.303 -8.178 -17.459 1.00 90.62 325 THR A O 1
ATOM 2574 N N . VAL A 1 326 ? 16.428 -8.153 -16.713 1.00 94.62 326 VAL A N 1
ATOM 2575 C CA . VAL A 1 326 ? 16.448 -6.800 -16.147 1.00 94.62 326 VAL A CA 1
ATOM 2576 C C . VAL A 1 326 ? 17.791 -6.178 -16.510 1.00 94.62 326 VAL A C 1
ATOM 2578 O O . VAL A 1 326 ? 18.813 -6.869 -16.480 1.00 94.62 326 VAL A O 1
ATOM 2581 N N . GLN A 1 327 ? 17.812 -4.894 -16.872 1.00 96.31 327 GLN A N 1
ATOM 2582 C CA . GLN A 1 327 ? 19.065 -4.245 -17.256 1.00 96.31 327 GLN A CA 1
ATOM 2583 C C . GLN A 1 327 ? 20.040 -4.146 -16.064 1.00 96.31 327 GLN A C 1
ATOM 2585 O O . GLN A 1 327 ? 19.595 -3.973 -14.923 1.00 96.31 327 GLN A O 1
ATOM 2590 N N . PRO A 1 328 ? 21.368 -4.216 -16.296 1.00 96.56 328 PRO A N 1
ATOM 2591 C CA . PRO A 1 328 ? 22.356 -4.378 -15.226 1.00 96.56 328 PRO A CA 1
ATOM 2592 C C . PRO A 1 328 ? 22.348 -3.286 -14.150 1.00 96.56 328 PRO A C 1
ATOM 2594 O O . PRO A 1 328 ? 22.528 -3.602 -12.975 1.00 96.56 328 PRO A O 1
ATOM 2597 N N . LEU A 1 329 ? 22.133 -2.017 -14.519 1.00 96.69 329 LEU A N 1
ATOM 2598 C CA . LEU A 1 329 ? 22.138 -0.907 -13.558 1.00 96.69 329 LEU A CA 1
ATOM 2599 C C . LEU A 1 329 ? 20.971 -1.007 -12.572 1.00 96.69 329 LEU A C 1
ATOM 2601 O O . LEU A 1 329 ? 21.171 -0.892 -11.361 1.00 96.69 329 LEU A O 1
ATOM 2605 N N . TYR A 1 330 ? 19.770 -1.286 -13.078 1.00 97.69 330 TYR A N 1
ATOM 2606 C CA . TYR A 1 330 ? 18.591 -1.466 -12.236 1.00 97.69 330 TYR A CA 1
ATOM 2607 C C . TYR A 1 330 ? 18.662 -2.766 -11.423 1.00 97.69 330 TYR A C 1
ATOM 2609 O O . TYR A 1 330 ? 18.355 -2.764 -10.234 1.00 97.69 330 TYR A O 1
ATOM 2617 N N . ALA A 1 331 ? 19.158 -3.857 -12.017 1.00 97.06 331 ALA A N 1
ATOM 2618 C CA . ALA A 1 331 ? 19.404 -5.109 -11.302 1.00 97.06 331 ALA A CA 1
ATOM 2619 C C . ALA A 1 331 ? 20.373 -4.911 -10.121 1.00 97.06 331 ALA A C 1
ATOM 2621 O O . ALA A 1 331 ? 20.087 -5.358 -9.012 1.00 97.06 331 ALA A O 1
ATOM 2622 N N . GLY A 1 332 ? 21.476 -4.182 -10.328 1.00 96.94 332 GLY A N 1
ATOM 2623 C CA . GLY A 1 332 ? 22.432 -3.857 -9.267 1.00 96.94 332 GLY A CA 1
ATOM 2624 C C . GLY A 1 332 ? 21.827 -2.999 -8.151 1.00 96.94 332 GLY A C 1
ATOM 2625 O O . GLY A 1 332 ? 22.120 -3.223 -6.977 1.00 96.94 332 GLY A O 1
ATOM 2626 N N . PHE A 1 333 ? 20.942 -2.055 -8.488 1.00 97.12 333 PHE A N 1
ATOM 2627 C CA . PHE A 1 333 ? 20.186 -1.277 -7.500 1.00 97.12 333 PHE A CA 1
ATOM 2628 C C . PHE A 1 333 ? 19.259 -2.158 -6.654 1.00 97.12 333 PHE A C 1
ATOM 2630 O O . PHE A 1 333 ? 19.254 -2.044 -5.427 1.00 97.12 333 PHE A O 1
ATOM 2637 N N . ILE A 1 334 ? 18.531 -3.078 -7.291 1.00 97.19 334 ILE A N 1
ATOM 2638 C CA . ILE A 1 334 ? 17.649 -4.024 -6.598 1.00 97.19 334 ILE A CA 1
ATOM 2639 C C . ILE A 1 334 ? 18.461 -4.912 -5.655 1.00 97.19 334 ILE A C 1
ATOM 2641 O O . ILE A 1 334 ? 18.104 -5.036 -4.489 1.00 97.19 334 ILE A O 1
ATOM 2645 N N . GLU A 1 335 ? 19.582 -5.476 -6.108 1.00 95.88 335 GLU A N 1
ATOM 2646 C CA . GLU A 1 335 ? 20.426 -6.334 -5.267 1.00 95.88 335 GLU A CA 1
ATOM 2647 C C . GLU A 1 335 ? 21.087 -5.585 -4.111 1.00 95.88 335 GLU A C 1
ATOM 2649 O O . GLU A 1 335 ? 21.247 -6.153 -3.033 1.00 95.88 335 GLU A O 1
ATOM 2654 N N . LYS A 1 336 ? 21.420 -4.302 -4.287 1.00 95.56 336 LYS A N 1
ATOM 2655 C CA . LYS A 1 336 ? 21.875 -3.441 -3.187 1.00 95.56 336 LYS A CA 1
ATOM 2656 C C . LYS A 1 336 ? 20.787 -3.265 -2.120 1.00 95.56 336 LYS A C 1
ATOM 2658 O O . LYS A 1 336 ? 21.120 -3.150 -0.943 1.00 95.56 336 LYS A O 1
ATOM 2663 N N . PHE A 1 337 ? 19.515 -3.221 -2.521 1.00 94.81 337 PHE A N 1
ATOM 2664 C CA . PHE A 1 337 ? 18.382 -3.044 -1.612 1.00 94.81 337 PHE A CA 1
ATOM 2665 C C . PHE A 1 337 ? 17.943 -4.352 -0.941 1.00 94.81 337 PHE A C 1
ATOM 2667 O O . PHE A 1 337 ? 17.741 -4.367 0.268 1.00 94.81 337 PHE A O 1
ATOM 2674 N N . THR A 1 338 ? 17.796 -5.438 -1.705 1.00 94.38 338 THR A N 1
ATOM 2675 C CA . THR A 1 338 ? 17.275 -6.722 -1.204 1.00 94.38 338 THR A CA 1
ATOM 2676 C C . THR A 1 338 ? 18.362 -7.668 -0.704 1.00 94.38 338 THR A C 1
ATOM 2678 O O . THR A 1 338 ? 18.079 -8.602 0.034 1.00 94.38 338 THR A O 1
ATOM 2681 N N . GLY A 1 339 ? 19.606 -7.499 -1.151 1.00 91.12 339 GLY A N 1
ATOM 2682 C CA . GLY A 1 339 ? 20.646 -8.513 -1.008 1.00 91.12 339 GLY A CA 1
ATOM 2683 C C . GLY A 1 339 ? 20.497 -9.680 -1.996 1.00 91.12 339 GLY A C 1
ATOM 2684 O O . GLY A 1 339 ? 19.621 -9.698 -2.870 1.00 91.12 339 GLY A O 1
ATOM 2685 N N . SER A 1 340 ? 21.397 -10.658 -1.863 1.00 84.19 340 SER A N 1
ATOM 2686 C CA . SER A 1 340 ? 21.543 -11.823 -2.754 1.00 84.19 340 SER A CA 1
ATOM 2687 C C . SER A 1 340 ? 21.383 -13.183 -2.054 1.00 84.19 340 SER A C 1
ATOM 2689 O O . SER A 1 340 ? 21.637 -14.216 -2.666 1.00 84.19 340 SER A O 1
ATOM 2691 N N . HIS A 1 341 ? 20.979 -13.196 -0.783 1.00 85.00 341 HIS A N 1
ATOM 2692 C CA . HIS A 1 341 ? 20.813 -14.405 0.031 1.00 85.00 341 HIS A CA 1
ATOM 2693 C C . HIS A 1 341 ? 19.399 -15.007 -0.102 1.00 85.00 341 HIS A C 1
ATOM 2695 O O . HIS A 1 341 ? 18.468 -14.327 -0.523 1.00 85.00 341 HIS A O 1
ATOM 2701 N N . ASP A 1 342 ? 19.212 -16.273 0.288 1.00 79.75 342 ASP A N 1
ATOM 2702 C CA . ASP A 1 342 ? 17.968 -17.027 0.035 1.00 79.75 342 ASP A CA 1
ATOM 2703 C C . ASP A 1 342 ? 16.738 -16.545 0.836 1.00 79.75 342 ASP A C 1
ATOM 2705 O O . ASP A 1 342 ? 15.606 -16.791 0.426 1.00 79.75 342 ASP A O 1
ATOM 2709 N N . SER A 1 343 ? 16.939 -15.844 1.957 1.00 85.69 343 SER A N 1
ATOM 2710 C CA . SER A 1 343 ? 15.881 -15.352 2.862 1.00 85.69 343 SER A CA 1
ATOM 2711 C C . SER A 1 343 ? 15.598 -13.846 2.756 1.00 85.69 343 SER A C 1
ATOM 2713 O O . SER A 1 343 ? 15.087 -13.237 3.701 1.00 85.69 343 SER A O 1
ATOM 2715 N N . TRP A 1 344 ? 15.943 -13.234 1.623 1.00 94.12 344 TRP A N 1
ATOM 2716 C CA . TRP A 1 344 ? 15.914 -11.781 1.436 1.00 94.12 344 TRP A CA 1
ATOM 2717 C C . TRP A 1 344 ? 14.540 -11.142 1.639 1.00 94.12 344 TRP A C 1
ATOM 2719 O O . TRP A 1 344 ? 14.458 -9.993 2.065 1.00 94.12 344 TRP A O 1
ATOM 2729 N N . GLN A 1 345 ? 13.456 -11.872 1.373 1.00 94.31 345 GLN A N 1
ATOM 2730 C CA . GLN A 1 345 ? 12.082 -11.374 1.445 1.00 94.31 345 GLN A CA 1
ATOM 2731 C C . GLN A 1 345 ? 11.733 -10.899 2.855 1.00 94.31 345 GLN A C 1
ATOM 2733 O O . GLN A 1 345 ? 11.185 -9.813 3.039 1.00 94.31 345 GLN A O 1
ATOM 2738 N N . GLU A 1 346 ? 12.039 -11.727 3.855 1.00 89.31 346 GLU A N 1
ATOM 2739 C CA . GLU A 1 346 ? 11.719 -11.420 5.245 1.00 89.31 346 GLU A CA 1
ATOM 2740 C C . GLU A 1 346 ? 12.668 -10.376 5.818 1.00 89.31 346 GLU A C 1
ATOM 2742 O O . GLU A 1 346 ? 12.205 -9.470 6.502 1.00 89.31 346 GLU A O 1
ATOM 2747 N N . GLU A 1 347 ? 13.966 -10.477 5.531 1.00 91.88 347 GLU A N 1
ATOM 2748 C CA . GLU A 1 347 ? 14.967 -9.508 5.990 1.00 91.88 347 GLU A CA 1
ATOM 2749 C C . GLU A 1 347 ? 14.658 -8.106 5.456 1.00 91.88 347 GLU A C 1
ATOM 2751 O O . GLU A 1 347 ? 14.470 -7.177 6.238 1.00 91.88 347 GLU A O 1
ATOM 2756 N N . THR A 1 348 ? 14.453 -7.983 4.140 1.00 94.25 348 THR A N 1
ATOM 2757 C CA . THR A 1 348 ? 14.098 -6.714 3.487 1.00 94.25 348 THR A CA 1
ATOM 2758 C C . THR A 1 348 ? 12.816 -6.125 4.077 1.00 94.25 348 THR A C 1
ATOM 2760 O O . THR A 1 348 ? 12.760 -4.938 4.401 1.00 94.25 348 THR A O 1
ATOM 2763 N N . ALA A 1 349 ? 11.772 -6.943 4.245 1.00 93.88 349 ALA A N 1
ATOM 2764 C CA . ALA A 1 349 ? 10.500 -6.478 4.787 1.00 93.88 349 ALA A CA 1
ATOM 2765 C C . ALA A 1 349 ? 10.630 -5.999 6.243 1.00 93.88 349 ALA A C 1
ATOM 2767 O O . ALA A 1 349 ? 10.099 -4.944 6.594 1.00 93.88 349 ALA A O 1
ATOM 2768 N N . ARG A 1 350 ? 11.362 -6.738 7.088 1.00 92.19 350 ARG A N 1
ATOM 2769 C CA . ARG A 1 350 ? 11.608 -6.354 8.486 1.00 92.19 350 ARG A CA 1
ATOM 2770 C C . ARG A 1 350 ? 12.408 -5.059 8.579 1.00 92.19 350 ARG A C 1
ATOM 2772 O O . ARG A 1 350 ? 12.014 -4.180 9.340 1.00 92.19 350 ARG A O 1
ATOM 2779 N N . ASP A 1 351 ? 13.457 -4.913 7.777 1.00 92.88 351 ASP A N 1
ATOM 2780 C CA . ASP A 1 351 ? 14.288 -3.708 7.727 1.00 92.88 351 ASP A CA 1
ATOM 2781 C C . ASP A 1 351 ? 13.476 -2.464 7.354 1.00 92.88 351 ASP A C 1
ATOM 2783 O O . ASP A 1 351 ? 13.589 -1.412 7.992 1.00 92.88 351 ASP A O 1
ATOM 2787 N N . VAL A 1 352 ? 12.619 -2.583 6.335 1.00 94.50 352 VAL A N 1
ATOM 2788 C CA . VAL A 1 352 ? 11.729 -1.498 5.898 1.00 94.50 352 VAL A CA 1
ATOM 2789 C C . VAL A 1 352 ? 10.753 -1.121 7.011 1.00 94.50 352 VAL A C 1
ATOM 2791 O O . VAL A 1 352 ? 10.607 0.063 7.328 1.00 94.50 352 VAL A O 1
ATOM 2794 N N . VAL A 1 353 ? 10.112 -2.110 7.638 1.00 93.06 353 VAL A N 1
ATOM 2795 C CA . VAL A 1 353 ? 9.161 -1.877 8.733 1.00 93.06 353 VAL A CA 1
ATOM 2796 C C . VAL A 1 353 ? 9.844 -1.264 9.950 1.00 93.06 353 VAL A C 1
ATOM 2798 O O . VAL A 1 353 ? 9.292 -0.338 10.542 1.00 93.06 353 VAL A O 1
ATOM 2801 N N . GLN A 1 354 ? 11.049 -1.711 10.305 1.00 92.62 354 GLN A N 1
ATOM 2802 C CA . GLN A 1 354 ? 11.800 -1.158 11.427 1.00 92.62 354 GLN A CA 1
ATOM 2803 C C . GLN A 1 354 ? 12.084 0.334 11.212 1.00 92.62 354 GLN A C 1
ATOM 2805 O O . GLN A 1 354 ? 11.705 1.154 12.051 1.00 92.62 354 GLN A O 1
ATOM 2810 N N . ARG A 1 355 ? 12.658 0.710 10.061 1.00 92.50 355 ARG A N 1
ATOM 2811 C CA . ARG A 1 355 ? 12.954 2.120 9.739 1.00 92.50 355 ARG A CA 1
ATOM 2812 C C . ARG A 1 355 ? 11.690 2.981 9.720 1.00 92.50 355 ARG A C 1
ATOM 2814 O O . ARG A 1 355 ? 11.700 4.116 10.201 1.00 92.50 355 ARG A O 1
ATOM 2821 N N . LEU A 1 356 ? 10.591 2.441 9.190 1.00 92.81 356 LEU A N 1
ATOM 2822 C CA . LEU A 1 356 ? 9.294 3.115 9.202 1.00 92.81 356 LEU A CA 1
ATOM 2823 C C . LEU A 1 356 ? 8.754 3.301 10.620 1.00 92.81 356 LEU A C 1
ATOM 2825 O O . LEU A 1 356 ? 8.271 4.387 10.937 1.00 92.81 356 LEU A O 1
ATOM 2829 N N . SER A 1 357 ? 8.868 2.291 11.482 1.00 92.06 357 SER A N 1
ATOM 2830 C CA . SER A 1 357 ? 8.398 2.361 12.867 1.00 92.06 357 SER A CA 1
ATOM 2831 C C . SER A 1 357 ? 9.114 3.452 13.664 1.00 92.06 357 SER A C 1
ATOM 2833 O O . SER A 1 357 ? 8.453 4.287 14.283 1.00 92.06 357 SER A O 1
ATOM 2835 N N . GLU A 1 358 ? 10.443 3.533 13.554 1.00 92.12 358 GLU A N 1
ATOM 2836 C CA . GLU A 1 358 ? 11.259 4.558 14.210 1.00 92.12 358 GLU A CA 1
ATOM 2837 C C . GLU A 1 358 ? 10.862 5.961 13.739 1.00 92.12 358 GLU A C 1
ATOM 2839 O O . GLU A 1 358 ? 10.695 6.888 14.539 1.00 92.12 358 GLU A O 1
ATOM 2844 N N . ARG A 1 359 ? 10.652 6.117 12.429 1.00 92.25 359 ARG A N 1
ATOM 2845 C CA . ARG A 1 359 ? 10.247 7.388 11.826 1.00 92.25 359 ARG A CA 1
ATOM 2846 C C . ARG A 1 359 ? 8.849 7.813 12.262 1.00 92.25 359 ARG A C 1
ATOM 2848 O O . ARG A 1 359 ? 8.665 8.962 12.658 1.00 92.25 359 ARG A O 1
ATOM 2855 N N . ILE A 1 360 ? 7.880 6.902 12.204 1.00 92.94 360 ILE A N 1
ATOM 2856 C CA . ILE A 1 360 ? 6.497 7.143 12.627 1.00 92.94 360 ILE A CA 1
ATOM 2857 C C . ILE A 1 360 ? 6.448 7.549 14.092 1.00 92.94 360 ILE A C 1
ATOM 2859 O O . ILE A 1 360 ? 5.826 8.559 14.436 1.00 92.94 360 ILE A O 1
ATOM 2863 N N . GLN A 1 361 ? 7.158 6.810 14.939 1.00 91.25 361 GLN A N 1
ATOM 2864 C CA . GLN A 1 361 ? 7.204 7.071 16.366 1.00 91.25 361 GLN A CA 1
ATOM 2865 C C . GLN A 1 361 ? 7.822 8.427 16.695 1.00 91.25 361 GLN A C 1
ATOM 2867 O O . GLN A 1 361 ? 7.282 9.154 17.528 1.00 91.25 361 GLN A O 1
ATOM 2872 N N . LYS A 1 362 ? 8.928 8.784 16.039 1.00 90.88 362 LYS A N 1
ATOM 2873 C CA . LYS A 1 362 ? 9.667 10.011 16.342 1.00 90.88 362 LYS A CA 1
ATOM 2874 C C . LYS A 1 362 ? 9.027 11.265 15.744 1.00 90.88 362 LYS A C 1
ATOM 2876 O O . LYS A 1 362 ? 8.997 12.299 16.407 1.00 90.88 362 LYS A O 1
ATOM 2881 N N . ASN A 1 363 ? 8.543 11.185 14.505 1.00 91.88 363 ASN A N 1
ATOM 2882 C CA . ASN A 1 363 ? 8.233 12.376 13.711 1.00 91.88 363 ASN A CA 1
ATOM 2883 C C . ASN A 1 363 ? 6.732 12.638 13.535 1.00 91.88 363 ASN A C 1
ATOM 2885 O O . ASN A 1 363 ? 6.367 13.782 13.289 1.00 91.88 363 ASN A O 1
ATOM 2889 N N . TYR A 1 364 ? 5.868 11.621 13.649 1.00 93.31 364 TYR A N 1
ATOM 2890 C CA . TYR A 1 364 ? 4.451 11.752 13.273 1.00 93.31 364 TYR A CA 1
ATOM 2891 C C . TYR A 1 364 ? 3.479 11.472 14.425 1.00 93.31 364 TYR A C 1
ATOM 2893 O O . TYR A 1 364 ? 2.578 12.277 14.668 1.00 93.31 364 TYR A O 1
ATOM 2901 N N . LEU A 1 365 ? 3.673 10.386 15.187 1.00 90.75 365 LEU A N 1
ATOM 2902 C CA . LEU A 1 365 ? 2.768 10.005 16.282 1.00 90.75 365 LEU A CA 1
ATOM 2903 C C . LEU A 1 365 ? 2.491 11.133 17.298 1.00 90.75 365 LEU A C 1
ATOM 2905 O O . LEU A 1 365 ? 1.325 11.316 17.651 1.00 90.75 365 LEU A O 1
ATOM 2909 N N . PRO A 1 366 ? 3.476 11.925 17.767 1.00 89.12 366 PRO A N 1
ATOM 2910 C CA . PRO A 1 366 ? 3.215 12.958 18.773 1.00 89.12 366 PRO A CA 1
ATOM 2911 C C . PRO A 1 366 ? 2.255 14.062 18.303 1.00 89.12 366 PRO A C 1
ATOM 2913 O O . PRO A 1 366 ? 1.513 14.611 19.119 1.00 89.12 366 PRO A O 1
ATOM 2916 N N . PHE A 1 367 ? 2.240 14.359 17.000 1.00 88.88 367 PHE A N 1
ATOM 2917 C CA . PHE A 1 367 ? 1.577 15.538 16.430 1.00 88.88 367 PHE A CA 1
ATOM 2918 C C . PHE A 1 367 ? 0.263 15.229 15.702 1.00 88.88 367 PHE A C 1
ATOM 2920 O O . PHE A 1 367 ? -0.509 16.143 15.430 1.00 88.88 367 PHE A O 1
ATOM 2927 N N . ALA A 1 368 ? -0.000 13.960 15.392 1.00 91.62 368 ALA A N 1
ATOM 2928 C CA . ALA A 1 368 ? -1.181 13.550 14.639 1.00 91.62 368 ALA A CA 1
ATOM 2929 C C . ALA A 1 368 ? -2.481 13.590 15.468 1.00 91.62 368 ALA A C 1
ATOM 2931 O O . ALA A 1 368 ? -2.455 13.554 16.706 1.00 91.62 368 ALA A O 1
ATOM 2932 N N . SER A 1 369 ? -3.627 13.611 14.782 1.00 92.19 369 SER A N 1
ATOM 2933 C CA . SER A 1 369 ? -4.951 13.447 15.404 1.00 92.19 369 SER A CA 1
ATOM 2934 C C . SER A 1 369 ? -5.103 12.078 16.090 1.00 92.19 369 SER A C 1
ATOM 2936 O O . SER A 1 369 ? -4.275 11.183 15.907 1.00 92.19 369 SER A O 1
ATOM 2938 N N . LEU A 1 370 ? -6.147 11.891 16.907 1.00 93.12 370 LEU A N 1
ATOM 2939 C CA . LEU A 1 370 ? -6.388 10.603 17.570 1.00 93.12 370 LEU A CA 1
ATOM 2940 C C . LEU A 1 370 ? -6.553 9.478 16.538 1.00 93.12 370 LEU A C 1
ATOM 2942 O O . LEU A 1 370 ? -5.928 8.430 16.660 1.00 93.12 370 LEU A O 1
ATOM 2946 N N . GLU A 1 371 ? -7.364 9.708 15.511 1.00 94.25 371 GLU A N 1
ATOM 2947 C CA . GLU A 1 371 ? -7.678 8.750 14.454 1.00 94.25 371 GLU A CA 1
ATOM 2948 C C . GLU A 1 371 ? -6.419 8.341 13.694 1.00 94.25 371 GLU A C 1
ATOM 2950 O O . GLU A 1 371 ? -6.168 7.153 13.521 1.00 94.25 371 GLU A O 1
ATOM 2955 N N . GLU A 1 372 ? -5.588 9.306 13.303 1.00 94.81 372 GLU A N 1
ATOM 2956 C CA . GLU A 1 372 ? -4.327 9.037 12.611 1.00 94.81 372 GLU A CA 1
ATOM 2957 C C . GLU A 1 372 ? -3.317 8.311 13.504 1.00 94.81 372 GLU A C 1
ATOM 2959 O O . GLU A 1 372 ? -2.599 7.431 13.031 1.00 94.81 372 GLU A O 1
ATOM 2964 N N . GLN A 1 373 ? -3.276 8.616 14.807 1.00 94.38 373 GLN A N 1
ATOM 2965 C CA . GLN A 1 373 ? -2.465 7.844 15.753 1.00 94.38 373 GLN A CA 1
ATOM 2966 C C . GLN A 1 373 ? -2.925 6.394 15.837 1.00 94.38 373 GLN A C 1
ATOM 2968 O O . GLN A 1 373 ? -2.084 5.498 15.860 1.00 94.38 373 GLN A O 1
ATOM 2973 N N . LEU A 1 374 ? -4.237 6.152 15.851 1.00 94.62 374 LEU A N 1
ATOM 2974 C CA . LEU A 1 374 ? -4.786 4.800 15.826 1.00 94.62 374 LEU A CA 1
ATOM 2975 C C . LEU A 1 374 ? -4.502 4.105 14.487 1.00 94.62 374 LEU A C 1
ATOM 2977 O O . LEU A 1 374 ? -4.097 2.948 14.507 1.00 94.62 374 LEU A O 1
ATOM 2981 N N . GLN A 1 375 ? -4.613 4.799 13.348 1.00 96.00 375 GLN A N 1
ATOM 2982 C CA . GLN A 1 375 ? -4.262 4.253 12.029 1.00 96.00 375 GLN A CA 1
ATOM 2983 C C . GLN A 1 375 ? -2.788 3.816 11.994 1.00 96.00 375 GLN A C 1
ATOM 2985 O O . GLN A 1 375 ? -2.489 2.665 11.683 1.00 96.00 375 GLN A O 1
ATOM 2990 N N . MET A 1 376 ? -1.865 4.700 12.392 1.00 95.69 376 MET A N 1
ATOM 2991 C CA . MET A 1 376 ? -0.431 4.398 12.460 1.00 95.69 376 MET A CA 1
ATOM 2992 C C . MET A 1 376 ? -0.131 3.231 13.410 1.00 95.69 376 MET A C 1
ATOM 2994 O O . MET A 1 376 ? 0.640 2.340 13.060 1.00 95.69 376 MET A O 1
ATOM 2998 N N . ARG A 1 377 ? -0.754 3.194 14.595 1.00 92.56 377 ARG A N 1
ATOM 2999 C CA . ARG A 1 377 ? -0.569 2.103 15.568 1.00 92.56 377 ARG A CA 1
ATOM 3000 C C . ARG A 1 377 ? -1.096 0.768 15.056 1.00 92.56 377 ARG A C 1
ATOM 3002 O O . ARG A 1 377 ? -0.413 -0.232 15.229 1.00 92.56 377 ARG A O 1
ATOM 3009 N N . VAL A 1 378 ? -2.250 0.749 14.387 1.00 92.94 378 VAL A N 1
ATOM 3010 C CA . VAL A 1 378 ? -2.796 -0.461 13.752 1.00 92.94 378 VAL A CA 1
ATOM 3011 C C . VAL A 1 378 ? -1.852 -0.959 12.657 1.00 92.94 378 VAL A C 1
ATOM 3013 O O . VAL A 1 378 ? -1.499 -2.135 12.664 1.00 92.94 378 VAL A O 1
ATOM 3016 N N . ILE A 1 379 ? -1.370 -0.079 11.770 1.00 94.19 379 ILE A N 1
ATOM 3017 C CA . ILE A 1 379 ? -0.380 -0.447 10.741 1.00 94.19 379 ILE A CA 1
ATOM 3018 C C . ILE A 1 379 ? 0.850 -1.079 11.398 1.00 94.19 379 ILE A C 1
ATOM 3020 O O . ILE A 1 379 ? 1.252 -2.184 11.037 1.00 94.19 379 ILE A O 1
ATOM 3024 N N . LEU A 1 380 ? 1.424 -0.419 12.404 1.00 91.75 380 LEU A N 1
ATOM 3025 C CA . LEU A 1 380 ? 2.609 -0.922 13.093 1.00 91.75 380 LEU A CA 1
ATOM 3026 C C . LEU A 1 380 ? 2.348 -2.232 13.840 1.00 91.75 380 LEU A C 1
ATOM 3028 O O . LEU A 1 380 ? 3.216 -3.102 13.826 1.00 91.75 380 LEU A O 1
ATOM 3032 N N . GLN A 1 381 ? 1.164 -2.421 14.423 1.00 88.50 381 GLN A N 1
ATOM 3033 C CA . GLN A 1 381 ? 0.780 -3.669 15.082 1.00 88.50 381 GLN A CA 1
ATOM 3034 C C . GLN A 1 381 ? 0.719 -4.845 14.101 1.00 88.50 381 GLN A C 1
ATOM 3036 O O . GLN A 1 381 ? 1.119 -5.955 14.446 1.00 88.50 381 GLN A O 1
ATOM 3041 N N . PHE A 1 382 ? 0.229 -4.615 12.881 1.00 88.75 382 PHE A N 1
ATOM 3042 C CA . PHE A 1 382 ? 0.107 -5.659 11.862 1.00 88.75 382 PHE A CA 1
ATOM 3043 C C . PHE A 1 382 ? 1.405 -5.910 11.088 1.00 88.75 382 PHE A C 1
ATOM 3045 O O . PHE A 1 382 ? 1.593 -7.022 10.586 1.00 88.75 382 PHE A O 1
ATOM 3052 N N . LEU A 1 383 ? 2.291 -4.914 10.989 1.00 90.31 383 LEU A N 1
ATOM 3053 C CA . LEU A 1 383 ? 3.571 -5.031 10.285 1.00 90.31 383 LEU A CA 1
ATOM 3054 C C . LEU A 1 383 ? 4.743 -5.431 11.196 1.00 90.31 383 LEU A C 1
ATOM 3056 O O . LEU A 1 383 ? 5.710 -6.010 10.709 1.00 90.31 383 LEU A O 1
ATOM 3060 N N . SER A 1 384 ? 4.696 -5.162 12.502 1.00 82.94 384 SER A N 1
ATOM 3061 C CA . SER A 1 384 ? 5.822 -5.480 13.390 1.00 82.94 384 SER A CA 1
ATOM 3062 C C . SER A 1 384 ? 5.843 -6.971 13.750 1.00 82.94 384 SER A C 1
ATOM 3064 O O . SER A 1 384 ? 4.865 -7.482 14.301 1.00 82.94 384 SER A O 1
ATOM 3066 N N . PRO A 1 385 ? 6.950 -7.694 13.509 1.00 63.06 385 PRO A N 1
ATOM 3067 C CA . PRO A 1 385 ? 7.085 -9.080 13.936 1.00 63.06 385 PRO A CA 1
ATOM 3068 C C . PRO A 1 385 ? 7.286 -9.129 15.460 1.00 63.06 385 PRO A C 1
ATOM 3070 O O . PRO A 1 385 ? 8.399 -8.954 15.928 1.00 63.06 385 PRO A O 1
ATOM 3073 N N . GLY A 1 386 ? 6.205 -9.329 16.226 1.00 60.62 386 GLY A N 1
ATOM 3074 C CA . GLY A 1 386 ? 6.187 -9.772 17.632 1.00 60.62 386 GLY A CA 1
ATOM 3075 C C . GLY A 1 386 ? 7.202 -9.139 18.597 1.00 60.62 386 GLY A C 1
ATOM 3076 O O . GLY A 1 386 ? 8.358 -9.541 18.646 1.00 60.62 386 GLY A O 1
ATOM 3077 N N . GLY A 1 387 ? 6.749 -8.233 19.469 1.00 63.56 387 GLY A N 1
ATOM 3078 C CA . GLY A 1 387 ? 7.566 -7.755 20.599 1.00 63.56 387 GLY A CA 1
ATOM 3079 C C . GLY A 1 387 ? 7.193 -6.373 21.130 1.00 63.56 387 GLY A C 1
ATOM 3080 O O . GLY A 1 387 ? 7.472 -6.067 22.286 1.00 63.56 387 GLY A O 1
ATOM 3081 N N . VAL A 1 388 ? 6.517 -5.561 20.316 1.00 75.44 388 VAL A N 1
ATOM 3082 C CA . VAL A 1 388 ? 6.036 -4.230 20.701 1.00 75.44 388 VAL A CA 1
ATOM 3083 C C . VAL A 1 388 ? 4.513 -4.214 20.639 1.00 75.44 388 VAL A C 1
ATOM 3085 O O . VAL A 1 388 ? 3.930 -4.472 19.588 1.00 75.44 388 VAL A O 1
ATOM 3088 N N . ASP A 1 389 ? 3.873 -3.914 21.770 1.00 79.56 389 ASP A N 1
ATOM 3089 C CA . ASP A 1 389 ? 2.433 -3.650 21.832 1.00 79.56 389 ASP A CA 1
ATOM 3090 C C . ASP A 1 389 ? 2.175 -2.198 21.406 1.00 79.56 389 ASP A C 1
ATOM 3092 O O . ASP A 1 389 ? 2.167 -1.270 22.221 1.00 79.56 389 ASP A O 1
ATOM 3096 N N . TRP A 1 390 ? 1.990 -1.992 20.101 1.00 85.62 390 TRP A N 1
ATOM 3097 C CA . TRP A 1 390 ? 1.652 -0.682 19.536 1.00 85.62 390 TRP A CA 1
ATOM 3098 C C . TRP A 1 390 ? 0.248 -0.221 19.946 1.00 85.62 390 TRP A C 1
ATOM 3100 O O . TRP A 1 390 ? -0.051 0.978 19.889 1.00 85.62 390 TRP A O 1
ATOM 3110 N N . MET A 1 391 ? -0.580 -1.153 20.425 1.00 85.31 391 MET A N 1
ATOM 3111 C CA . MET A 1 391 ? -1.909 -0.915 20.981 1.00 85.31 391 MET A CA 1
ATOM 3112 C C . MET A 1 391 ? -1.891 -0.678 22.501 1.00 85.31 391 MET A C 1
ATOM 3114 O O . MET A 1 391 ? -2.953 -0.600 23.121 1.00 85.31 391 MET A O 1
ATOM 3118 N N . CYS A 1 392 ? -0.717 -0.488 23.110 1.00 81.12 392 CYS A N 1
ATOM 3119 C CA . CYS A 1 392 ? -0.602 0.046 24.463 1.00 81.12 392 CYS A CA 1
ATOM 3120 C C . CYS A 1 392 ? -0.894 1.559 24.447 1.00 81.12 392 CYS A C 1
ATOM 3122 O O . CYS A 1 392 ? -0.059 2.385 24.056 1.00 81.12 392 CYS A O 1
ATOM 3124 N N . ILE A 1 393 ? -2.127 1.912 24.812 1.00 79.50 393 ILE A N 1
ATOM 3125 C CA . ILE A 1 393 ? -2.665 3.276 24.783 1.00 79.50 393 ILE A CA 1
ATOM 3126 C C . ILE A 1 393 ? -2.546 3.910 26.177 1.00 79.50 393 ILE A C 1
ATOM 3128 O O . ILE A 1 393 ? -3.029 3.347 27.157 1.00 79.50 393 ILE A O 1
ATOM 3132 N N . THR A 1 394 ? -1.919 5.089 26.258 1.00 77.31 394 THR A N 1
ATOM 3133 C CA . THR A 1 394 ? -1.798 5.882 27.495 1.00 77.31 394 THR A CA 1
ATOM 3134 C C . THR A 1 394 ? -3.052 6.716 27.762 1.00 77.31 394 THR A C 1
ATOM 3136 O O . THR A 1 394 ? -3.804 7.025 26.837 1.00 77.31 394 THR A O 1
ATOM 3139 N N . ASP A 1 395 ? -3.264 7.128 29.016 1.00 71.75 395 ASP A N 1
ATOM 3140 C CA . ASP A 1 395 ? -4.435 7.919 29.431 1.00 71.75 395 ASP A CA 1
ATOM 3141 C C . ASP A 1 395 ? -4.607 9.225 28.623 1.00 71.75 395 ASP A C 1
ATOM 3143 O O . ASP A 1 395 ? -5.726 9.655 28.331 1.00 71.75 395 ASP A O 1
ATOM 3147 N N . ASP A 1 396 ? -3.500 9.810 28.164 1.00 76.06 396 ASP A N 1
ATOM 3148 C CA . ASP A 1 396 ? -3.476 11.057 27.391 1.00 76.06 396 ASP A CA 1
ATOM 3149 C C . ASP A 1 396 ? -4.252 10.946 26.068 1.00 76.06 396 ASP A C 1
ATOM 3151 O O . ASP A 1 396 ? -4.895 11.901 25.631 1.00 76.06 396 ASP A O 1
ATOM 3155 N N . LEU A 1 397 ? -4.234 9.770 25.430 1.00 79.06 397 LEU A N 1
ATOM 3156 C CA . LEU A 1 397 ? -4.903 9.527 24.147 1.00 79.06 397 LEU A CA 1
ATOM 3157 C C . LEU A 1 397 ? -6.428 9.601 24.262 1.00 79.06 397 LEU A C 1
ATOM 3159 O O . LEU A 1 397 ? -7.086 10.131 23.367 1.00 79.06 397 LEU A O 1
ATOM 3163 N N . TYR A 1 398 ? -6.990 9.135 25.376 1.00 77.38 398 TYR A N 1
ATOM 3164 C CA . TYR A 1 398 ? -8.436 9.125 25.603 1.00 77.38 398 TYR A CA 1
ATOM 3165 C C . TYR A 1 398 ? -9.028 10.529 25.707 1.00 77.38 398 TYR A C 1
ATOM 3167 O O . TYR A 1 398 ? -10.194 10.736 25.370 1.00 77.38 398 TYR A O 1
ATOM 3175 N N . THR A 1 399 ? -8.217 11.495 26.142 1.00 78.56 399 THR A N 1
ATOM 3176 C CA . THR A 1 399 ? -8.636 12.886 26.356 1.00 78.56 399 THR A CA 1
ATOM 3177 C C . THR A 1 399 ? -8.409 13.789 25.144 1.00 78.56 399 THR A C 1
ATOM 3179 O O . THR A 1 399 ? -8.915 14.910 25.125 1.00 78.56 399 THR A O 1
ATOM 3182 N N . LYS A 1 400 ? -7.731 13.305 24.088 1.00 81.56 400 LYS A N 1
ATOM 3183 C CA . LYS A 1 400 ? -7.515 14.073 22.844 1.00 81.56 400 LYS A CA 1
ATOM 3184 C C . LYS A 1 400 ? -8.806 14.424 22.107 1.00 81.56 400 LYS A C 1
ATOM 3186 O O . LYS A 1 400 ? -8.830 15.380 21.336 1.00 81.56 400 LYS A O 1
ATOM 3191 N N . ARG A 1 401 ? -9.869 13.645 22.317 1.00 81.81 401 ARG A N 1
ATOM 3192 C CA . ARG A 1 401 ? -11.169 13.819 21.668 1.00 81.81 401 ARG A CA 1
ATOM 3193 C C . ARG A 1 401 ? -12.283 13.498 22.660 1.00 81.81 401 ARG A C 1
ATOM 3195 O O . ARG A 1 401 ? -12.155 12.569 23.448 1.00 81.81 401 ARG A O 1
ATOM 3202 N N . ILE A 1 402 ? -13.394 14.234 22.588 1.00 79.69 402 ILE A N 1
ATOM 3203 C CA . ILE A 1 402 ? -14.542 14.083 23.504 1.00 79.69 402 ILE A CA 1
ATOM 3204 C C . ILE A 1 402 ? -15.059 12.633 23.533 1.00 79.69 402 ILE A C 1
ATOM 3206 O O . ILE A 1 402 ? -15.319 12.091 24.603 1.00 79.69 402 ILE A O 1
ATOM 3210 N N . ASP A 1 403 ? -15.151 11.974 22.376 1.00 80.00 403 ASP A N 1
ATOM 3211 C CA . ASP A 1 403 ? -15.523 10.561 22.240 1.00 80.00 403 ASP A CA 1
ATOM 3212 C C . ASP A 1 403 ? -14.313 9.638 21.993 1.00 80.00 403 ASP A C 1
ATOM 3214 O O . ASP A 1 403 ? -14.443 8.589 21.361 1.00 80.00 403 ASP A O 1
ATOM 3218 N N . GLY A 1 404 ? -13.131 10.013 22.496 1.00 85.75 404 GLY A N 1
ATOM 3219 C CA . GLY A 1 404 ? -11.896 9.237 22.355 1.00 85.75 404 GLY A CA 1
ATOM 3220 C C . GLY A 1 404 ? -11.977 7.849 22.996 1.00 85.75 404 GLY A C 1
ATOM 3221 O O . GLY A 1 404 ? -11.580 6.856 22.386 1.00 85.75 404 GLY A O 1
ATOM 3222 N N . ALA A 1 405 ? -12.582 7.736 24.183 1.00 87.00 405 ALA A N 1
ATOM 3223 C CA . ALA A 1 405 ? -12.748 6.434 24.830 1.00 87.00 405 ALA A CA 1
ATOM 3224 C C . ALA A 1 405 ? -13.666 5.491 24.048 1.00 87.00 405 ALA A C 1
ATOM 3226 O O . ALA A 1 405 ? -13.407 4.290 24.026 1.00 87.00 405 ALA A O 1
ATOM 3227 N N . ARG A 1 406 ? -14.673 6.016 23.336 1.00 89.81 406 ARG A N 1
ATOM 3228 C CA . ARG A 1 406 ? -15.518 5.217 22.436 1.00 89.81 406 ARG A CA 1
ATOM 3229 C C . ARG A 1 406 ? -14.682 4.572 21.331 1.00 89.81 406 ARG A C 1
ATOM 3231 O O . ARG A 1 406 ? -14.698 3.351 21.199 1.00 89.81 406 ARG A O 1
ATOM 3238 N N . ILE A 1 407 ? -13.965 5.371 20.535 1.00 91.44 407 ILE A N 1
ATOM 3239 C CA . ILE A 1 407 ? -13.230 4.852 19.368 1.00 91.44 407 ILE A CA 1
ATOM 3240 C C . ILE A 1 407 ? -12.137 3.864 19.790 1.00 91.44 407 ILE A C 1
ATOM 3242 O O . ILE A 1 407 ? -12.024 2.794 19.197 1.00 91.44 407 ILE A O 1
ATOM 3246 N N . ILE A 1 408 ? -11.407 4.169 20.868 1.00 91.50 408 ILE A N 1
ATOM 3247 C CA . ILE A 1 408 ? -10.366 3.290 21.410 1.00 91.50 408 ILE A CA 1
ATOM 3248 C C . ILE A 1 408 ? -10.970 1.968 21.899 1.00 91.50 408 ILE A C 1
ATOM 3250 O O . ILE A 1 408 ? -10.482 0.900 21.533 1.00 91.50 408 ILE A O 1
ATOM 3254 N N . SER A 1 409 ? -12.052 2.023 22.681 1.00 89.56 409 SER A N 1
ATOM 3255 C CA . SER A 1 409 ? -12.693 0.821 23.229 1.00 89.56 409 SER A CA 1
ATOM 3256 C C . SER A 1 409 ? -13.203 -0.102 22.137 1.00 89.56 409 SER A C 1
ATOM 3258 O O . SER A 1 409 ? -12.937 -1.299 22.178 1.00 89.56 409 SER A O 1
ATOM 3260 N N . HIS A 1 410 ? -13.903 0.440 21.139 1.00 91.88 410 HIS A N 1
ATOM 3261 C CA . HIS A 1 410 ? -14.426 -0.373 20.046 1.00 91.88 410 HIS A CA 1
ATOM 3262 C C . HIS A 1 410 ? -13.322 -0.921 19.147 1.00 91.88 410 HIS A C 1
ATOM 3264 O O . HIS A 1 410 ? -13.451 -2.043 18.667 1.00 91.88 410 HIS A O 1
ATOM 3270 N N . LEU A 1 411 ? -12.230 -0.177 18.940 1.00 92.25 411 LEU A N 1
ATOM 3271 C CA . LEU A 1 411 ? -11.084 -0.679 18.185 1.00 92.25 411 LEU A CA 1
ATOM 3272 C C . LEU A 1 411 ? -10.452 -1.874 18.903 1.00 92.25 411 LEU A C 1
ATOM 3274 O O . LEU A 1 411 ? -10.309 -2.940 18.309 1.00 92.25 411 LEU A O 1
ATOM 3278 N N . LEU A 1 412 ? -10.130 -1.719 20.190 1.00 89.75 412 LEU A N 1
ATOM 3279 C CA . LEU A 1 412 ? -9.544 -2.794 20.992 1.00 89.75 412 LEU A CA 1
ATOM 3280 C C . LEU A 1 412 ? -10.491 -3.996 21.106 1.00 89.75 412 LEU A C 1
ATOM 3282 O O . LEU A 1 412 ? -10.040 -5.133 21.011 1.00 89.75 412 LEU A O 1
ATOM 3286 N N . LEU A 1 413 ? -11.798 -3.764 21.256 1.00 88.69 413 LEU A N 1
ATOM 3287 C CA . LEU A 1 413 ? -12.798 -4.828 21.333 1.00 88.69 413 LEU A CA 1
ATOM 3288 C C . LEU A 1 413 ? -12.964 -5.563 19.995 1.00 88.69 413 LEU A C 1
ATOM 3290 O O . LEU A 1 413 ? -13.116 -6.783 19.978 1.00 88.69 413 LEU A O 1
ATOM 3294 N N . CYS A 1 414 ? -12.911 -4.846 18.870 1.00 90.25 414 CYS A N 1
ATOM 3295 C CA . CYS A 1 414 ? -12.930 -5.446 17.536 1.00 90.25 414 CYS A CA 1
ATOM 3296 C C . CYS A 1 414 ? -11.702 -6.345 17.317 1.00 90.25 414 CYS A C 1
ATOM 3298 O O . CYS A 1 414 ? -11.842 -7.486 16.878 1.00 90.25 414 CYS A O 1
ATOM 3300 N N . LEU A 1 415 ? -10.514 -5.874 17.710 1.00 87.88 415 LEU A N 1
ATOM 3301 C CA . LEU A 1 415 ? -9.273 -6.646 17.625 1.00 87.88 415 LEU A CA 1
ATOM 3302 C C . LEU A 1 415 ? -9.252 -7.853 18.584 1.00 87.88 415 LEU A C 1
ATOM 3304 O O . LEU A 1 415 ? -8.801 -8.927 18.196 1.00 87.88 415 LEU A O 1
ATOM 3308 N N . ASP A 1 416 ? -9.788 -7.723 19.802 1.00 85.56 416 ASP A N 1
ATOM 3309 C CA . ASP A 1 416 ? -9.960 -8.849 20.739 1.00 85.56 416 ASP A CA 1
ATOM 3310 C C . ASP A 1 416 ? -10.946 -9.896 20.196 1.00 85.56 416 ASP A C 1
ATOM 3312 O O . ASP A 1 416 ? -10.716 -11.101 20.304 1.00 85.56 416 ASP A O 1
ATOM 3316 N N . THR A 1 417 ? -12.021 -9.445 19.543 1.00 87.06 417 THR A N 1
ATOM 3317 C CA . THR A 1 417 ? -12.977 -10.334 18.865 1.00 87.06 417 THR A CA 1
ATOM 3318 C C . THR A 1 417 ? -12.293 -11.091 17.727 1.00 87.06 417 THR A C 1
ATOM 3320 O O . THR A 1 417 ? -12.412 -12.311 17.649 1.00 87.06 417 THR A O 1
ATOM 3323 N N . ALA A 1 418 ? -11.508 -10.397 16.901 1.00 85.69 418 ALA A N 1
ATOM 3324 C CA . ALA A 1 418 ? -10.721 -10.995 15.824 1.00 85.69 418 ALA A CA 1
ATOM 3325 C C . ALA A 1 418 ? -9.716 -12.046 16.338 1.00 85.69 418 ALA A C 1
ATOM 3327 O O . ALA A 1 418 ? -9.571 -13.119 15.751 1.00 85.69 418 ALA A O 1
ATOM 3328 N N . TYR A 1 419 ? -9.060 -11.775 17.470 1.00 80.38 419 TYR A N 1
ATOM 3329 C CA . TYR A 1 419 ? -8.175 -12.738 18.128 1.00 80.38 419 TYR A CA 1
ATOM 3330 C C . TYR A 1 419 ? -8.938 -13.985 18.613 1.00 80.38 419 TYR A C 1
ATOM 3332 O O . TYR A 1 419 ? -8.503 -15.115 18.384 1.00 80.38 419 TYR A O 1
ATOM 3340 N N . LYS A 1 420 ? -10.111 -13.803 19.235 1.00 80.62 420 LYS A N 1
ATOM 3341 C CA . LYS A 1 420 ? -10.976 -14.903 19.707 1.00 80.62 420 LYS A CA 1
ATOM 3342 C C . LYS A 1 420 ? -11.585 -15.734 18.584 1.00 80.62 420 LYS A C 1
ATOM 3344 O O . LYS A 1 420 ? -11.801 -16.928 18.769 1.00 80.62 420 LYS A O 1
ATOM 3349 N N . GLU A 1 421 ? -11.830 -15.129 17.428 1.00 81.00 421 GLU A N 1
ATOM 3350 C CA . GLU A 1 421 ? -12.238 -15.827 16.205 1.00 81.00 421 GLU A CA 1
ATOM 3351 C C . GLU A 1 421 ? -11.151 -16.755 15.659 1.00 81.00 421 GLU A C 1
ATOM 3353 O O . GLU A 1 421 ? -11.397 -17.486 14.701 1.00 81.00 421 GLU A O 1
ATOM 3358 N N . THR A 1 422 ? -9.955 -16.759 16.262 1.00 70.38 422 THR A N 1
ATOM 3359 C CA . THR A 1 422 ? -8.787 -17.505 15.790 1.00 70.38 422 THR A CA 1
ATOM 3360 C C . THR A 1 422 ? -8.431 -17.159 14.346 1.00 70.38 422 THR A C 1
ATOM 3362 O O . THR A 1 422 ? -7.881 -17.997 13.628 1.00 70.38 422 THR A O 1
ATOM 3365 N N . LEU A 1 423 ? -8.714 -15.916 13.918 1.00 67.31 423 LEU A N 1
ATOM 3366 C CA . LEU A 1 423 ? -8.134 -15.389 12.686 1.00 67.31 423 LEU A CA 1
ATOM 3367 C C . LEU A 1 423 ? -6.624 -15.582 12.814 1.00 67.31 423 LEU A C 1
ATOM 3369 O O . LEU A 1 423 ? -6.050 -15.158 13.815 1.00 67.31 423 LEU A O 1
ATOM 3373 N N . HIS A 1 424 ? -6.055 -16.338 11.868 1.00 55.75 424 HIS A N 1
ATOM 3374 C CA . HIS A 1 424 ? -4.750 -17.011 11.913 1.00 55.75 424 HIS A CA 1
ATOM 3375 C C . HIS A 1 424 ? -3.822 -16.478 13.021 1.00 55.75 424 HIS A C 1
ATOM 3377 O O . HIS A 1 424 ? -3.471 -15.308 12.989 1.00 55.75 424 HIS A O 1
ATOM 3383 N N . SER A 1 425 ? -3.396 -17.301 13.989 1.00 43.19 425 SER A N 1
ATOM 3384 C CA . SER A 1 425 ? -2.768 -16.888 15.272 1.00 43.19 425 SER A CA 1
ATOM 3385 C C . SER A 1 425 ? -1.572 -15.921 15.191 1.00 43.19 425 SER A C 1
ATOM 3387 O O . SER A 1 425 ? -1.213 -15.287 16.179 1.00 43.19 425 SER A O 1
ATOM 3389 N N . TYR A 1 426 ? -0.957 -15.785 14.016 1.00 48.38 426 TYR A N 1
ATOM 3390 C CA . TYR A 1 426 ? 0.125 -14.840 13.706 1.00 48.38 426 TYR A CA 1
ATOM 3391 C C . TYR A 1 426 ? -0.357 -13.536 13.028 1.00 48.38 426 TYR A C 1
ATOM 3393 O O . TYR A 1 426 ? 0.453 -12.726 12.567 1.00 48.38 426 TYR A O 1
ATOM 3401 N N . SER A 1 427 ? -1.671 -13.341 12.921 1.00 53.31 427 SER A N 1
ATOM 3402 C CA . SER A 1 427 ? -2.318 -12.292 12.126 1.00 53.31 427 SER A CA 1
ATOM 3403 C C . SER A 1 427 ? -3.010 -11.215 12.914 1.00 53.31 427 SER A C 1
ATOM 3405 O O . SER A 1 427 ? -3.010 -10.075 12.466 1.00 53.31 427 SER A O 1
ATOM 3407 N N . VAL A 1 428 ? -3.478 -11.524 14.114 1.00 57.19 428 VAL A N 1
ATOM 3408 C CA . VAL A 1 428 ? -4.024 -10.522 15.024 1.00 57.19 428 VAL A CA 1
ATOM 3409 C C . VAL A 1 428 ? -3.262 -10.647 16.335 1.00 57.19 428 VAL A C 1
ATOM 3411 O O . VAL A 1 428 ? -3.664 -11.359 17.246 1.00 57.19 428 VAL A O 1
ATOM 3414 N N . GLN A 1 429 ? -2.089 -10.017 16.416 1.00 55.94 429 GLN A N 1
ATOM 3415 C CA . GLN A 1 429 ? -1.298 -9.987 17.650 1.00 55.94 429 GLN A CA 1
ATOM 3416 C C . GLN A 1 429 ? -1.902 -8.965 18.613 1.00 55.94 429 GLN A C 1
ATOM 3418 O O . GLN A 1 429 ? -1.395 -7.855 18.719 1.00 55.94 429 GLN A O 1
ATOM 3423 N N . VAL A 1 430 ? -3.013 -9.283 19.278 1.00 55.56 430 VAL A N 1
ATOM 3424 C CA . VAL A 1 430 ? -3.617 -8.339 20.228 1.00 55.56 430 VAL A CA 1
ATOM 3425 C C . VAL A 1 430 ? -4.060 -9.068 21.486 1.00 55.56 430 VAL A C 1
ATOM 3427 O O . VAL A 1 430 ? -5.209 -9.461 21.634 1.00 55.56 430 VAL A O 1
ATOM 3430 N N . TYR A 1 431 ? -3.134 -9.193 22.434 1.00 53.31 431 TYR A N 1
ATOM 3431 C CA . TYR A 1 431 ? -3.503 -9.173 23.844 1.00 53.31 431 TYR A CA 1
ATOM 3432 C C . TYR A 1 431 ? -3.124 -7.794 24.381 1.00 53.31 431 TYR A C 1
ATOM 3434 O O . TYR A 1 431 ? -2.009 -7.593 24.857 1.00 53.31 431 TYR A O 1
ATOM 3442 N N . SER A 1 432 ? -4.024 -6.816 24.240 1.00 61.91 432 SER A N 1
ATOM 3443 C CA . SER A 1 432 ? -3.806 -5.504 24.849 1.00 61.91 432 SER A CA 1
ATOM 3444 C C . SER A 1 432 ? -4.326 -5.524 26.281 1.00 61.91 432 SER A C 1
ATOM 3446 O O . SER A 1 432 ? -5.529 -5.646 26.523 1.00 61.91 432 SER A O 1
ATOM 3448 N N . ASN A 1 433 ? -3.425 -5.317 27.241 1.00 66.19 433 ASN A N 1
ATOM 3449 C CA . ASN A 1 433 ? -3.779 -5.140 28.654 1.00 66.19 433 ASN A CA 1
ATOM 3450 C C . ASN A 1 433 ? -4.658 -3.898 28.898 1.00 66.19 433 ASN A C 1
ATOM 3452 O O . ASN A 1 433 ? -5.202 -3.728 29.988 1.00 66.19 433 ASN A O 1
ATOM 3456 N N . THR A 1 434 ? -4.801 -3.024 27.897 1.00 76.94 434 THR A N 1
ATOM 3457 C CA . THR A 1 434 ? -5.520 -1.753 28.022 1.00 76.94 434 THR A CA 1
ATOM 3458 C C . THR A 1 434 ? -7.017 -1.855 27.729 1.00 76.94 434 THR A C 1
ATOM 3460 O O . THR A 1 434 ? -7.751 -0.934 28.077 1.00 76.94 434 THR A O 1
ATOM 3463 N N . LEU A 1 435 ? -7.512 -2.978 27.183 1.00 83.12 435 LEU A N 1
ATOM 3464 C CA . LEU A 1 435 ? -8.933 -3.129 26.828 1.00 83.12 435 LEU A CA 1
ATOM 3465 C C . LEU A 1 435 ? -9.867 -2.916 28.030 1.00 83.12 435 LEU A C 1
ATOM 3467 O O . LEU A 1 435 ? -10.865 -2.209 27.918 1.00 83.12 435 LEU A O 1
ATOM 3471 N N . ALA A 1 436 ? -9.538 -3.489 29.191 1.00 83.50 436 ALA A N 1
ATOM 3472 C CA . ALA A 1 436 ? -10.353 -3.331 30.397 1.00 83.50 436 ALA A CA 1
ATOM 3473 C C . ALA A 1 436 ? -10.431 -1.864 30.857 1.00 83.50 436 ALA A C 1
ATOM 3475 O O . ALA A 1 436 ? -11.495 -1.397 31.260 1.00 83.50 436 ALA A O 1
ATOM 3476 N N . ILE A 1 437 ? -9.315 -1.135 30.756 1.00 85.00 437 ILE A N 1
ATOM 3477 C CA . ILE A 1 437 ? -9.233 0.290 31.101 1.00 85.00 437 ILE A CA 1
ATOM 3478 C C . ILE A 1 437 ? -10.067 1.110 30.113 1.00 85.00 437 ILE A C 1
ATOM 3480 O O . ILE A 1 437 ? -10.895 1.914 30.539 1.00 85.00 437 ILE A O 1
ATOM 3484 N N . ALA A 1 438 ? -9.914 0.854 28.810 1.00 85.25 438 ALA A N 1
ATOM 3485 C CA . ALA A 1 438 ? -10.677 1.525 27.763 1.00 85.25 438 ALA A CA 1
ATOM 3486 C C . ALA A 1 438 ? -12.190 1.353 27.974 1.00 85.25 438 ALA A C 1
ATOM 3488 O O . ALA A 1 438 ? -12.926 2.339 28.042 1.00 85.25 438 ALA A O 1
ATOM 3489 N N . LEU A 1 439 ? -12.643 0.110 28.181 1.00 86.44 439 LEU A N 1
ATOM 3490 C CA . LEU A 1 439 ? -14.053 -0.203 28.421 1.00 86.44 439 LEU A CA 1
ATOM 3491 C C . LEU A 1 439 ? -14.594 0.467 29.687 1.00 86.44 439 LEU A C 1
ATOM 3493 O O . LEU A 1 439 ? -15.728 0.944 29.679 1.00 86.44 439 LEU A O 1
ATOM 3497 N N . ALA A 1 440 ? -13.803 0.542 30.761 1.00 85.25 440 ALA A N 1
ATOM 3498 C CA . ALA A 1 440 ? -14.204 1.233 31.984 1.00 85.25 440 ALA A CA 1
ATOM 3499 C C . ALA A 1 440 ? -14.392 2.742 31.750 1.00 85.25 440 ALA A C 1
ATOM 3501 O O . ALA A 1 440 ? -15.412 3.307 32.152 1.00 85.25 440 ALA A O 1
ATOM 3502 N N . GLN A 1 441 ? -13.452 3.385 31.052 1.00 85.06 441 GLN A N 1
ATOM 3503 C CA . GLN A 1 441 ? -13.545 4.808 30.712 1.00 85.06 441 GLN A CA 1
ATOM 3504 C C . GLN A 1 441 ? -14.736 5.096 29.793 1.00 85.06 441 GLN A C 1
ATOM 3506 O O . GLN A 1 441 ? -15.482 6.050 30.006 1.00 85.06 441 GLN A O 1
ATOM 3511 N N . TYR A 1 442 ? -14.965 4.244 28.797 1.00 86.94 442 TYR A N 1
ATOM 3512 C CA . TYR A 1 442 ? -16.115 4.366 27.913 1.00 86.94 442 TYR A CA 1
ATOM 3513 C C . TYR A 1 442 ? -17.446 4.124 28.644 1.00 86.94 442 TYR A C 1
ATOM 3515 O O . TYR A 1 442 ? -18.398 4.879 28.452 1.00 86.94 442 TYR A O 1
ATOM 3523 N N . GLY A 1 443 ? -17.505 3.151 29.557 1.00 84.12 443 GLY A N 1
ATOM 3524 C CA . GLY A 1 443 ? -18.657 2.937 30.435 1.00 84.12 443 GLY A CA 1
ATOM 3525 C C . GLY A 1 443 ? -18.959 4.156 31.313 1.00 84.12 443 GLY A C 1
ATOM 3526 O O . GLY A 1 443 ? -20.118 4.545 31.455 1.00 84.12 443 GLY A O 1
ATOM 3527 N N . GLN A 1 444 ? -17.924 4.819 31.838 1.00 84.19 444 GLN A N 1
ATOM 3528 C CA . GLN A 1 444 ? -18.075 6.073 32.575 1.00 84.19 444 GLN A CA 1
ATOM 3529 C C . GLN A 1 444 ? -18.624 7.198 31.685 1.00 84.19 444 GLN A C 1
ATOM 3531 O O . GLN A 1 444 ? -19.527 7.917 32.114 1.00 84.19 444 GLN A O 1
ATOM 3536 N N . GLN A 1 445 ? -18.138 7.331 30.446 1.00 81.50 445 GLN A N 1
ATOM 3537 C CA . GLN A 1 445 ? -18.678 8.301 29.485 1.00 81.50 445 GLN A CA 1
ATOM 3538 C C . GLN A 1 445 ? -20.155 8.032 29.178 1.00 81.50 445 GLN A C 1
ATOM 3540 O O . GLN A 1 445 ? -20.961 8.960 29.213 1.00 81.50 445 GLN A O 1
ATOM 3545 N N . LEU A 1 446 ? -20.527 6.770 28.934 1.00 80.38 446 LEU A N 1
ATOM 3546 C CA . LEU A 1 446 ? -21.916 6.362 28.710 1.00 80.38 446 LEU A CA 1
ATOM 3547 C C . LEU A 1 446 ? -22.815 6.691 29.908 1.00 80.38 446 LEU A C 1
ATOM 3549 O O . LEU A 1 446 ? -23.913 7.205 29.717 1.00 80.38 446 LEU A O 1
ATOM 3553 N N . ALA A 1 447 ? -22.347 6.447 31.135 1.00 80.31 447 ALA A N 1
ATOM 3554 C CA . ALA A 1 447 ? -23.095 6.757 32.354 1.00 80.31 447 ALA A CA 1
ATOM 3555 C C . ALA A 1 447 ? -23.289 8.269 32.580 1.00 80.31 447 ALA A C 1
ATOM 3557 O O . ALA A 1 447 ? -24.254 8.679 33.221 1.00 80.31 447 ALA A O 1
ATOM 3558 N N . GLN A 1 448 ? -22.379 9.098 32.060 1.00 76.56 448 GLN A N 1
ATOM 3559 C CA . GLN A 1 448 ? -22.458 10.561 32.124 1.00 76.56 448 GLN A CA 1
ATOM 3560 C C . GLN A 1 448 ? -23.298 11.168 30.995 1.00 76.56 448 GLN A C 1
ATOM 3562 O O . GLN A 1 448 ? -23.620 12.359 31.041 1.00 76.56 448 GLN A O 1
ATOM 3567 N N . MET A 1 449 ? -23.670 10.377 29.985 1.00 71.00 449 MET A N 1
ATOM 3568 C CA . MET A 1 449 ? -24.559 10.842 28.933 1.00 71.00 449 MET A CA 1
ATOM 3569 C C . MET A 1 449 ? -25.945 11.130 29.512 1.00 71.00 449 MET A C 1
ATOM 3571 O O . MET A 1 449 ? -26.475 10.309 30.263 1.00 71.00 449 MET A O 1
ATOM 3575 N N . PRO A 1 450 ? -26.575 12.263 29.156 1.00 61.28 450 PRO A N 1
ATOM 3576 C CA . PRO A 1 450 ? -27.946 12.507 29.558 1.00 61.28 450 PRO A CA 1
ATOM 3577 C C . PRO A 1 450 ? -28.829 11.410 28.956 1.00 61.28 450 PRO A C 1
ATOM 3579 O O . PRO A 1 450 ? -29.072 11.381 27.749 1.00 61.28 450 PRO A O 1
ATOM 3582 N N . LEU A 1 451 ? -29.314 10.501 29.806 1.00 53.06 451 LEU A N 1
ATOM 3583 C CA . LEU A 1 451 ? -30.474 9.670 29.502 1.00 53.06 451 LEU A CA 1
ATOM 3584 C C . LEU A 1 451 ? -31.570 10.631 29.021 1.00 53.06 451 LEU A C 1
ATOM 3586 O O . LEU A 1 451 ? -31.801 11.654 29.666 1.00 53.06 451 LEU A O 1
ATOM 3590 N N . TYR A 1 452 ? -32.171 10.356 27.862 1.00 38.53 452 TYR A N 1
ATOM 3591 C CA . TYR A 1 452 ? -33.204 11.183 27.226 1.00 38.53 452 TYR A CA 1
ATOM 3592 C C . TYR A 1 452 ? -34.100 11.949 28.223 1.00 38.53 452 TYR A C 1
ATOM 3594 O O . TYR A 1 452 ? -34.552 11.367 29.215 1.00 38.53 452 TYR A O 1
ATOM 3602 N N . PRO A 1 453 ? -34.479 13.214 27.948 1.00 37.97 453 PRO A N 1
ATOM 3603 C CA . PRO A 1 453 ? -35.495 13.871 28.746 1.00 37.97 453 PRO A CA 1
ATOM 3604 C C . PRO A 1 453 ? -36.828 13.157 28.511 1.00 37.97 453 PRO A C 1
ATOM 3606 O O . PRO A 1 453 ? -37.463 13.325 27.469 1.00 37.97 453 PRO A O 1
ATOM 3609 N N . HIS A 1 454 ? -37.313 12.420 29.509 1.00 32.84 454 HIS A N 1
ATOM 3610 C CA . HIS A 1 454 ? -38.739 12.151 29.654 1.00 32.84 454 HIS A CA 1
ATOM 3611 C C . HIS A 1 454 ? -39.460 13.494 29.860 1.00 32.84 454 HIS A C 1
ATOM 3613 O O . HIS A 1 454 ? -39.832 13.876 30.967 1.00 32.84 454 HIS A O 1
ATOM 3619 N N . ARG A 1 455 ? -39.702 14.247 28.781 1.00 30.94 455 ARG A N 1
ATOM 3620 C CA . ARG A 1 455 ? -40.783 15.232 28.770 1.00 30.94 455 ARG A CA 1
ATOM 3621 C C . ARG A 1 455 ? -42.093 14.465 28.631 1.00 30.94 455 ARG A C 1
ATOM 3623 O O . ARG A 1 455 ? -42.733 14.491 27.584 1.00 30.94 455 ARG A O 1
ATOM 3630 N N . MET A 1 456 ? -42.546 13.856 29.728 1.00 29.33 456 MET A N 1
ATOM 3631 C CA . MET A 1 456 ? -43.983 13.847 29.965 1.00 29.33 456 MET A CA 1
ATOM 3632 C C . MET A 1 456 ? -44.394 15.313 30.096 1.00 29.33 456 MET A C 1
ATOM 3634 O O . MET A 1 456 ? -44.190 15.958 31.124 1.00 29.33 456 MET A O 1
ATOM 3638 N N . ARG A 1 457 ? -44.947 15.874 29.017 1.00 29.78 457 ARG A N 1
ATOM 3639 C CA . ARG A 1 457 ? -45.838 17.024 29.131 1.00 29.78 457 ARG A CA 1
ATOM 3640 C C . ARG A 1 457 ? -47.001 16.572 30.014 1.00 29.78 457 ARG A C 1
ATOM 3642 O O . ARG A 1 457 ? -47.995 16.062 29.507 1.00 29.78 457 ARG A O 1
ATOM 3649 N N . CYS A 1 458 ? -46.898 16.796 31.321 1.00 27.25 458 CYS A N 1
ATOM 3650 C CA . CYS A 1 458 ? -48.080 17.024 32.135 1.00 27.25 458 CYS A CA 1
ATOM 3651 C C . CYS A 1 458 ? -48.772 18.250 31.533 1.00 27.25 458 CYS A C 1
ATOM 3653 O O . CYS A 1 458 ? -48.402 19.394 31.804 1.00 27.25 458 CYS A O 1
ATOM 3655 N N . LYS A 1 459 ? -49.750 18.008 30.655 1.00 30.78 459 LYS A N 1
ATOM 3656 C CA . LYS A 1 459 ? -50.793 18.985 30.369 1.00 30.78 459 LYS A CA 1
ATOM 3657 C C . LYS A 1 459 ? -51.439 19.298 31.716 1.00 30.78 459 LYS A C 1
ATOM 3659 O O . LYS A 1 459 ? -52.231 18.513 32.222 1.00 30.78 459 LYS A O 1
ATOM 3664 N N . ARG A 1 460 ? -51.091 20.444 32.303 1.00 31.67 460 ARG A N 1
ATOM 3665 C CA . ARG A 1 460 ? -51.992 21.138 33.221 1.00 31.67 460 ARG A CA 1
ATOM 3666 C C . ARG A 1 460 ? -53.229 21.503 32.405 1.00 31.67 460 ARG A C 1
ATOM 3668 O O . ARG A 1 460 ? -53.233 22.512 31.709 1.00 31.67 460 ARG A O 1
ATOM 3675 N N . SER A 1 461 ? -54.243 20.651 32.441 1.00 33.50 461 SER A N 1
ATOM 3676 C CA . SER A 1 461 ? -55.618 21.073 32.214 1.00 33.50 461 SER A CA 1
ATOM 3677 C C . SER A 1 461 ? -56.111 21.690 33.519 1.00 33.50 461 SER A C 1
ATOM 3679 O O . SER A 1 461 ? -56.466 20.975 34.452 1.00 33.50 461 SER A O 1
ATOM 3681 N N . LEU A 1 462 ? -56.060 23.016 33.591 1.00 31.64 462 LEU A N 1
ATOM 3682 C CA . LEU A 1 462 ? -56.914 23.804 34.470 1.00 31.64 462 LEU A CA 1
ATOM 3683 C C . LEU A 1 462 ? -57.688 24.755 33.556 1.00 31.64 462 LEU A C 1
ATOM 3685 O O . LEU A 1 462 ? -57.167 25.790 33.143 1.00 31.64 462 LEU A O 1
ATOM 3689 N N . LEU A 1 463 ? -58.884 24.307 33.181 1.00 32.38 463 LEU A N 1
ATOM 3690 C CA . LEU A 1 463 ? -60.073 25.147 33.118 1.00 32.38 463 LEU A CA 1
ATOM 3691 C C . LEU A 1 463 ? -60.920 24.769 34.329 1.00 32.38 463 LEU A C 1
ATOM 3693 O O . LEU A 1 463 ? -60.995 23.544 34.593 1.00 32.38 463 LEU A O 1
#